Protein AF-A0A0L8HE16-F1 (afdb_monomer)

Sequence (474 aa):
MVSLLTPYKDLLGGKVLVDVSNRSRKPSGGQPSNAEVLAEQFPNAHIVKGLNTLAPDVLEGLSSDATSRTTVYLAGNDINAVNKVGRVIRHMGFSPICRGDLTTAHDIEALPHMFMKGWAVPACITCCVVLLWFSLLVFNEVRKQRASPRQVYHWQKIPLNLLNVLLALSAISLLALTYFPGCLAALVQLCYGTKYKRFPPWMDEWLKSRKVLGLTAILFAFWHVVISLILVSPSTMPFLYSTQASSSSSSSGSSSRGSDSSSYHSNINDNNVHSSSQYYPHYTYSNYYATVNINNSNNSDSSNNNKKNNTNNNNINHYKNDNSNNNTYYNENGNNRHHHQQKPQSLTLTSSVGLSVGILSFITLSVVGIVTLPSVGSRLNWREWRFFQSHLGYATLFLAAAHVTLLFVPYWQALGMNFYAEKSFLCCLTPFFVLFLKLLLILPPIHRRIDAIRGGWVRKKNPPKVTLEEMELL

Mean predicted aligned error: 15.67 Å

pLDDT: mean 74.2, std 26.76, range [20.48, 97.94]

InterPro domains:
  IPR036291 NAD(P)-binding domain superfamily [SSF51735] (3-116)
  IPR051267 STEAP family metalloreductases [PTHR14239] (3-237)

Nearest PDB structures (foldseek):
  7tai-assembly1_C  TM=8.947E-01  e=2.113E-20  Homo sapiens
  6hcy-assembly1_A  TM=8.559E-01  e=6.438E-21  Homo sapiens
  3dtt-assembly1_B  TM=7.832E-01  e=3.712E-05  Arthrobacter sp. FB24
  2raf-assembly2_C-2  TM=8.331E-01  e=1.838E-04  Lactiplantibacillus plantarum WCFS1
  2raf-assembly1_B  TM=8.315E-01  e=2.014E-04  Lactiplantibacillus plantarum WCFS1

Solvent-accessible surface area (backbone atoms only — not comparable to full-atom values): 28796 Å² total; per-residue (Å²): 108,68,83,75,47,58,88,44,52,77,79,41,46,78,34,71,45,73,42,47,71,68,69,99,59,81,82,59,94,90,64,79,32,73,53,48,56,49,35,72,76,38,72,57,30,41,48,26,31,33,62,51,78,62,57,69,63,66,74,72,58,81,41,76,85,54,38,66,74,40,72,37,59,28,18,19,76,44,66,67,51,44,51,53,53,35,51,55,38,42,75,74,38,28,40,60,41,79,75,47,42,45,80,47,33,44,60,60,49,40,51,80,72,53,75,66,76,69,45,62,64,36,49,51,54,49,50,52,47,46,50,52,48,49,52,54,51,53,51,51,52,53,52,50,46,72,76,45,81,85,66,86,75,67,70,86,57,45,64,64,53,51,48,33,52,49,27,42,53,36,16,52,45,32,44,29,61,35,53,34,53,61,49,50,51,54,52,50,33,61,75,65,28,31,69,85,65,82,71,60,68,73,56,49,55,49,61,68,17,26,66,55,27,38,53,52,16,50,54,29,40,53,53,23,51,56,47,44,64,76,46,71,41,68,91,72,41,49,91,41,44,39,78,60,79,79,81,77,79,75,79,80,82,78,88,76,90,80,90,87,85,84,89,86,85,87,82,90,81,86,88,79,95,74,79,87,73,78,81,72,78,81,80,77,88,57,88,89,55,91,74,82,84,76,88,76,82,86,78,90,82,88,84,81,88,86,82,85,80,88,83,89,81,90,79,90,81,90,79,86,86,86,88,80,88,86,80,88,80,87,81,88,82,78,92,73,80,74,70,81,70,73,64,66,66,44,69,32,71,53,34,50,52,14,51,52,35,37,52,53,17,51,53,50,44,49,53,42,53,55,50,68,37,69,84,48,42,73,73,46,53,75,66,57,48,45,40,41,69,43,56,50,42,54,48,24,51,49,28,47,47,46,16,53,46,44,57,41,47,69,57,35,62,74,48,51,89,60,33,74,79,36,67,79,50,53,52,41,48,57,40,51,51,42,51,49,51,47,53,58,51,59,37,67,77,49,31,54,50,54,49,40,22,73,74,65,42,64,66,68,92,64,74,80,81,78,50,73,72,65,62,76,76,110

Secondary structure (DSSP, 8-state):
-HHHHGGGTTTTTT-EEEE----SSPPPTTPPPHHHHHHHH-TTSEEEE-STTS-HHHHTTTTTTTGGG-EEEEEES-HHHHHHHHHHHHHTT-EEEE--SGGGHHHHHHGGG-SSTT-HHHHHHHHHHHHHHHHHHHHHHHHHHHH-TT----TTTHHHHHHHHHHHHHHHHHHHHHHHHHHHHHHHHHHHT-SSSPPPHHHHHHHHHHHHHHHHHHHHHHHHHHHHHHH-STTT-GGGEEE-------------------------------------------TT--------------------------------------------------------EEEPHHHHHHHHHHHHHHHHHHHHHHHTSHHHHTTS-HHHHHIIIIIIHHHHHHHHHHHHHHHHHHHHHHTGGGGGGSHHHHHHHHHHHHHHHHHHHHSHHHHHHHHHHHHT----SS-----HHHHTT-

Foldseek 3Di:
DLVVCLVCLVVQAAEEDEDLDADPDQDDPPDADPQVVVCVSNVRHWYKYKPNPDDPCLLVCVCVPCALVAEMEMATDDPVSRVVVQVVSVVSNHHYDYPYHSRCSSVVSCVVVDDPPLVPVLVVVLVVLLVVLLVLLVVVVVVVCVVDVPDDDPVVLCPLVVLLLSLLLSLLLLLLLLLQLVLVVLVVCVVQQAPPDDDDPSSVSSPSNSLVSLLSSLVSLVVSVVSVVVQPDCVRCVLFWDFDDPPPPPPPPDDDDDDDDDDDDDDDDDDDDDDPPPPDPPPPPPPVDDDDDDDDDDDDDDDDDDDDDDDDDDDDDDDDDDDDDDDDDDDDDDDDPPPPPRGDIDGDPLSVVLVVLSVVLSVLSVQLNVCSDPVNVVPDDPVRNCCSPPVSSLVSSVSSLSSLCSSCVVVLVVVPPCSCSDSSNVSSVSSVVSNVSVVVCPPVVNVVSSVCNVVGGGDDPDDPPCDVVNVVVD

Radius of gyration: 38.91 Å; Cα contacts (8 Å, |Δi|>4): 420; chains: 1; bounding box: 114×83×134 Å

Organism: Octopus bimaculoides (NCBI:txid37653)

Structure (mmCIF, N/CA/C/O backbone):
data_AF-A0A0L8HE16-F1
#
_entry.id   AF-A0A0L8HE16-F1
#
loop_
_atom_site.group_PDB
_atom_site.id
_atom_site.type_symbol
_atom_site.label_atom_id
_atom_site.label_alt_id
_atom_site.label_comp_id
_atom_site.label_asym_id
_atom_site.label_entity_id
_atom_site.label_seq_id
_atom_site.pdbx_PDB_ins_code
_atom_site.Cartn_x
_atom_site.Cartn_y
_atom_site.Cartn_z
_atom_site.occupancy
_atom_site.B_iso_or_equiv
_atom_site.auth_seq_id
_atom_site.auth_comp_id
_atom_site.auth_asym_id
_atom_site.auth_atom_id
_atom_site.pdbx_PDB_model_num
ATOM 1 N N . MET A 1 1 ? -1.991 4.954 41.559 1.00 64.25 1 MET A N 1
ATOM 2 C CA . MET A 1 1 ? -3.231 5.706 41.260 1.00 64.25 1 MET A CA 1
ATOM 3 C C . MET A 1 1 ? -4.376 5.202 42.124 1.00 64.25 1 MET A C 1
ATOM 5 O O . MET A 1 1 ? -4.804 5.942 42.989 1.00 64.25 1 MET A O 1
ATOM 9 N N . VAL A 1 2 ? -4.784 3.940 41.979 1.00 75.62 2 VAL A N 1
ATOM 10 C CA . VAL A 1 2 ? -5.792 3.272 42.824 1.00 75.62 2 VAL A CA 1
ATOM 11 C C . VAL A 1 2 ? -5.622 3.544 44.319 1.00 75.62 2 VAL A C 1
ATOM 13 O O . VAL A 1 2 ? -6.511 4.108 44.942 1.00 75.62 2 VAL A O 1
ATOM 16 N N . SER A 1 3 ? -4.449 3.218 44.871 1.00 78.94 3 SER A N 1
ATOM 17 C CA . SER A 1 3 ? -4.143 3.358 46.301 1.00 78.94 3 SER A CA 1
ATOM 18 C C . SER A 1 3 ? -4.283 4.784 46.834 1.00 78.94 3 SER A C 1
ATOM 20 O O . SER A 1 3 ? -4.552 4.971 48.013 1.00 78.94 3 SER A O 1
ATOM 22 N N . LEU A 1 4 ? -4.115 5.783 45.964 1.00 84.06 4 LEU A N 1
ATOM 23 C CA . LEU A 1 4 ? -4.235 7.197 46.305 1.00 84.06 4 LEU A CA 1
ATOM 24 C C . LEU A 1 4 ? -5.702 7.657 46.331 1.00 84.06 4 LEU A C 1
ATOM 26 O O . LEU A 1 4 ? -6.044 8.579 47.061 1.00 84.06 4 LEU A O 1
ATOM 30 N N . LEU A 1 5 ? -6.567 7.018 45.540 1.00 85.44 5 LEU A N 1
ATOM 31 C CA . LEU A 1 5 ? -7.984 7.367 45.422 1.00 85.44 5 LEU A CA 1
ATOM 32 C C . LEU A 1 5 ? -8.866 6.597 46.414 1.00 85.44 5 LEU A C 1
ATOM 34 O O . LEU A 1 5 ? -9.950 7.071 46.745 1.00 85.44 5 LEU A O 1
ATOM 38 N N . THR A 1 6 ? -8.413 5.439 46.910 1.00 86.19 6 THR A N 1
ATOM 39 C CA . THR A 1 6 ? -9.166 4.595 47.855 1.00 86.19 6 THR A CA 1
ATOM 40 C C . THR A 1 6 ? -9.708 5.353 49.077 1.00 86.19 6 THR A C 1
ATOM 42 O O . THR A 1 6 ? -10.877 5.141 49.397 1.00 86.19 6 THR A O 1
ATOM 45 N N . PRO A 1 7 ? -8.956 6.270 49.729 1.00 91.06 7 PRO A N 1
ATOM 46 C CA . PRO A 1 7 ? -9.468 7.028 50.877 1.00 91.06 7 PRO A CA 1
ATOM 47 C C . PRO A 1 7 ? -10.658 7.946 50.554 1.00 91.06 7 PRO A C 1
ATOM 49 O O . PRO A 1 7 ? -11.391 8.339 51.453 1.00 91.06 7 PRO A O 1
ATOM 52 N N . TYR A 1 8 ? -10.864 8.288 49.279 1.00 89.50 8 TYR A N 1
ATOM 53 C CA . TYR A 1 8 ? -11.907 9.210 48.819 1.00 89.50 8 TYR A CA 1
ATOM 54 C C . TYR A 1 8 ? -13.082 8.497 48.138 1.00 89.50 8 TYR A C 1
ATOM 56 O O . TYR A 1 8 ? -13.911 9.147 47.500 1.00 89.50 8 TYR A O 1
ATOM 64 N N . LYS A 1 9 ? -13.166 7.165 48.250 1.00 87.88 9 LYS A N 1
ATOM 65 C CA . LYS A 1 9 ? -14.153 6.339 47.540 1.00 87.88 9 LYS A CA 1
ATOM 66 C C . LYS A 1 9 ? -15.597 6.804 47.752 1.00 87.88 9 LYS A C 1
ATOM 68 O O . LYS A 1 9 ? -16.344 6.882 46.779 1.00 87.88 9 LYS A O 1
ATOM 73 N N . ASP A 1 10 ? -15.954 7.178 48.976 1.00 89.31 10 ASP A N 1
ATOM 74 C CA . ASP A 1 10 ? -17.310 7.631 49.304 1.00 89.31 10 ASP A CA 1
ATOM 75 C C . ASP A 1 10 ? -17.624 9.010 48.704 1.00 89.31 10 ASP A C 1
ATOM 77 O O . ASP A 1 10 ? -18.724 9.239 48.204 1.00 89.31 10 ASP A O 1
ATOM 81 N N . LEU A 1 11 ? -16.637 9.913 48.652 1.00 91.44 11 LEU A N 1
ATOM 82 C CA . LEU A 1 11 ? -16.789 11.248 48.051 1.00 91.44 11 LEU A CA 1
ATOM 83 C C . LEU A 1 11 ? -16.907 11.206 46.521 1.00 91.44 11 LEU A C 1
ATOM 85 O O . LEU A 1 11 ? -17.483 12.112 45.912 1.00 91.44 11 LEU A O 1
ATOM 89 N N . LEU A 1 12 ? -16.345 10.170 45.896 1.00 90.94 12 LEU A N 1
ATOM 90 C CA . LEU A 1 12 ? -16.376 9.966 44.447 1.00 90.94 12 LEU A CA 1
ATOM 91 C C . LEU A 1 12 ? -17.679 9.304 43.962 1.00 90.94 12 LEU A C 1
ATOM 93 O O . LEU A 1 12 ? -17.916 9.252 42.753 1.00 90.94 12 LEU A O 1
ATOM 97 N N . GLY A 1 13 ? -18.547 8.847 44.870 1.00 92.31 13 GLY A N 1
ATOM 98 C CA . GLY A 1 13 ? -19.859 8.294 44.532 1.00 92.31 13 GLY A CA 1
ATOM 99 C C . GLY A 1 13 ? -20.722 9.275 43.725 1.00 92.31 13 GLY A C 1
ATOM 100 O O . GLY A 1 13 ? -20.857 10.449 44.066 1.00 92.31 13 GLY A O 1
ATOM 101 N N . GLY A 1 14 ? -21.281 8.807 42.608 1.00 92.06 14 GLY A N 1
ATOM 102 C CA . GLY A 1 14 ? -22.101 9.584 41.673 1.00 92.06 14 GLY A CA 1
ATOM 103 C C . GLY A 1 14 ? -21.341 10.645 40.867 1.00 92.06 14 GLY A C 1
ATOM 104 O O . GLY A 1 14 ? -21.950 11.379 40.084 1.00 92.06 14 GLY A O 1
ATOM 105 N N . LYS A 1 15 ? -20.018 10.771 41.037 1.00 94.69 15 LYS A N 1
ATOM 106 C CA . LYS A 1 15 ? -19.190 11.718 40.277 1.00 94.69 15 LYS A CA 1
ATOM 107 C C . LYS A 1 15 ? -18.728 11.102 38.960 1.00 94.69 15 LYS A C 1
ATOM 109 O O . LYS A 1 15 ? -18.619 9.888 38.821 1.00 94.69 15 LYS A O 1
ATOM 114 N N . VAL A 1 16 ? -18.426 11.967 37.994 1.00 96.19 16 VAL A N 1
ATOM 115 C CA . VAL A 1 16 ? -17.736 11.578 36.759 1.00 96.19 16 VAL A CA 1
ATOM 116 C C . VAL A 1 16 ? -16.240 11.570 37.049 1.00 96.19 16 VAL A C 1
ATOM 118 O O . VAL A 1 16 ? -15.673 12.623 37.341 1.00 96.19 16 VAL A O 1
ATOM 121 N N . LEU A 1 17 ? -15.607 10.404 36.954 1.00 95.06 17 LEU A N 1
ATOM 122 C CA . LEU A 1 17 ? -14.165 10.251 37.121 1.00 95.06 17 LEU A CA 1
ATOM 123 C C . LEU A 1 17 ? -13.526 10.011 35.751 1.00 95.06 17 LEU A C 1
ATOM 125 O O . LEU A 1 17 ? -13.801 9.008 35.091 1.00 95.06 17 LEU A O 1
ATOM 129 N N . VAL A 1 18 ? -12.694 10.956 35.310 1.00 95.38 18 VAL A N 1
ATOM 130 C CA . VAL A 1 18 ? -12.050 10.899 33.992 1.00 95.38 18 VAL A CA 1
ATOM 131 C C . VAL A 1 18 ? -10.665 10.270 34.120 1.00 95.38 18 VAL A C 1
ATOM 133 O O . VAL A 1 18 ? -9.777 10.852 34.738 1.00 95.38 18 VAL A O 1
ATOM 136 N N . ASP A 1 19 ? -10.469 9.093 33.527 1.00 94.25 19 ASP A N 1
ATOM 137 C CA . ASP A 1 19 ? -9.163 8.440 33.457 1.00 94.25 19 ASP A CA 1
ATOM 138 C C . ASP A 1 19 ? -8.358 8.946 32.252 1.00 94.25 19 ASP A C 1
ATOM 140 O O . ASP A 1 19 ? -8.675 8.655 31.094 1.00 94.25 19 ASP A O 1
ATOM 144 N N . VAL A 1 20 ? -7.278 9.667 32.558 1.00 92.38 20 VAL A N 1
ATOM 145 C CA . VAL A 1 20 ? -6.327 10.242 31.593 1.00 92.38 20 VAL A CA 1
ATOM 146 C C . VAL A 1 20 ? -5.011 9.465 31.506 1.00 92.38 20 VAL A C 1
ATOM 148 O O . VAL A 1 20 ? -4.091 9.868 30.797 1.00 92.38 20 VAL A O 1
ATOM 151 N N . SER A 1 21 ? -4.883 8.358 32.241 1.00 90.25 21 SER A N 1
ATOM 152 C CA . SER A 1 21 ? -3.618 7.636 32.362 1.00 90.25 21 SER A CA 1
ATOM 153 C C . SER A 1 21 ? -3.226 6.898 31.078 1.00 90.25 21 SER A C 1
ATOM 155 O O . SER A 1 21 ? -4.071 6.384 30.345 1.00 90.25 21 SER A O 1
ATOM 157 N N . ASN A 1 22 ? -1.923 6.780 30.834 1.00 86.75 22 ASN A N 1
ATOM 158 C CA . ASN A 1 22 ? -1.360 5.822 29.884 1.00 86.75 22 ASN A CA 1
ATOM 159 C C . ASN A 1 22 ? -0.533 4.788 30.646 1.00 86.75 22 ASN A C 1
ATOM 161 O O . ASN A 1 22 ? -0.009 5.062 31.728 1.00 86.75 22 ASN A O 1
ATOM 165 N N . ARG A 1 23 ? -0.403 3.588 30.084 1.00 82.38 23 ARG A N 1
ATOM 166 C CA . ARG A 1 23 ? 0.508 2.576 30.626 1.00 82.38 23 ARG A CA 1
ATOM 167 C C . ARG A 1 23 ? 1.938 2.907 30.212 1.00 82.38 23 ARG A C 1
ATOM 169 O O . ARG A 1 23 ? 2.169 3.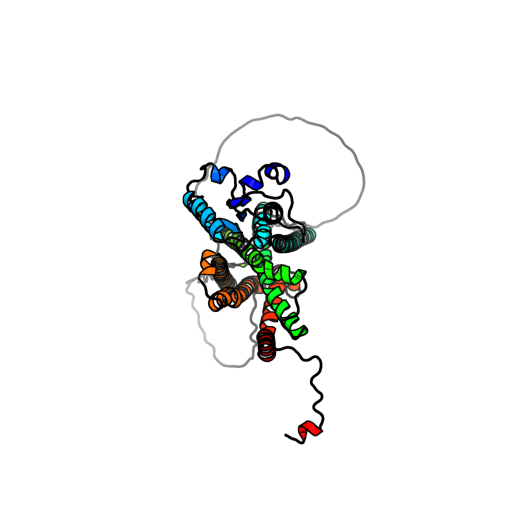543 29.196 1.00 82.38 23 ARG A O 1
ATOM 176 N N . SER A 1 24 ? 2.928 2.437 30.963 1.00 73.81 24 SER A N 1
ATOM 177 C CA . SER A 1 24 ? 4.330 2.543 30.523 1.00 73.81 24 SER A CA 1
ATOM 178 C C . SER A 1 24 ? 4.676 1.516 29.440 1.00 73.81 24 SER A C 1
ATOM 180 O O . SER A 1 24 ? 5.655 1.675 28.717 1.00 73.81 24 SER A O 1
ATOM 182 N N . ARG A 1 25 ? 3.880 0.446 29.317 1.00 71.25 25 ARG A N 1
ATOM 183 C CA . ARG A 1 25 ? 4.080 -0.635 28.349 1.00 71.25 25 ARG A CA 1
ATOM 184 C C . ARG A 1 25 ? 2.760 -0.996 27.681 1.00 71.25 25 ARG A C 1
ATOM 186 O O . ARG A 1 25 ? 1.701 -0.914 28.302 1.00 71.25 25 ARG A O 1
ATOM 193 N N . LYS A 1 26 ? 2.847 -1.443 26.426 1.00 66.38 26 LYS A N 1
ATOM 194 C CA . LYS A 1 26 ? 1.701 -1.956 25.672 1.00 66.38 26 LYS A CA 1
ATOM 195 C C . LYS A 1 26 ? 0.977 -3.044 26.486 1.00 66.38 26 LYS A C 1
ATOM 197 O O . LYS A 1 26 ? 1.665 -3.920 27.018 1.00 66.38 26 LYS A O 1
ATOM 202 N N . PRO A 1 27 ? -0.364 -3.022 26.556 1.00 63.50 27 PRO A N 1
ATOM 203 C CA . PRO A 1 27 ? -1.111 -4.057 27.254 1.00 63.50 27 PRO A CA 1
ATOM 204 C C . PRO A 1 27 ? -0.795 -5.448 26.688 1.00 63.50 27 PRO A C 1
ATOM 206 O O . PRO A 1 27 ? -0.796 -5.645 25.468 1.00 63.50 27 PRO A O 1
ATOM 209 N N . SER A 1 28 ? -0.528 -6.415 27.566 1.00 62.22 28 SER A N 1
ATOM 210 C CA . SER A 1 28 ? -0.508 -7.830 27.187 1.00 62.22 28 SER A CA 1
ATOM 211 C C . SER A 1 28 ? -1.944 -8.309 26.970 1.00 62.22 28 SER A C 1
ATOM 213 O O . SER A 1 28 ? -2.847 -7.906 27.705 1.00 62.22 28 SER A O 1
ATOM 215 N N . GLY A 1 29 ? -2.165 -9.158 25.961 1.00 62.16 29 GLY A N 1
ATOM 216 C CA . GLY A 1 29 ? -3.500 -9.676 25.651 1.00 62.16 29 GLY A CA 1
ATOM 217 C C . GLY A 1 29 ? -4.127 -10.354 26.872 1.00 62.16 29 GLY A C 1
ATOM 218 O O . GLY A 1 29 ? -3.524 -11.265 27.433 1.00 62.16 29 GLY A O 1
ATOM 219 N N . GLY A 1 30 ? -5.308 -9.883 27.282 1.00 72.00 30 GLY A N 1
ATOM 220 C CA . GLY A 1 30 ? -6.056 -10.398 28.436 1.00 72.00 30 GLY A CA 1
ATOM 221 C C . GLY A 1 30 ? -5.983 -9.550 29.711 1.00 72.00 30 GLY A C 1
ATOM 222 O O . GLY A 1 30 ? -6.682 -9.867 30.665 1.00 72.00 30 GLY A O 1
ATOM 223 N N . GLN A 1 31 ? -5.185 -8.477 29.754 1.00 82.25 31 GLN A N 1
ATOM 224 C CA . GLN A 1 31 ? -5.207 -7.548 30.892 1.00 82.25 31 GLN A CA 1
ATOM 225 C C . GLN A 1 31 ? -6.293 -6.470 30.722 1.00 82.25 31 GLN A C 1
ATOM 227 O O . GLN A 1 31 ? -6.348 -5.859 29.647 1.00 82.25 31 GLN A O 1
ATOM 232 N N . PRO A 1 32 ? -7.098 -6.182 31.767 1.00 86.69 32 PRO A N 1
ATOM 233 C CA . PRO A 1 32 ? -8.045 -5.069 31.746 1.00 86.69 32 PRO A CA 1
ATOM 234 C C . PRO A 1 32 ? -7.290 -3.742 31.621 1.00 86.69 32 PRO A C 1
ATOM 236 O O . PRO A 1 32 ? -6.153 -3.630 32.089 1.00 86.69 32 PRO A O 1
ATOM 239 N N . SER A 1 33 ? -7.908 -2.751 30.983 1.00 89.00 33 SER A N 1
ATOM 240 C CA . SER A 1 33 ? -7.434 -1.363 30.868 1.00 89.00 33 SER A CA 1
ATOM 241 C C . SER A 1 33 ? -7.384 -0.654 32.227 1.00 89.00 33 SER A C 1
ATOM 243 O O . SER A 1 33 ? -7.974 -1.116 33.204 1.00 89.00 33 SER A O 1
ATOM 245 N N . ASN A 1 34 ? -6.648 0.461 32.334 1.00 90.69 34 ASN A N 1
ATOM 246 C CA . ASN A 1 34 ? -6.596 1.215 33.596 1.00 90.69 34 ASN A CA 1
ATOM 247 C C . ASN A 1 34 ? -7.988 1.726 33.977 1.00 90.69 34 ASN A C 1
ATOM 249 O O . ASN A 1 34 ? -8.353 1.691 35.150 1.00 90.69 34 ASN A O 1
ATOM 253 N N . ALA A 1 35 ? -8.767 2.140 32.978 1.00 91.94 35 ALA A N 1
ATOM 254 C CA . ALA A 1 35 ? -10.136 2.587 33.168 1.00 91.94 35 ALA A CA 1
ATOM 255 C C . ALA A 1 35 ? -11.061 1.465 33.674 1.00 91.94 35 ALA A C 1
ATOM 257 O O . ALA A 1 35 ? -11.879 1.713 34.555 1.00 91.94 35 ALA A O 1
ATOM 258 N N . GLU A 1 36 ? -10.914 0.229 33.184 1.00 92.06 36 GLU A N 1
ATOM 259 C CA . GLU A 1 36 ? -11.681 -0.926 33.683 1.00 92.06 36 GLU A CA 1
ATOM 260 C C . GLU A 1 36 ? -11.307 -1.287 35.124 1.00 92.06 36 GLU A C 1
ATOM 262 O O . GLU A 1 36 ? -12.192 -1.473 35.955 1.00 92.06 36 GLU A O 1
ATOM 267 N N . VAL A 1 37 ? -10.010 -1.299 35.449 1.00 91.56 37 VAL A N 1
ATOM 268 C CA . VAL A 1 37 ? -9.540 -1.511 36.831 1.00 91.56 37 VAL A CA 1
ATOM 269 C C . VAL A 1 37 ? -10.078 -0.421 37.765 1.00 91.56 37 VAL A C 1
ATOM 271 O O . VAL A 1 37 ? -10.463 -0.698 38.901 1.00 91.56 37 VAL A O 1
ATOM 274 N N . LEU A 1 38 ? -10.142 0.823 37.284 1.00 92.25 38 LEU A N 1
ATOM 275 C CA . LEU A 1 38 ? -10.711 1.938 38.033 1.00 92.25 38 LEU A CA 1
ATOM 276 C C . LEU A 1 38 ? -12.225 1.770 38.239 1.00 92.25 38 LEU A C 1
ATOM 278 O O . LEU A 1 38 ? -12.724 2.037 39.329 1.00 92.25 38 LEU A O 1
ATOM 282 N N . ALA A 1 39 ? -12.953 1.285 37.232 1.00 92.62 39 ALA A N 1
ATOM 283 C CA . ALA A 1 39 ? -14.387 1.021 37.346 1.00 92.62 39 ALA A CA 1
ATOM 284 C C . ALA A 1 39 ? -14.706 -0.103 38.338 1.00 92.62 39 ALA A C 1
ATOM 286 O O . ALA A 1 39 ? -15.660 0.018 39.102 1.00 92.62 39 ALA A O 1
ATOM 287 N N . GLU A 1 40 ? -13.887 -1.156 38.383 1.00 92.00 40 GLU A N 1
ATOM 288 C CA . GLU A 1 40 ? -14.045 -2.251 39.347 1.00 92.00 40 GLU A CA 1
ATOM 289 C C . GLU A 1 40 ? -13.881 -1.767 40.798 1.00 92.00 40 GLU A C 1
ATOM 291 O O . GLU A 1 40 ? -14.602 -2.181 41.705 1.00 92.00 40 GLU A O 1
ATOM 296 N N . GLN A 1 41 ? -12.959 -0.835 41.032 1.00 90.88 41 GLN A N 1
ATOM 297 C CA . GLN A 1 41 ? -12.653 -0.348 42.377 1.00 90.88 41 GLN A CA 1
ATOM 298 C C . GLN A 1 41 ? -13.590 0.762 42.858 1.00 90.88 41 GLN A C 1
ATOM 300 O O . GLN A 1 41 ? -13.818 0.885 44.069 1.00 90.88 41 GLN A O 1
ATOM 305 N N . PHE A 1 42 ? -14.159 1.535 41.929 1.00 92.12 42 PHE A N 1
ATOM 306 C CA . PHE A 1 42 ? -15.083 2.640 42.188 1.00 92.12 42 PHE A CA 1
ATOM 307 C C . PHE A 1 42 ? -16.426 2.417 41.464 1.00 92.12 42 PHE A C 1
ATOM 309 O O . PHE A 1 42 ? -16.791 3.211 40.598 1.00 92.12 42 PHE A O 1
ATOM 316 N N . PRO A 1 43 ? -17.206 1.381 41.836 1.00 90.62 43 PRO A N 1
ATOM 317 C CA . PRO A 1 43 ? -18.433 1.004 41.120 1.00 90.62 43 PRO A CA 1
ATOM 318 C C . PRO A 1 43 ? -19.540 2.065 41.197 1.00 90.62 43 PRO A C 1
ATOM 320 O O . PRO A 1 43 ? -20.413 2.118 40.338 1.00 90.62 43 PRO A O 1
ATOM 323 N N . ASN A 1 44 ? -19.496 2.929 42.215 1.00 92.56 44 ASN A N 1
ATOM 324 C CA . ASN A 1 44 ? -20.461 4.011 42.405 1.00 92.56 44 ASN A CA 1
ATOM 325 C C . ASN A 1 44 ? -20.097 5.282 41.617 1.00 92.56 44 ASN A C 1
ATOM 327 O O . ASN A 1 44 ? -20.862 6.242 41.654 1.00 92.56 44 ASN A O 1
ATOM 331 N N . ALA A 1 45 ? -18.939 5.331 40.952 1.00 94.19 45 ALA A N 1
ATOM 332 C CA . ALA A 1 45 ? -18.503 6.466 40.144 1.00 94.19 45 ALA A CA 1
ATOM 333 C C . ALA A 1 45 ? -18.717 6.192 38.647 1.00 94.19 45 ALA A C 1
ATOM 335 O O . ALA A 1 45 ? -18.625 5.060 38.175 1.00 94.19 45 ALA A O 1
ATOM 336 N N . HIS A 1 46 ? -18.951 7.247 37.869 1.00 95.69 46 HIS A N 1
ATOM 337 C CA . HIS A 1 46 ? -19.093 7.155 36.419 1.00 95.69 46 HIS A CA 1
ATOM 338 C C . HIS A 1 46 ? -17.728 7.331 35.750 1.00 95.69 46 HIS A C 1
ATOM 340 O O . HIS A 1 46 ? -17.253 8.456 35.576 1.00 95.69 46 HIS A O 1
ATOM 346 N N . ILE A 1 47 ? -17.087 6.219 35.388 1.00 96.19 47 ILE A N 1
ATOM 347 C CA . ILE A 1 47 ? -15.757 6.239 34.770 1.00 96.19 47 ILE A CA 1
ATOM 348 C C . ILE A 1 47 ? -15.844 6.589 33.283 1.00 96.19 47 ILE A C 1
ATOM 350 O O . ILE A 1 47 ? -16.615 5.987 32.531 1.00 96.19 47 ILE A O 1
ATOM 354 N N . VAL A 1 48 ? -15.008 7.536 32.853 1.00 97.00 48 VAL A N 1
ATOM 355 C CA . VAL A 1 48 ? -14.836 7.913 31.445 1.00 97.00 48 VAL A CA 1
ATOM 356 C C . VAL A 1 48 ? -13.350 7.920 31.098 1.00 97.00 48 VAL A C 1
ATOM 358 O O . VAL A 1 48 ? -12.577 8.663 31.692 1.00 97.00 48 VAL A O 1
ATOM 361 N N . LYS A 1 49 ? -12.934 7.136 30.104 1.00 96.00 49 LYS A N 1
ATOM 362 C CA . LYS A 1 49 ? -11.595 7.225 29.510 1.00 96.00 49 LYS A CA 1
ATOM 363 C C . LYS A 1 49 ? -11.544 8.399 28.538 1.00 96.00 49 LYS A C 1
ATOM 365 O O . LYS A 1 49 ? -12.432 8.520 27.695 1.00 96.00 49 LYS A O 1
ATOM 370 N N . GLY A 1 50 ? -10.498 9.219 28.602 1.00 93.31 50 GLY A N 1
ATOM 371 C CA . GLY A 1 50 ? -10.278 10.285 27.626 1.00 93.31 50 GLY A CA 1
ATOM 372 C C . GLY A 1 50 ? -9.007 11.086 27.873 1.00 93.31 50 GLY A C 1
ATOM 373 O O . GLY A 1 50 ? -8.320 10.867 28.861 1.00 93.31 50 GLY A O 1
ATOM 374 N N . LEU A 1 51 ? -8.700 12.030 26.976 1.00 90.94 51 LEU A N 1
ATOM 375 C CA . LEU A 1 51 ? -7.573 12.987 27.058 1.00 90.94 51 LEU A CA 1
ATOM 376 C C . LEU A 1 51 ? -6.157 12.383 27.049 1.00 90.94 51 LEU A C 1
ATOM 378 O O . LEU A 1 51 ? -5.199 13.101 26.791 1.00 90.94 51 LEU A O 1
ATOM 382 N N . ASN A 1 52 ? -6.010 11.074 27.231 1.00 90.12 52 ASN A N 1
ATOM 383 C CA . ASN A 1 52 ? -4.730 10.367 27.269 1.00 90.12 52 ASN A CA 1
ATOM 384 C C . ASN A 1 52 ? -3.946 10.412 25.938 1.00 90.12 52 ASN A C 1
ATOM 386 O O . ASN A 1 52 ? -2.765 10.075 25.905 1.00 90.12 52 ASN A O 1
ATOM 390 N N . THR A 1 53 ? -4.589 10.801 24.834 1.00 85.81 53 THR A N 1
ATOM 391 C CA . THR A 1 53 ? -3.947 10.984 23.522 1.00 85.81 53 THR A CA 1
ATOM 392 C C . THR A 1 53 ? -3.420 12.398 23.283 1.00 85.81 53 THR A C 1
ATOM 394 O O . THR A 1 53 ? -2.777 12.623 22.260 1.00 85.81 53 THR A O 1
ATOM 397 N N . LEU A 1 54 ? -3.720 13.357 24.164 1.00 86.25 54 LEU A N 1
ATOM 398 C CA . LEU A 1 54 ? -3.230 14.728 24.042 1.00 86.25 54 LEU A CA 1
ATOM 399 C C . LEU A 1 54 ? -1.831 14.841 24.650 1.00 86.25 54 LEU A C 1
ATOM 401 O O . LEU A 1 54 ? -1.582 14.349 25.749 1.00 86.25 54 LEU A O 1
ATOM 405 N N . ALA A 1 55 ? -0.924 15.501 23.933 1.00 81.25 55 ALA A N 1
ATOM 406 C CA . ALA A 1 55 ? 0.378 15.869 24.474 1.00 81.25 55 ALA A CA 1
ATOM 407 C C . ALA A 1 55 ? 0.244 17.106 25.389 1.00 81.25 55 ALA A C 1
ATOM 409 O O . ALA A 1 55 ? -0.592 17.966 25.092 1.00 81.25 55 ALA A O 1
ATOM 410 N N . PRO A 1 56 ? 1.060 17.233 26.454 1.00 80.06 56 PRO A N 1
ATOM 411 C CA . PRO A 1 56 ? 1.041 18.396 27.348 1.00 80.06 56 PRO A CA 1
ATOM 412 C C . PRO A 1 56 ? 1.155 19.741 26.613 1.00 80.06 56 PRO A C 1
ATOM 414 O O . PRO A 1 56 ? 0.322 20.616 26.823 1.00 80.06 56 PRO A O 1
ATOM 417 N N . ASP A 1 57 ? 2.065 19.854 25.644 1.00 77.06 57 ASP A N 1
ATOM 418 C CA . ASP A 1 57 ? 2.307 21.084 24.870 1.00 77.06 57 ASP A CA 1
ATOM 419 C C . ASP A 1 57 ? 1.071 21.569 24.082 1.00 77.06 57 ASP A C 1
ATOM 421 O O . ASP A 1 57 ? 0.911 22.757 23.799 1.00 77.06 57 ASP A O 1
ATOM 425 N N . VAL A 1 58 ? 0.165 20.647 23.724 1.00 79.69 58 VAL A N 1
ATOM 426 C CA . VAL A 1 58 ? -1.102 20.971 23.044 1.00 79.69 58 VAL A CA 1
ATOM 427 C C . VAL A 1 58 ? -2.107 21.581 24.026 1.00 79.69 58 VAL A C 1
ATOM 429 O O . VAL A 1 58 ? -2.908 22.429 23.638 1.00 79.69 58 VAL A O 1
ATOM 432 N N . LEU A 1 59 ? -2.061 21.176 25.297 1.00 76.44 59 LEU A N 1
ATOM 433 C CA . LEU A 1 59 ? -2.896 21.733 26.364 1.00 76.44 59 LEU A CA 1
ATOM 434 C C . LEU A 1 59 ? -2.371 23.086 26.867 1.00 76.44 59 LEU A C 1
ATOM 436 O O . LEU A 1 59 ? -3.170 23.916 27.289 1.00 76.44 59 LEU A O 1
ATOM 440 N N . GLU A 1 60 ? -1.064 23.335 26.774 1.00 78.88 60 GLU A N 1
ATOM 441 C CA . GLU A 1 60 ? -0.426 24.595 27.194 1.00 78.88 60 GLU A CA 1
ATOM 442 C C . GLU A 1 60 ? -0.668 25.774 26.229 1.00 78.88 60 GLU A C 1
ATOM 444 O O . GLU A 1 60 ? -0.240 26.895 26.490 1.00 78.88 60 GLU A O 1
ATOM 449 N N . GLY A 1 61 ? -1.396 25.562 25.126 1.00 66.19 61 GLY A N 1
ATOM 450 C CA . GLY A 1 61 ? -1.805 26.640 24.217 1.00 66.19 61 GLY A CA 1
ATOM 451 C C . GLY A 1 61 ? -0.732 27.081 23.217 1.00 66.19 61 GLY A C 1
ATOM 452 O O . GLY A 1 61 ? -0.935 28.055 22.498 1.00 66.19 61 GLY A O 1
ATOM 453 N N . LEU A 1 62 ? 0.374 26.338 23.090 1.00 56.38 62 LEU A N 1
ATOM 454 C CA . LEU A 1 62 ? 1.451 26.622 22.128 1.00 56.38 62 LEU A CA 1
ATOM 455 C C . LEU A 1 62 ? 1.045 26.380 20.654 1.00 56.38 62 LEU A C 1
ATOM 457 O O . LEU A 1 62 ? 1.839 26.615 19.746 1.00 56.38 62 LEU A O 1
ATOM 461 N N . SER A 1 63 ? -0.180 25.906 20.387 1.00 59.75 63 SER A N 1
ATOM 462 C CA . SER A 1 63 ? -0.642 25.506 19.047 1.00 59.75 63 SER A CA 1
ATOM 463 C C . SER A 1 63 ? -2.124 25.825 18.768 1.00 59.75 63 SER A C 1
ATOM 465 O O . SER A 1 63 ? -2.915 24.944 18.436 1.00 59.75 63 SER A O 1
ATOM 467 N N . SER A 1 64 ? -2.510 27.103 18.844 1.00 58.53 64 SER A N 1
ATOM 468 C CA . SER A 1 64 ? -3.899 27.581 18.668 1.00 58.53 64 SER A CA 1
ATOM 469 C C . SER A 1 64 ? -4.612 27.104 17.384 1.00 58.53 64 SER A C 1
ATOM 471 O O . SER A 1 64 ? -5.822 26.885 17.401 1.00 58.53 64 SER A O 1
ATOM 473 N N . ASP A 1 65 ? -3.882 26.867 16.287 1.00 58.81 65 ASP A N 1
ATOM 474 C CA . ASP A 1 65 ? -4.442 26.379 15.009 1.00 58.81 65 ASP A CA 1
ATOM 475 C C . ASP A 1 65 ? -4.651 24.850 14.943 1.00 58.81 65 ASP A C 1
ATOM 477 O O . ASP A 1 65 ? -5.387 24.346 14.081 1.00 58.81 65 ASP A O 1
ATOM 481 N N . ALA A 1 66 ? -4.010 24.086 15.835 1.00 57.09 66 ALA A N 1
ATOM 482 C CA . ALA A 1 66 ? -4.074 22.622 15.871 1.00 57.09 66 ALA A CA 1
ATOM 483 C C . ALA A 1 66 ? -5.180 22.093 16.803 1.00 57.09 66 ALA A C 1
ATOM 485 O O . ALA A 1 66 ? -5.668 20.973 16.615 1.00 57.09 66 ALA A O 1
ATOM 486 N N . THR A 1 67 ? -5.619 22.901 17.771 1.00 59.69 67 THR A N 1
ATOM 487 C CA . THR A 1 67 ? -6.602 22.534 18.803 1.00 59.69 67 THR A CA 1
ATOM 488 C C . THR A 1 67 ? -7.945 22.105 18.199 1.00 59.69 67 THR A C 1
ATOM 490 O O . THR A 1 67 ? -8.427 21.012 18.494 1.00 59.69 67 THR A O 1
ATOM 493 N N . SER A 1 68 ? -8.476 22.871 17.234 1.00 56.69 68 SER A N 1
ATOM 494 C CA . SER A 1 68 ? -9.768 22.599 16.565 1.00 56.69 68 SER A CA 1
ATOM 495 C C . SER A 1 68 ? -9.805 21.321 15.724 1.00 56.69 68 SER A C 1
ATOM 497 O O . SER A 1 68 ? -10.872 20.748 15.496 1.00 56.69 68 SER A O 1
ATOM 499 N N . ARG A 1 69 ? -8.642 20.845 15.268 1.00 65.19 69 ARG A N 1
ATOM 500 C CA . ARG A 1 69 ? -8.518 19.636 14.438 1.00 65.19 69 ARG A CA 1
ATOM 501 C C . ARG A 1 69 ? -8.149 18.396 15.244 1.00 65.19 69 ARG A C 1
ATOM 503 O O . ARG A 1 69 ? -8.227 17.283 14.720 1.00 65.19 69 ARG A O 1
ATOM 510 N N . THR A 1 70 ? -7.756 18.565 16.503 1.00 79.69 70 THR A N 1
ATOM 511 C CA . THR A 1 70 ? -7.306 17.450 17.330 1.00 79.69 70 THR A CA 1
ATOM 512 C C . THR A 1 70 ? -8.510 16.710 17.904 1.00 79.69 70 THR A C 1
ATOM 514 O O . THR A 1 70 ? -9.380 17.267 18.574 1.00 79.69 70 THR A O 1
ATOM 517 N N . THR A 1 71 ? -8.576 15.421 17.582 1.00 88.56 71 THR A N 1
ATOM 518 C CA . THR A 1 71 ? -9.645 14.529 18.024 1.00 88.56 71 THR A CA 1
ATOM 519 C C . THR A 1 71 ? -9.282 13.898 19.360 1.00 88.56 71 THR A C 1
ATOM 521 O O . THR A 1 71 ? -8.200 13.330 19.498 1.00 88.56 71 THR A O 1
ATOM 524 N N . VAL A 1 72 ? -10.210 13.930 20.315 1.00 91.94 72 VAL A N 1
ATOM 525 C CA . VAL A 1 72 ? -10.083 13.237 21.602 1.00 91.94 72 VAL A CA 1
ATOM 526 C C . VAL A 1 72 ? -11.039 12.056 21.620 1.00 91.94 72 VAL A C 1
ATOM 528 O O . VAL A 1 72 ? -12.248 12.225 21.464 1.00 91.94 72 VAL A O 1
ATOM 531 N N . TYR A 1 73 ? -10.509 10.853 21.817 1.00 94.31 73 TYR A N 1
ATOM 532 C CA . TYR A 1 73 ? -11.338 9.658 21.933 1.00 94.31 73 TYR A CA 1
ATOM 533 C C . TYR A 1 73 ? -11.855 9.491 23.357 1.00 94.31 73 TYR A C 1
ATOM 535 O O . TYR A 1 73 ? -11.102 9.655 24.314 1.00 94.31 73 TYR A O 1
ATOM 543 N N . LEU A 1 74 ? -13.140 9.162 23.472 1.00 95.62 74 LEU A N 1
ATOM 544 C CA . LEU A 1 74 ? -13.830 8.922 24.732 1.00 95.62 74 LEU A CA 1
ATOM 545 C C . LEU A 1 74 ? -14.404 7.510 24.777 1.00 95.62 74 LEU A C 1
ATOM 547 O O . LEU A 1 74 ? -14.904 7.026 23.763 1.00 95.62 74 LEU A O 1
ATOM 551 N N . ALA A 1 75 ? -14.386 6.890 25.950 1.00 95.81 75 ALA A N 1
ATOM 552 C CA . ALA A 1 75 ? -15.053 5.615 26.208 1.00 95.81 75 ALA A CA 1
ATOM 553 C C . ALA A 1 75 ? -15.640 5.597 27.622 1.00 95.81 75 ALA A C 1
ATOM 555 O O . ALA A 1 75 ? -15.017 6.102 28.555 1.00 95.81 75 ALA A O 1
ATOM 556 N N . GLY A 1 76 ? -16.830 5.028 27.793 1.00 95.50 76 GLY A N 1
ATOM 557 C CA . GLY A 1 76 ? -17.473 4.931 29.103 1.00 95.50 76 GLY A CA 1
ATOM 558 C C . GLY A 1 76 ? -18.845 4.271 29.040 1.00 95.50 76 GLY A C 1
ATOM 559 O O . GLY A 1 76 ? -19.510 4.316 28.009 1.00 95.50 76 GLY A O 1
ATOM 560 N N . ASN A 1 77 ? -19.267 3.663 30.150 1.00 94.75 77 ASN A N 1
ATOM 561 C CA . ASN A 1 77 ? -20.539 2.930 30.225 1.00 94.75 77 ASN A CA 1
ATOM 562 C C . ASN A 1 77 ? -21.749 3.852 30.457 1.00 94.75 77 ASN A C 1
ATOM 564 O O . ASN A 1 77 ? -22.860 3.517 30.057 1.00 94.75 77 ASN A O 1
ATOM 568 N N . ASP A 1 78 ? -21.546 5.018 31.081 1.00 95.50 78 ASP A N 1
ATOM 569 C CA . ASP A 1 78 ? -22.590 6.032 31.251 1.00 95.50 78 ASP A CA 1
ATOM 570 C C . ASP A 1 78 ? -22.495 7.102 30.156 1.00 95.50 78 ASP A C 1
ATOM 572 O O . ASP A 1 78 ? -21.596 7.949 30.144 1.00 95.50 78 ASP A O 1
ATOM 576 N N . ILE A 1 79 ? -23.475 7.100 29.253 1.00 94.12 79 ILE A N 1
ATOM 577 C CA . ILE A 1 79 ? -23.550 8.053 28.147 1.00 94.12 79 ILE A CA 1
ATOM 578 C C . ILE A 1 79 ? -23.713 9.504 28.622 1.00 94.12 79 ILE A C 1
ATOM 580 O O . ILE A 1 79 ? -23.214 10.424 27.971 1.00 94.12 79 ILE A O 1
ATOM 584 N N . ASN A 1 80 ? -24.362 9.739 29.767 1.00 95.88 80 ASN A N 1
ATOM 585 C CA . ASN A 1 80 ? -24.537 11.084 30.313 1.00 95.88 80 ASN A CA 1
ATOM 586 C C . ASN A 1 80 ? -23.203 11.641 30.810 1.00 95.88 80 ASN A C 1
ATOM 588 O O . ASN A 1 80 ? -22.872 12.797 30.529 1.00 95.88 80 ASN A O 1
ATOM 592 N N . ALA A 1 81 ? -22.414 10.816 31.500 1.00 95.94 81 ALA A N 1
ATOM 593 C CA . ALA A 1 81 ? -21.051 11.142 31.900 1.00 95.94 81 ALA A CA 1
ATOM 594 C C . ALA A 1 81 ? -20.156 11.425 30.684 1.00 95.94 81 ALA A C 1
ATOM 596 O O . ALA A 1 81 ? -19.518 12.479 30.626 1.00 95.94 81 ALA A O 1
ATOM 597 N N . VAL A 1 82 ? -20.177 10.555 29.668 1.00 96.00 82 VAL A N 1
ATOM 598 C CA . VAL A 1 82 ? -19.409 10.742 28.423 1.00 96.00 82 VAL A CA 1
ATOM 599 C C . VAL A 1 82 ? -19.800 12.044 27.715 1.00 96.00 82 VAL A C 1
ATOM 601 O O . VAL A 1 82 ? -18.928 12.806 27.298 1.00 96.00 82 VAL A O 1
ATOM 604 N N . ASN A 1 83 ? -21.096 12.358 27.628 1.00 96.12 83 ASN A N 1
ATOM 605 C CA . ASN A 1 83 ? -21.578 13.596 27.015 1.00 96.12 83 ASN A CA 1
ATOM 606 C C . ASN A 1 83 ? -21.157 14.847 27.800 1.00 96.12 83 ASN A C 1
ATOM 608 O O . ASN A 1 83 ? -20.779 15.849 27.187 1.00 96.12 83 ASN A O 1
ATOM 612 N N . LYS A 1 84 ? -21.179 14.801 29.140 1.00 96.31 84 LYS A N 1
ATOM 613 C CA . LYS A 1 84 ? -20.674 15.892 29.994 1.00 96.31 84 LYS A CA 1
ATOM 614 C C . LYS A 1 84 ? -19.189 16.148 29.733 1.00 96.31 84 LYS A C 1
ATOM 616 O O . LYS A 1 84 ? -18.815 17.288 29.465 1.00 96.31 84 LYS A O 1
ATOM 621 N N . VAL A 1 85 ? -18.368 15.097 29.725 1.00 96.00 85 VAL A N 1
ATOM 622 C CA . VAL A 1 85 ? -16.928 15.190 29.418 1.00 96.00 85 VAL A CA 1
ATOM 623 C C . VAL A 1 85 ? -16.704 15.706 27.995 1.00 96.00 85 VAL A C 1
ATOM 625 O O . VAL A 1 85 ? -15.900 16.610 27.778 1.00 96.00 85 VAL A O 1
ATOM 628 N N . GLY A 1 86 ? -17.479 15.220 27.024 1.00 94.94 86 GLY A N 1
ATOM 629 C CA . GLY A 1 86 ? -17.435 15.699 25.644 1.00 94.94 86 GLY A CA 1
ATOM 630 C C . GLY A 1 86 ? -17.735 17.196 25.514 1.00 94.94 86 GLY A C 1
ATOM 631 O O . GLY A 1 86 ? -17.080 17.883 24.735 1.00 94.94 86 GLY A O 1
ATOM 632 N N . ARG A 1 87 ? -18.674 17.747 26.295 1.00 95.38 87 ARG A N 1
ATOM 633 C CA . ARG A 1 87 ? -18.932 19.200 26.306 1.00 95.38 87 ARG A CA 1
ATOM 634 C C . ARG A 1 87 ? -17.728 19.994 26.807 1.00 95.38 87 ARG A C 1
ATOM 636 O O . ARG A 1 87 ? -17.391 20.995 26.186 1.00 95.38 87 ARG A O 1
ATOM 643 N N . VAL A 1 88 ? -17.065 19.533 27.869 1.00 93.31 88 VAL A N 1
ATOM 644 C CA . VAL A 1 88 ? -15.833 20.166 28.376 1.00 93.31 88 VAL A CA 1
ATOM 645 C C . VAL A 1 88 ? -14.752 20.164 27.294 1.00 93.31 88 VAL A C 1
ATOM 647 O O . VAL A 1 88 ? -14.160 21.199 27.015 1.00 93.31 88 VAL A O 1
ATOM 650 N N . ILE A 1 89 ? -14.565 19.036 26.607 1.00 91.94 89 ILE A N 1
ATOM 651 C CA . ILE A 1 89 ? -13.588 18.897 25.516 1.00 91.94 89 ILE A CA 1
ATOM 652 C C . ILE A 1 89 ? -13.886 19.837 24.345 1.00 91.94 89 ILE A C 1
ATOM 654 O O . ILE A 1 89 ? -12.964 20.459 23.822 1.00 91.94 89 ILE A O 1
ATOM 658 N N . ARG A 1 90 ? -15.162 20.008 23.975 1.00 90.62 90 ARG A N 1
ATOM 659 C CA . ARG A 1 90 ? -15.559 20.990 22.952 1.00 90.62 90 ARG A CA 1
ATOM 660 C C . ARG A 1 90 ? -15.282 22.425 23.383 1.00 90.62 90 ARG A C 1
ATOM 662 O O . ARG A 1 90 ? -14.820 23.206 22.562 1.00 90.62 90 ARG A O 1
ATOM 669 N N . HIS A 1 91 ? -15.535 22.773 24.646 1.00 89.31 91 HIS A N 1
ATOM 670 C CA . HIS A 1 91 ? -15.224 24.111 25.162 1.00 89.31 91 HIS A CA 1
ATOM 671 C C . HIS A 1 91 ? -13.718 24.390 25.206 1.00 89.31 91 HIS A C 1
ATOM 673 O O . HIS A 1 91 ? -13.314 25.528 25.012 1.00 89.31 91 HIS A O 1
ATOM 679 N N . MET A 1 92 ? -12.890 23.357 25.389 1.00 85.69 92 MET A N 1
ATOM 680 C CA . MET A 1 92 ? -11.432 23.455 25.241 1.00 85.69 92 MET A CA 1
ATOM 681 C C . MET A 1 92 ? -10.979 23.594 23.774 1.00 85.69 92 MET A C 1
ATOM 683 O O . MET A 1 92 ? -9.789 23.719 23.511 1.00 85.69 92 MET A O 1
ATOM 687 N N . GLY A 1 93 ? -11.905 23.562 22.810 1.00 85.75 93 GLY A N 1
ATOM 688 C CA . GLY A 1 93 ? -11.611 23.693 21.386 1.00 85.75 93 GLY A CA 1
ATOM 689 C C . GLY A 1 93 ? -11.270 22.381 20.682 1.00 85.75 93 GLY A C 1
ATOM 690 O O . GLY A 1 93 ? -10.900 22.428 19.520 1.00 85.75 93 GLY A O 1
ATOM 691 N N . PHE A 1 94 ? -11.406 21.222 21.330 1.00 88.62 94 PHE A N 1
ATOM 692 C CA . PHE A 1 94 ? -11.117 19.912 20.735 1.00 88.62 94 PHE A CA 1
ATOM 693 C C . PHE A 1 94 ? -12.380 19.212 20.209 1.00 88.62 94 PHE A C 1
ATOM 695 O O . PHE A 1 94 ? -13.504 19.509 20.621 1.00 88.62 94 PHE A O 1
ATOM 702 N N . SER A 1 95 ? -12.207 18.208 19.342 1.00 90.25 95 SER A N 1
ATOM 703 C CA . SER A 1 95 ? -13.319 17.398 18.819 1.00 90.25 95 SER A CA 1
ATOM 704 C C . SER A 1 95 ? -13.438 16.053 19.556 1.00 90.25 95 SER A C 1
ATOM 706 O O . SER A 1 95 ? -12.618 15.160 19.324 1.00 90.25 95 SER A O 1
ATOM 708 N N . PRO A 1 96 ? -14.422 15.856 20.458 1.00 92.81 96 PRO A N 1
ATOM 709 C CA . PRO A 1 96 ? -14.614 14.576 21.134 1.00 92.81 96 PRO A CA 1
ATOM 710 C C . PRO A 1 96 ? -15.306 13.555 20.224 1.00 92.81 96 PRO A C 1
ATOM 712 O O . PRO A 1 96 ? -16.339 13.846 19.615 1.00 92.81 96 PRO A O 1
ATOM 715 N N . ILE A 1 97 ? -14.799 12.323 20.211 1.00 92.81 97 ILE A N 1
ATOM 716 C CA . ILE A 1 97 ? -15.420 11.177 19.540 1.00 92.81 97 ILE A CA 1
ATOM 717 C C . ILE A 1 97 ? -15.596 10.042 20.547 1.00 92.81 97 ILE A C 1
ATOM 719 O O . ILE A 1 97 ? -14.616 9.498 21.054 1.00 92.81 97 ILE A O 1
ATOM 723 N N . CYS A 1 98 ? -16.845 9.651 20.800 1.00 92.56 98 CYS A N 1
ATOM 724 C CA . CYS A 1 98 ? -17.153 8.467 21.597 1.00 92.56 98 CYS A CA 1
ATOM 725 C C . CYS A 1 98 ? -16.863 7.195 20.782 1.00 92.56 98 CYS A C 1
ATOM 727 O O . CYS A 1 98 ? -17.379 7.034 19.675 1.00 92.56 98 CYS A O 1
ATOM 729 N N . ARG A 1 99 ? -16.014 6.312 21.315 1.00 90.94 99 ARG A N 1
ATOM 730 C CA . ARG A 1 99 ? -15.617 5.030 20.714 1.00 90.94 99 ARG A CA 1
ATOM 731 C C . ARG A 1 99 ? -16.464 3.850 21.182 1.00 90.94 99 ARG A C 1
ATOM 733 O O . ARG A 1 99 ? -16.357 2.790 20.575 1.00 90.94 99 ARG A O 1
ATOM 740 N N . GLY A 1 100 ? -17.318 4.046 22.183 1.00 92.00 100 GLY A N 1
ATOM 741 C CA . GLY A 1 100 ? -18.202 3.021 22.721 1.00 92.00 100 GLY A CA 1
ATOM 742 C C . GLY A 1 100 ? -18.152 2.965 24.243 1.00 92.00 100 GLY A C 1
ATOM 743 O O . GLY A 1 100 ? -17.888 3.968 24.912 1.00 92.00 100 GLY A O 1
ATOM 744 N N . ASP A 1 101 ? -18.419 1.773 24.765 1.00 93.38 101 ASP A N 1
ATOM 745 C CA . ASP A 1 101 ? -18.366 1.464 26.189 1.00 93.38 101 ASP A CA 1
ATOM 746 C C . ASP A 1 101 ? -16.921 1.412 26.720 1.00 93.38 101 ASP A C 1
ATOM 748 O O . ASP A 1 101 ? -15.946 1.610 25.983 1.00 93.38 101 ASP A O 1
ATOM 752 N N . LEU A 1 102 ? -16.773 1.140 28.016 1.00 92.81 102 LEU A N 1
ATOM 753 C CA . LEU A 1 102 ? -15.474 1.124 28.683 1.00 92.81 102 LEU A CA 1
ATOM 754 C C . LEU A 1 102 ? -14.528 0.027 28.163 1.00 92.81 102 LEU A C 1
ATOM 756 O O . LEU A 1 102 ? -13.318 0.184 28.298 1.00 92.81 102 LEU A O 1
ATOM 760 N N . THR A 1 103 ? -15.026 -1.025 27.504 1.00 90.56 103 THR A N 1
ATOM 761 C CA . THR A 1 103 ? -14.168 -2.088 26.942 1.00 90.56 103 THR A CA 1
ATOM 762 C C . THR A 1 103 ? -13.252 -1.548 25.839 1.00 90.56 103 THR A C 1
ATOM 764 O O . THR A 1 103 ? -12.122 -2.001 25.651 1.00 90.56 103 THR A O 1
ATOM 767 N N . THR A 1 104 ? -13.693 -0.489 25.153 1.00 91.19 104 THR A N 1
ATOM 768 C CA . THR A 1 104 ? -12.905 0.197 24.120 1.00 91.19 104 THR A CA 1
ATOM 769 C C . THR A 1 104 ? -11.784 1.072 24.691 1.00 91.19 104 THR A C 1
ATOM 771 O O . THR A 1 104 ? -10.903 1.510 23.945 1.00 91.19 104 THR A O 1
ATOM 774 N N . ALA A 1 105 ? -11.747 1.293 26.013 1.00 91.00 105 ALA A N 1
ATOM 775 C CA . ALA A 1 105 ? -10.685 2.051 26.671 1.00 91.00 105 ALA A CA 1
ATOM 776 C C . ALA A 1 105 ? -9.305 1.407 26.471 1.00 91.00 105 ALA A C 1
ATOM 778 O O . ALA A 1 105 ? -8.308 2.121 26.363 1.00 91.00 105 ALA A O 1
ATOM 779 N N . HIS A 1 106 ? -9.248 0.079 26.339 1.00 88.50 106 HIS A N 1
ATOM 780 C CA . HIS A 1 106 ? -8.017 -0.649 26.038 1.00 88.50 106 HIS A CA 1
ATOM 781 C C . HIS A 1 106 ? -7.380 -0.202 24.713 1.00 88.50 106 HIS A C 1
ATOM 783 O O . HIS A 1 106 ? -6.170 0.029 24.636 1.00 88.50 106 HIS A O 1
ATOM 789 N N . ASP A 1 107 ? -8.195 -0.026 23.671 1.00 87.62 107 ASP A N 1
ATOM 790 C CA . ASP A 1 107 ? -7.723 0.442 22.368 1.00 87.62 107 ASP A CA 1
ATOM 791 C C . ASP A 1 107 ? -7.260 1.899 22.438 1.00 87.62 107 ASP A C 1
ATOM 793 O O . ASP A 1 107 ? -6.243 2.245 21.836 1.00 87.62 107 ASP A O 1
ATOM 797 N N . ILE A 1 108 ? -7.967 2.738 23.206 1.00 89.69 108 ILE A N 1
ATOM 798 C CA . ILE A 1 108 ? -7.620 4.149 23.426 1.00 89.69 108 ILE A CA 1
ATOM 799 C C . ILE A 1 108 ? -6.286 4.283 24.182 1.00 89.69 108 ILE A C 1
ATOM 801 O O . ILE A 1 108 ? -5.462 5.121 23.817 1.00 89.69 108 ILE A O 1
ATOM 805 N N . GLU A 1 109 ? -6.034 3.446 25.193 1.00 89.81 109 GLU A N 1
ATOM 806 C CA . GLU A 1 109 ? -4.753 3.375 25.920 1.00 89.81 109 GLU A CA 1
ATOM 807 C C . GLU A 1 109 ? -3.596 2.917 25.037 1.00 89.81 109 GLU A C 1
ATOM 809 O O . GLU A 1 109 ? -2.452 3.320 25.240 1.00 89.81 109 GLU A O 1
ATOM 814 N N . ALA A 1 110 ? -3.874 2.072 24.046 1.00 85.94 110 ALA A N 1
ATOM 815 C CA . ALA A 1 110 ? -2.848 1.598 23.134 1.00 85.94 110 ALA A CA 1
ATOM 816 C C . ALA A 1 110 ? -2.414 2.673 22.125 1.00 85.94 110 ALA A C 1
ATOM 818 O O . ALA A 1 110 ? -1.288 2.585 21.631 1.00 85.94 110 ALA A O 1
ATOM 819 N N . LEU A 1 111 ? -3.264 3.668 21.817 1.00 85.25 111 LEU A N 1
ATOM 820 C CA . LEU A 1 111 ? -3.025 4.656 20.754 1.00 85.25 111 LEU A CA 1
ATOM 821 C C . LEU A 1 111 ? -1.671 5.376 20.872 1.00 85.25 111 LEU A C 1
ATOM 823 O O . LEU A 1 111 ? -0.946 5.359 19.874 1.00 85.25 111 LEU A O 1
ATOM 827 N N . PRO A 1 112 ? -1.268 5.942 22.031 1.00 84.44 112 PRO A N 1
ATOM 828 C CA . PRO A 1 112 ? 0.012 6.650 22.145 1.00 84.44 112 PRO A CA 1
ATOM 829 C C . PRO A 1 112 ? 1.226 5.737 21.932 1.00 84.44 112 PRO A C 1
ATOM 831 O O . PRO A 1 112 ? 2.285 6.193 21.513 1.00 84.44 112 PRO A O 1
ATOM 834 N N . HIS A 1 113 ? 1.075 4.430 22.166 1.00 81.12 113 HIS A N 1
ATOM 835 C CA . HIS A 1 113 ? 2.127 3.438 21.936 1.00 81.12 113 HIS A CA 1
ATOM 836 C C . HIS A 1 113 ? 2.176 2.917 20.494 1.00 81.12 113 HIS A C 1
ATOM 838 O O . HIS A 1 113 ? 3.082 2.158 20.142 1.00 81.12 113 HIS A O 1
ATOM 844 N N . MET A 1 114 ? 1.204 3.263 19.644 1.00 77.12 114 MET A N 1
ATOM 845 C CA . MET A 1 114 ? 1.165 2.802 18.258 1.00 77.12 114 MET A CA 1
ATOM 846 C C . MET A 1 114 ? 2.063 3.660 17.362 1.00 77.12 114 MET A C 1
ATOM 848 O O . MET A 1 114 ? 1.581 4.466 16.569 1.00 77.12 114 MET A O 1
ATOM 852 N N . PHE A 1 115 ? 3.373 3.437 17.408 1.00 78.81 115 PHE A N 1
ATOM 853 C CA . PHE A 1 115 ? 4.265 4.014 16.405 1.00 78.81 115 PHE A CA 1
ATOM 854 C C . PHE A 1 115 ? 4.162 3.234 15.086 1.00 78.81 115 PHE A C 1
ATOM 856 O O . PHE A 1 115 ? 4.476 2.046 15.032 1.00 78.81 115 PHE A O 1
ATOM 863 N N . MET A 1 116 ? 3.675 3.890 14.026 1.00 78.31 116 MET A N 1
ATOM 864 C CA . MET A 1 116 ? 3.564 3.339 12.665 1.00 78.31 116 MET A CA 1
ATOM 865 C C . MET A 1 116 ? 2.985 1.905 12.594 1.00 78.31 116 MET A C 1
ATOM 867 O O . MET A 1 116 ? 3.488 1.032 11.878 1.00 78.31 116 MET A O 1
ATOM 871 N N . LYS A 1 117 ? 1.897 1.627 13.328 1.00 79.31 117 LYS A N 1
ATOM 872 C CA . LYS A 1 117 ? 1.240 0.306 13.301 1.00 79.31 117 LYS A CA 1
ATOM 873 C C . LYS A 1 117 ? 0.846 -0.073 11.867 1.00 79.31 117 LYS A C 1
ATOM 875 O O . LYS A 1 117 ? 0.172 0.686 11.178 1.00 79.31 117 LYS A O 1
ATOM 880 N N . GLY A 1 118 ? 1.256 -1.264 11.430 1.00 81.25 118 GLY A N 1
ATOM 881 C CA . GLY A 1 118 ? 1.000 -1.772 10.076 1.00 81.25 118 GLY A CA 1
ATOM 882 C C . GLY A 1 118 ? 2.053 -1.399 9.024 1.00 81.25 118 GLY A C 1
ATOM 883 O O . GLY A 1 118 ? 1.954 -1.881 7.899 1.00 81.25 118 GLY A O 1
ATOM 884 N N . TRP A 1 119 ? 3.077 -0.609 9.376 1.00 86.81 119 TRP A N 1
ATOM 885 C CA . TRP A 1 119 ? 4.166 -0.238 8.460 1.00 86.81 119 TRP A CA 1
ATOM 886 C C . TRP A 1 119 ? 5.357 -1.203 8.479 1.00 86.81 119 TRP A C 1
ATOM 888 O O . TRP A 1 119 ? 6.143 -1.207 7.539 1.00 86.81 119 TRP A O 1
ATOM 898 N N . ALA A 1 120 ? 5.481 -2.057 9.499 1.00 88.44 120 ALA A N 1
ATOM 899 C CA . ALA A 1 120 ? 6.618 -2.970 9.637 1.00 88.44 120 ALA A CA 1
ATOM 900 C C . ALA A 1 120 ? 6.754 -3.944 8.450 1.00 88.44 120 ALA A C 1
ATOM 902 O O . ALA A 1 120 ? 7.804 -4.011 7.817 1.00 88.44 120 ALA A O 1
ATOM 903 N N . VAL A 1 121 ? 5.673 -4.651 8.103 1.00 91.19 121 VAL A N 1
ATOM 904 C CA . VAL A 1 121 ? 5.634 -5.579 6.959 1.00 91.19 121 VAL A CA 1
ATOM 905 C C . VAL A 1 121 ? 5.955 -4.884 5.626 1.00 91.19 121 VAL A C 1
ATOM 907 O O . VAL A 1 121 ? 6.868 -5.337 4.937 1.00 91.19 121 VAL A O 1
ATOM 910 N N . PRO A 1 122 ? 5.285 -3.779 5.238 1.00 92.88 122 PRO A N 1
ATOM 911 C CA . PRO A 1 122 ? 5.584 -3.117 3.973 1.00 92.88 122 PRO A CA 1
ATOM 912 C C . PRO A 1 122 ? 6.983 -2.489 3.949 1.00 92.88 122 PRO A C 1
ATOM 914 O O . PRO A 1 122 ? 7.621 -2.508 2.898 1.00 92.88 122 PRO A O 1
ATOM 917 N N . ALA A 1 123 ? 7.496 -1.992 5.079 1.00 92.94 123 ALA A N 1
ATOM 918 C CA . ALA A 1 123 ? 8.873 -1.508 5.178 1.00 92.94 123 ALA A CA 1
ATOM 919 C C . ALA A 1 123 ? 9.889 -2.644 4.989 1.00 92.94 123 ALA A C 1
ATOM 921 O O . ALA A 1 123 ? 10.854 -2.476 4.250 1.00 92.94 123 ALA A O 1
ATOM 922 N N . CYS A 1 124 ? 9.644 -3.815 5.585 1.00 95.06 124 CYS A N 1
ATOM 923 C CA . CYS A 1 124 ? 10.470 -5.005 5.389 1.00 95.06 124 CYS A CA 1
ATOM 924 C C . CYS A 1 124 ? 10.475 -5.445 3.917 1.00 95.06 124 CYS A C 1
ATOM 926 O O . CYS A 1 124 ? 11.545 -5.556 3.327 1.00 95.06 124 CYS A O 1
ATOM 928 N N . ILE A 1 125 ? 9.298 -5.584 3.291 1.00 95.69 125 ILE A N 1
ATOM 929 C CA . ILE A 1 125 ? 9.177 -5.920 1.860 1.00 95.69 125 ILE A CA 1
ATOM 930 C C . ILE A 1 125 ? 9.919 -4.893 0.995 1.00 95.69 125 ILE A C 1
ATOM 932 O O . ILE A 1 125 ? 10.677 -5.271 0.105 1.00 95.69 125 ILE A O 1
ATOM 936 N N . THR A 1 126 ? 9.739 -3.598 1.272 1.00 96.62 126 THR A N 1
ATOM 937 C CA . THR A 1 126 ? 10.424 -2.513 0.554 1.00 96.62 126 THR A CA 1
ATOM 938 C C . THR A 1 126 ? 11.936 -2.621 0.689 1.00 96.62 126 THR A C 1
ATOM 940 O O . THR A 1 126 ? 12.638 -2.578 -0.317 1.00 96.62 126 THR A O 1
ATOM 943 N N . CYS A 1 127 ? 12.436 -2.813 1.909 1.00 97.12 127 CYS A N 1
ATOM 944 C CA . CYS A 1 127 ? 13.857 -2.982 2.181 1.00 97.12 127 CYS A CA 1
ATOM 945 C C . CYS A 1 127 ? 14.424 -4.187 1.418 1.00 97.12 127 CYS A C 1
ATOM 947 O O . CYS A 1 127 ? 15.420 -4.049 0.714 1.00 97.12 127 CYS A O 1
ATOM 949 N N . CYS A 1 128 ? 13.746 -5.338 1.460 1.00 97.19 128 CYS A N 1
ATOM 950 C CA . CYS A 1 128 ? 14.155 -6.530 0.718 1.00 97.19 128 CYS A CA 1
ATOM 951 C C . CYS A 1 128 ? 14.203 -6.291 -0.798 1.00 97.19 128 CYS A C 1
ATOM 953 O O . CYS A 1 128 ? 15.174 -6.685 -1.437 1.00 97.19 128 CYS A O 1
ATOM 955 N N . VAL A 1 129 ? 13.194 -5.631 -1.377 1.00 97.00 129 VAL A N 1
ATOM 956 C CA . VAL A 1 129 ? 13.154 -5.319 -2.818 1.00 97.00 129 VAL A CA 1
ATOM 957 C C . VAL A 1 129 ? 14.286 -4.369 -3.212 1.00 97.00 129 VAL A C 1
ATOM 959 O O . VAL A 1 129 ? 14.976 -4.622 -4.199 1.00 97.00 129 VAL A O 1
ATOM 962 N N . VAL A 1 130 ? 14.498 -3.297 -2.444 1.00 96.88 130 VAL A N 1
ATOM 963 C CA . VAL A 1 130 ? 15.554 -2.313 -2.720 1.00 96.88 130 VAL A CA 1
ATOM 964 C C . VAL A 1 130 ? 16.932 -2.951 -2.589 1.00 96.88 130 VAL A C 1
ATOM 966 O O . VAL A 1 130 ? 17.756 -2.780 -3.482 1.00 96.88 130 VAL A O 1
ATOM 969 N N . LEU A 1 131 ? 17.179 -3.719 -1.523 1.00 96.75 131 LEU A N 1
ATOM 970 C CA . LEU A 1 131 ? 18.450 -4.415 -1.321 1.00 96.75 131 LEU A CA 1
ATOM 971 C C . LEU A 1 131 ? 18.710 -5.439 -2.426 1.00 96.75 131 LEU A C 1
ATOM 973 O O . LEU A 1 131 ? 19.810 -5.466 -2.967 1.00 96.75 131 LEU A O 1
ATOM 977 N N . LEU A 1 132 ? 17.700 -6.224 -2.815 1.00 95.62 132 LEU A N 1
ATOM 978 C CA . LEU A 1 132 ? 17.818 -7.187 -3.910 1.00 95.62 132 LEU A CA 1
ATOM 979 C C . LEU A 1 132 ? 18.240 -6.498 -5.213 1.00 95.62 132 LEU A C 1
ATOM 981 O O . LEU A 1 132 ? 19.214 -6.911 -5.844 1.00 95.62 132 LEU A O 1
ATOM 985 N N . TRP A 1 133 ? 17.543 -5.430 -5.610 1.00 95.50 133 TRP A N 1
ATOM 986 C CA . TRP A 1 133 ? 17.886 -4.700 -6.829 1.00 95.50 133 TRP A CA 1
ATOM 987 C C . TRP A 1 133 ? 19.233 -4.000 -6.726 1.00 95.50 133 TRP A C 1
ATOM 989 O O . TRP A 1 133 ? 20.013 -4.059 -7.671 1.00 95.50 133 TRP A O 1
ATOM 999 N N . PHE A 1 134 ? 19.543 -3.390 -5.585 1.00 93.38 134 PHE A N 1
ATOM 1000 C CA . PHE A 1 134 ? 20.836 -2.762 -5.353 1.00 93.38 134 PHE A CA 1
ATOM 1001 C C . PHE A 1 134 ? 21.980 -3.773 -5.503 1.00 93.38 134 PHE A C 1
ATOM 1003 O O . PHE A 1 134 ? 22.915 -3.527 -6.264 1.00 93.38 134 PHE A O 1
ATOM 1010 N N . SER A 1 135 ? 21.869 -4.947 -4.876 1.00 92.00 135 SER A N 1
ATOM 1011 C CA . SER A 1 135 ? 22.850 -6.027 -5.004 1.00 92.00 135 SER A CA 1
ATOM 1012 C C . SER A 1 135 ? 22.989 -6.520 -6.446 1.00 92.00 135 SER A C 1
ATOM 1014 O O . SER A 1 135 ? 24.113 -6.676 -6.921 1.00 92.00 135 SER A O 1
ATOM 1016 N N . LEU A 1 136 ? 21.884 -6.714 -7.176 1.00 91.38 136 LEU A N 1
ATOM 1017 C CA . LEU A 1 136 ? 21.921 -7.120 -8.589 1.00 91.38 136 LEU A CA 1
ATOM 1018 C C . LEU A 1 136 ? 22.556 -6.055 -9.493 1.00 91.38 136 LEU A C 1
ATOM 1020 O O . LEU A 1 136 ? 23.256 -6.391 -10.449 1.00 91.38 136 LEU A O 1
ATOM 1024 N N . LEU A 1 137 ? 22.327 -4.771 -9.212 1.00 89.44 137 LEU A N 1
ATOM 1025 C CA . LEU A 1 137 ? 22.940 -3.675 -9.958 1.00 89.44 137 LEU A CA 1
ATOM 1026 C C . LEU A 1 137 ? 24.446 -3.613 -9.699 1.00 89.44 137 LEU A C 1
ATOM 1028 O O . LEU A 1 137 ? 25.217 -3.613 -10.656 1.00 89.44 137 LEU A O 1
ATOM 1032 N N . VAL A 1 138 ? 24.869 -3.643 -8.432 1.00 86.88 138 VAL A N 1
ATOM 1033 C CA . VAL A 1 138 ? 26.292 -3.652 -8.058 1.00 86.88 138 VAL A CA 1
ATOM 1034 C C . VAL A 1 138 ? 27.000 -4.868 -8.653 1.00 86.88 138 VAL A C 1
ATOM 1036 O O . VAL A 1 138 ? 28.053 -4.720 -9.270 1.00 86.88 138 VAL A O 1
ATOM 1039 N N . PHE A 1 139 ? 26.407 -6.059 -8.547 1.00 86.69 139 PHE A N 1
ATOM 1040 C CA . PHE A 1 139 ? 26.963 -7.278 -9.135 1.00 86.69 139 PHE A CA 1
ATOM 1041 C C . PHE A 1 139 ? 27.163 -7.148 -10.651 1.00 86.69 139 PHE A C 1
ATOM 1043 O O . PHE A 1 139 ? 28.219 -7.509 -11.173 1.00 86.69 139 PHE A O 1
ATOM 1050 N N . ASN A 1 140 ? 26.178 -6.593 -11.362 1.00 83.31 140 ASN A N 1
ATOM 1051 C CA . ASN A 1 140 ? 26.275 -6.380 -12.803 1.00 83.31 140 ASN A CA 1
ATOM 1052 C C . ASN A 1 140 ? 27.372 -5.380 -13.182 1.00 83.31 140 ASN A C 1
ATOM 1054 O O . ASN A 1 140 ? 28.081 -5.615 -14.161 1.00 83.31 140 ASN A O 1
ATOM 1058 N N . GLU A 1 141 ? 27.538 -4.298 -12.423 1.00 80.00 141 GLU A N 1
ATOM 1059 C CA . GLU A 1 141 ? 28.605 -3.322 -12.671 1.00 80.00 141 GLU A CA 1
ATOM 1060 C C . GLU A 1 141 ? 29.995 -3.912 -12.379 1.00 80.00 141 GLU A C 1
ATOM 1062 O O . GLU A 1 141 ? 30.896 -3.794 -13.209 1.00 80.00 141 GLU A O 1
ATOM 1067 N N . VAL A 1 142 ? 30.156 -4.673 -11.290 1.00 83.06 142 VAL A N 1
ATOM 1068 C CA . VAL A 1 142 ? 31.410 -5.393 -10.985 1.00 83.06 142 VAL A CA 1
ATOM 1069 C C . VAL A 1 142 ? 31.744 -6.420 -12.071 1.00 83.06 142 VAL A C 1
ATOM 1071 O O . VAL A 1 142 ? 32.890 -6.515 -12.517 1.00 83.06 142 VAL A O 1
ATOM 1074 N N . ARG A 1 143 ? 30.748 -7.181 -12.546 1.00 83.06 143 ARG A N 1
ATOM 1075 C CA . ARG A 1 143 ? 30.927 -8.163 -13.626 1.00 83.06 143 ARG A CA 1
ATOM 1076 C C . ARG A 1 143 ? 31.405 -7.495 -14.916 1.00 83.06 143 ARG A C 1
ATOM 1078 O O . ARG A 1 143 ? 32.322 -8.008 -15.556 1.00 83.06 143 ARG A O 1
ATOM 1085 N N . LYS A 1 144 ? 30.805 -6.361 -15.294 1.00 75.25 144 LYS A N 1
ATOM 1086 C CA . LYS A 1 144 ? 31.217 -5.584 -16.475 1.00 75.25 144 LYS A CA 1
ATOM 1087 C C . LYS A 1 144 ? 32.636 -5.049 -16.330 1.00 75.25 144 LYS A C 1
ATOM 1089 O O . LYS A 1 144 ? 33.431 -5.195 -17.254 1.00 75.25 144 LYS A O 1
ATOM 1094 N N . GLN A 1 145 ? 32.979 -4.503 -15.164 1.00 76.25 145 GLN A N 1
ATOM 1095 C CA . GLN A 1 145 ? 34.325 -4.003 -14.890 1.00 76.25 145 GLN A CA 1
ATOM 1096 C C . GLN A 1 145 ? 35.380 -5.110 -15.009 1.00 76.25 145 GLN A C 1
ATOM 1098 O O . GLN A 1 145 ? 36.432 -4.899 -15.610 1.00 76.25 145 GLN A O 1
ATOM 1103 N N . ARG A 1 146 ? 35.082 -6.314 -14.505 1.00 80.12 146 ARG A N 1
ATOM 1104 C CA . ARG A 1 146 ? 35.982 -7.470 -14.617 1.00 80.12 146 ARG A CA 1
ATOM 1105 C C . ARG A 1 146 ? 36.145 -7.959 -16.059 1.00 80.12 146 ARG A C 1
ATOM 1107 O O . ARG A 1 146 ? 37.226 -8.411 -16.421 1.00 80.12 146 ARG A O 1
ATOM 1114 N N . ALA A 1 147 ? 35.091 -7.873 -16.870 1.00 78.44 147 ALA A N 1
ATOM 1115 C CA . ALA A 1 147 ? 35.108 -8.304 -18.268 1.00 78.44 147 ALA A CA 1
ATOM 1116 C C . ALA A 1 147 ? 35.808 -7.307 -19.211 1.00 78.44 147 ALA A C 1
ATOM 1118 O O . ALA A 1 147 ? 36.256 -7.695 -20.287 1.00 78.44 147 ALA A O 1
ATOM 1119 N N . SER A 1 148 ? 35.904 -6.024 -18.853 1.00 74.38 148 SER A N 1
ATOM 1120 C CA . SER A 1 148 ? 36.537 -4.995 -19.693 1.00 74.38 148 SER A CA 1
ATOM 1121 C C . SER A 1 148 ? 37.352 -3.994 -18.859 1.00 74.38 148 SER A C 1
ATOM 1123 O O . SER A 1 148 ? 36.907 -2.870 -18.628 1.00 74.38 148 SER A O 1
ATOM 1125 N N . PRO A 1 149 ? 38.585 -4.360 -18.447 1.00 65.12 149 PRO A N 1
ATOM 1126 C CA . PRO A 1 149 ? 39.421 -3.551 -17.547 1.00 65.12 149 PRO A CA 1
ATOM 1127 C C . PRO A 1 149 ? 39.887 -2.199 -18.115 1.00 65.12 149 PRO A C 1
ATOM 1129 O O . PRO A 1 149 ? 40.374 -1.359 -17.366 1.00 65.12 149 PRO A O 1
ATOM 1132 N N . ARG A 1 150 ? 39.782 -1.985 -19.435 1.00 60.94 150 ARG A N 1
ATOM 1133 C CA . ARG A 1 150 ? 40.285 -0.784 -20.134 1.00 60.94 150 ARG A CA 1
ATOM 1134 C C . ARG A 1 150 ? 39.263 0.356 -20.252 1.00 60.94 150 ARG A C 1
ATOM 1136 O O . ARG A 1 150 ? 39.593 1.402 -20.803 1.00 60.94 150 ARG A O 1
ATOM 1143 N N . GLN A 1 151 ? 38.034 0.176 -19.768 1.00 62.44 151 GLN A N 1
ATOM 1144 C CA . GLN A 1 151 ? 36.987 1.191 -19.885 1.00 62.44 151 GLN A CA 1
ATOM 1145 C C . GLN A 1 151 ? 37.106 2.236 -18.764 1.00 62.44 151 GLN A C 1
ATOM 1147 O O . GLN A 1 151 ? 36.988 1.913 -17.582 1.00 62.44 151 GLN A O 1
ATOM 1152 N N . VAL A 1 152 ? 37.330 3.503 -19.130 1.00 60.59 152 VAL A N 1
ATOM 1153 C CA . VAL A 1 152 ? 37.336 4.629 -18.183 1.00 60.59 152 VAL A CA 1
ATOM 1154 C C . VAL A 1 152 ? 35.894 4.932 -17.774 1.00 60.59 152 VAL A C 1
ATOM 1156 O O . VAL A 1 152 ? 35.086 5.382 -18.585 1.00 60.59 152 VAL A O 1
ATOM 1159 N N . TYR A 1 153 ? 35.553 4.672 -16.512 1.00 60.66 153 TYR A N 1
ATOM 1160 C CA . TYR A 1 153 ? 34.226 4.962 -15.974 1.00 60.66 153 TYR A CA 1
ATOM 1161 C C . TYR A 1 153 ? 34.106 6.440 -15.585 1.00 60.66 153 TYR A C 1
ATOM 1163 O O . TYR A 1 153 ? 34.911 6.972 -14.820 1.00 60.66 153 TYR A O 1
ATOM 1171 N N . HIS A 1 154 ? 33.051 7.105 -16.054 1.00 63.50 154 HIS A N 1
ATOM 1172 C CA . HIS A 1 154 ? 32.699 8.453 -15.605 1.00 63.50 154 HIS A CA 1
ATOM 1173 C C . HIS A 1 154 ? 31.990 8.392 -14.244 1.00 63.50 154 HIS A C 1
ATOM 1175 O O . HIS A 1 154 ? 30.763 8.485 -14.167 1.00 63.50 154 HIS A O 1
ATOM 1181 N N . TRP A 1 155 ? 32.767 8.246 -13.166 1.00 68.31 155 TRP A N 1
ATOM 1182 C CA . TRP A 1 155 ? 32.298 8.088 -11.779 1.00 68.31 155 TRP A CA 1
ATOM 1183 C C . TRP A 1 155 ? 31.253 9.115 -11.326 1.00 68.31 155 TRP A C 1
ATOM 1185 O O . TRP A 1 155 ? 30.381 8.797 -10.528 1.00 68.31 155 TRP A O 1
ATOM 1195 N N . GLN A 1 156 ? 31.281 10.322 -11.886 1.00 68.88 156 GLN A N 1
ATOM 1196 C CA . GLN A 1 156 ? 30.351 11.408 -11.564 1.00 68.88 156 GLN A CA 1
ATOM 1197 C C . GLN A 1 156 ? 28.907 11.140 -12.025 1.00 68.88 156 GLN A C 1
ATOM 1199 O O . GLN A 1 156 ? 27.964 11.621 -11.406 1.00 68.88 156 GLN A O 1
ATOM 1204 N N . LYS A 1 157 ? 28.711 10.360 -13.098 1.00 62.66 157 LYS A N 1
ATOM 1205 C CA . LYS A 1 157 ? 27.377 10.062 -13.659 1.00 62.66 157 LYS A CA 1
ATOM 1206 C C . LYS A 1 157 ? 26.733 8.816 -13.041 1.00 62.66 157 LYS A C 1
ATOM 1208 O O . LYS A 1 157 ? 25.532 8.600 -13.203 1.00 62.66 157 LYS A O 1
ATOM 1213 N N . ILE A 1 158 ? 27.520 7.997 -12.339 1.00 70.19 158 ILE A N 1
ATOM 1214 C CA . ILE A 1 158 ? 27.084 6.706 -11.797 1.00 70.19 158 ILE A CA 1
ATOM 1215 C C . ILE A 1 158 ? 26.026 6.870 -10.698 1.00 70.19 158 ILE A C 1
ATOM 1217 O O . ILE A 1 158 ? 24.998 6.210 -10.821 1.00 70.19 158 ILE A O 1
ATOM 1221 N N . PRO A 1 159 ? 26.183 7.741 -9.677 1.00 81.75 159 PRO A N 1
ATOM 1222 C CA . PRO A 1 159 ? 25.246 7.775 -8.555 1.00 81.75 159 PRO A CA 1
ATOM 1223 C C . PRO A 1 159 ? 23.816 8.105 -8.982 1.00 81.75 159 PRO A C 1
ATOM 1225 O O . PRO A 1 159 ? 22.884 7.401 -8.606 1.00 81.75 159 PRO A O 1
ATOM 1228 N N . LEU A 1 160 ? 23.641 9.131 -9.821 1.00 85.00 160 LEU A N 1
ATOM 1229 C CA . LEU A 1 160 ? 22.313 9.585 -10.232 1.00 85.00 160 LEU A CA 1
ATOM 1230 C C . LEU A 1 160 ? 21.644 8.610 -11.214 1.00 85.00 160 LEU A C 1
ATOM 1232 O O . LEU A 1 160 ? 20.454 8.332 -11.085 1.00 85.00 160 LEU A O 1
ATOM 1236 N N . ASN A 1 161 ? 22.403 8.038 -12.156 1.00 84.56 161 ASN A N 1
ATOM 1237 C CA . ASN A 1 161 ? 21.872 7.040 -13.087 1.00 84.56 161 ASN A CA 1
ATOM 1238 C C . ASN A 1 161 ? 21.535 5.717 -12.377 1.00 84.56 161 ASN A C 1
ATOM 1240 O O . ASN A 1 161 ? 20.472 5.139 -12.600 1.00 84.56 161 ASN A O 1
ATOM 1244 N N . LEU A 1 162 ? 22.413 5.261 -11.478 1.00 87.00 162 LEU A N 1
ATOM 1245 C CA . LEU A 1 162 ? 22.191 4.064 -10.670 1.00 87.00 162 LEU A CA 1
ATOM 1246 C C . LEU A 1 162 ? 20.962 4.228 -9.778 1.00 87.00 162 LEU A C 1
ATOM 1248 O O . LEU A 1 162 ? 20.128 3.326 -9.725 1.00 87.00 162 LEU A O 1
ATOM 1252 N N . LEU A 1 163 ? 20.825 5.387 -9.128 1.00 91.94 163 LEU A N 1
ATOM 1253 C CA . LEU A 1 163 ? 19.660 5.711 -8.312 1.00 91.94 163 LEU A CA 1
ATOM 1254 C C . LEU A 1 163 ? 18.378 5.730 -9.152 1.00 91.94 163 LEU A C 1
ATOM 1256 O O . LEU A 1 163 ? 17.381 5.150 -8.731 1.00 91.94 163 LEU A O 1
ATOM 1260 N N . ASN A 1 164 ? 18.404 6.324 -10.351 1.00 93.31 164 ASN A N 1
ATOM 1261 C CA . ASN A 1 164 ? 17.240 6.354 -11.238 1.00 93.31 164 ASN A CA 1
ATOM 1262 C C . ASN A 1 164 ? 16.757 4.942 -11.599 1.00 93.31 164 ASN A C 1
ATOM 1264 O O . ASN A 1 164 ? 15.569 4.636 -11.496 1.00 93.31 164 ASN A O 1
ATOM 1268 N N . VAL A 1 165 ? 17.692 4.066 -11.981 1.00 92.31 165 VAL A N 1
ATOM 1269 C CA . VAL A 1 165 ? 17.392 2.666 -12.304 1.00 92.31 165 VAL A CA 1
ATOM 1270 C C . VAL A 1 165 ? 16.895 1.927 -11.062 1.00 92.31 165 VAL A C 1
ATOM 1272 O O . VAL A 1 165 ? 15.873 1.252 -11.130 1.00 92.31 165 VAL A O 1
ATOM 1275 N N . LEU A 1 166 ? 17.559 2.075 -9.913 1.00 95.19 166 LEU A N 1
ATOM 1276 C CA . LEU A 1 166 ? 17.154 1.425 -8.665 1.00 95.19 166 LEU A CA 1
ATOM 1277 C C . LEU A 1 166 ? 15.722 1.799 -8.261 1.00 95.19 166 LEU A C 1
ATOM 1279 O O . LEU A 1 166 ? 14.933 0.916 -7.915 1.00 95.19 166 LEU A O 1
ATOM 1283 N N . LEU A 1 167 ? 15.377 3.087 -8.334 1.00 96.38 167 LEU A N 1
ATOM 1284 C CA . LEU A 1 167 ? 14.040 3.585 -8.020 1.00 96.38 167 LEU A CA 1
ATOM 1285 C C . LEU A 1 167 ? 12.995 3.048 -8.999 1.00 96.38 167 LEU A C 1
ATOM 1287 O O . LEU A 1 167 ? 11.950 2.578 -8.553 1.00 96.38 167 LEU A O 1
ATOM 1291 N N . ALA A 1 168 ? 13.287 3.035 -10.303 1.00 96.25 168 ALA A N 1
ATOM 1292 C CA . ALA A 1 168 ? 12.383 2.496 -11.319 1.00 96.25 168 ALA A CA 1
ATOM 1293 C C . ALA A 1 168 ? 12.083 1.002 -11.101 1.00 96.25 168 ALA A C 1
ATOM 1295 O O . ALA A 1 168 ? 10.919 0.594 -11.046 1.00 96.25 168 ALA A O 1
ATOM 1296 N N . LEU A 1 169 ? 13.131 0.185 -10.924 1.00 96.25 169 LEU A N 1
ATOM 1297 C CA . LEU A 1 169 ? 13.005 -1.264 -10.720 1.00 96.25 169 LEU A CA 1
ATOM 1298 C C . LEU A 1 169 ? 12.279 -1.584 -9.406 1.00 96.25 169 LEU A C 1
ATOM 1300 O O . LEU A 1 169 ? 11.441 -2.490 -9.352 1.00 96.25 169 LEU A O 1
ATOM 1304 N N . SER A 1 170 ? 12.550 -0.808 -8.356 1.00 97.31 170 SER A N 1
ATOM 1305 C CA . SER A 1 170 ? 11.872 -0.955 -7.069 1.00 97.31 170 SER A CA 1
ATOM 1306 C C . SER A 1 170 ? 10.401 -0.534 -7.154 1.00 97.31 170 SER A C 1
ATOM 1308 O O . SER A 1 170 ? 9.542 -1.250 -6.645 1.00 97.31 170 SER A O 1
ATOM 1310 N N . ALA A 1 171 ? 10.078 0.565 -7.846 1.00 97.94 171 ALA A N 1
ATOM 1311 C CA . ALA A 1 171 ? 8.708 1.059 -7.998 1.00 97.94 171 ALA A CA 1
ATOM 1312 C C . ALA A 1 171 ? 7.792 0.036 -8.686 1.00 97.94 171 ALA A C 1
ATOM 1314 O O . ALA A 1 171 ? 6.738 -0.306 -8.146 1.00 97.94 171 ALA A O 1
ATOM 1315 N N . ILE A 1 172 ? 8.202 -0.507 -9.840 1.00 97.38 172 ILE A N 1
ATOM 1316 C CA . ILE A 1 172 ? 7.395 -1.499 -10.571 1.00 97.38 172 ILE A CA 1
ATOM 1317 C C . ILE A 1 172 ? 7.252 -2.813 -9.788 1.00 97.38 172 ILE A C 1
ATOM 1319 O O . ILE A 1 172 ? 6.173 -3.408 -9.769 1.00 97.38 172 ILE A O 1
ATOM 1323 N N . SER A 1 173 ? 8.302 -3.230 -9.070 1.00 97.50 173 SER A N 1
ATOM 1324 C CA . SER A 1 173 ? 8.274 -4.426 -8.219 1.00 97.50 173 SER A CA 1
ATOM 1325 C C . SER A 1 173 ? 7.298 -4.261 -7.049 1.00 97.50 173 SER A C 1
ATOM 1327 O O . SER A 1 173 ? 6.473 -5.140 -6.802 1.00 97.50 173 SER A O 1
ATOM 1329 N N . LEU A 1 174 ? 7.336 -3.120 -6.354 1.00 97.69 174 LEU A N 1
ATOM 1330 C CA . LEU A 1 174 ? 6.426 -2.819 -5.242 1.00 97.69 174 LEU A CA 1
ATOM 1331 C C . LEU A 1 174 ? 4.977 -2.668 -5.709 1.00 97.69 174 LEU A C 1
ATOM 1333 O O . LEU A 1 174 ? 4.057 -3.156 -5.044 1.00 97.69 174 LEU A O 1
ATOM 1337 N N . LEU A 1 175 ? 4.765 -2.059 -6.877 1.00 97.31 175 LEU A N 1
ATOM 1338 C CA . LEU A 1 175 ? 3.442 -1.975 -7.485 1.00 97.31 175 LEU A CA 1
ATOM 1339 C C . LEU A 1 175 ? 2.901 -3.377 -7.803 1.00 97.31 175 LEU A C 1
ATOM 1341 O O . LEU A 1 175 ? 1.766 -3.688 -7.446 1.00 97.31 175 LEU A O 1
ATOM 1345 N N . ALA A 1 176 ? 3.714 -4.267 -8.381 1.00 97.69 176 ALA A N 1
ATOM 1346 C CA . ALA A 1 176 ? 3.319 -5.653 -8.634 1.00 97.69 176 ALA A CA 1
ATOM 1347 C C . ALA A 1 176 ? 2.986 -6.409 -7.330 1.00 97.69 176 ALA A C 1
ATOM 1349 O O . ALA A 1 176 ? 1.934 -7.048 -7.231 1.00 97.69 176 ALA A O 1
ATOM 1350 N N . LEU A 1 177 ? 3.824 -6.274 -6.294 1.00 97.00 177 LEU A N 1
ATOM 1351 C CA . LEU A 1 177 ? 3.616 -6.885 -4.972 1.00 97.00 177 LEU A CA 1
ATOM 1352 C C . LEU A 1 177 ? 2.402 -6.322 -4.219 1.00 97.00 177 LEU A C 1
ATOM 1354 O O . LEU A 1 177 ? 1.902 -6.968 -3.300 1.00 97.00 177 LEU A O 1
ATOM 1358 N N . THR A 1 178 ? 1.885 -5.160 -4.618 1.00 96.44 178 THR A N 1
ATOM 1359 C CA . THR A 1 178 ? 0.629 -4.609 -4.089 1.00 96.44 178 THR A CA 1
ATOM 1360 C C . THR A 1 178 ? -0.588 -5.392 -4.600 1.00 96.44 178 THR A C 1
ATOM 1362 O O . THR A 1 178 ? -1.537 -5.638 -3.848 1.00 96.44 178 THR A O 1
ATOM 1365 N N . TYR A 1 179 ? -0.566 -5.842 -5.859 1.00 96.38 179 TYR A N 1
ATOM 1366 C CA . TYR A 1 179 ? -1.677 -6.576 -6.484 1.00 96.38 179 TYR A CA 1
ATOM 1367 C C . TYR A 1 179 ? -1.552 -8.099 -6.382 1.00 96.38 179 TYR A C 1
ATOM 1369 O O . TYR A 1 179 ? -2.562 -8.812 -6.415 1.00 96.38 179 TYR A O 1
ATOM 1377 N N . PHE A 1 180 ? -0.332 -8.608 -6.225 1.00 96.56 180 PHE A N 1
ATOM 1378 C CA . PHE A 1 180 ? -0.054 -10.036 -6.130 1.00 96.56 180 PHE A CA 1
ATOM 1379 C C . PHE A 1 180 ? -0.824 -10.775 -5.014 1.00 96.56 180 PHE A C 1
ATOM 1381 O O . PHE A 1 180 ? -1.496 -11.762 -5.337 1.00 96.56 180 PHE A O 1
ATOM 1388 N N . PRO A 1 181 ? -0.862 -10.312 -3.744 1.00 95.31 181 PRO A N 1
ATOM 1389 C CA . PRO A 1 181 ? -1.584 -11.024 -2.686 1.00 95.31 181 PRO A CA 1
ATOM 1390 C C . PRO A 1 181 ? -3.092 -11.093 -2.943 1.00 95.31 181 PRO A C 1
ATOM 1392 O O . PRO A 1 181 ? -3.752 -12.021 -2.488 1.00 95.31 181 PRO A O 1
ATOM 1395 N N . GLY A 1 182 ? -3.658 -10.155 -3.714 1.00 94.00 182 GLY A N 1
ATOM 1396 C CA . GLY A 1 182 ? -5.061 -10.213 -4.129 1.00 94.00 182 GLY A CA 1
ATOM 1397 C C . GLY A 1 182 ? -5.350 -11.366 -5.095 1.00 94.00 182 GLY A C 1
ATOM 1398 O O . GLY A 1 182 ? -6.393 -12.014 -4.983 1.00 94.00 182 GLY A O 1
ATOM 1399 N N . CYS A 1 183 ? -4.418 -11.650 -6.010 1.00 94.94 183 CYS A N 1
ATOM 1400 C CA . CYS A 1 183 ? -4.503 -12.805 -6.906 1.00 94.94 183 CYS A CA 1
ATOM 1401 C C . CYS A 1 183 ? -4.320 -14.104 -6.115 1.00 94.94 183 CYS A C 1
ATOM 1403 O O . CYS A 1 183 ? -5.118 -15.031 -6.248 1.00 94.94 183 CYS A O 1
ATOM 1405 N N . LEU A 1 184 ? -3.324 -14.135 -5.226 1.00 94.62 184 LEU A N 1
ATOM 1406 C CA . LEU A 1 184 ? -3.051 -15.287 -4.373 1.00 94.62 184 LEU A CA 1
ATOM 1407 C C . LEU A 1 184 ? -4.232 -15.616 -3.451 1.00 94.62 184 LEU A C 1
ATOM 1409 O O . LEU A 1 184 ? -4.628 -16.771 -3.352 1.00 94.62 184 LEU A O 1
ATOM 1413 N N . ALA A 1 185 ? -4.866 -14.610 -2.846 1.00 93.81 185 ALA A N 1
ATOM 1414 C CA . ALA A 1 185 ? -6.055 -14.797 -2.020 1.00 93.81 185 ALA A CA 1
ATOM 1415 C C . ALA A 1 185 ? -7.223 -15.410 -2.809 1.00 93.81 185 ALA A C 1
ATOM 1417 O O . ALA A 1 185 ? -7.939 -16.256 -2.278 1.00 93.81 185 ALA A O 1
ATOM 1418 N N . ALA A 1 186 ? -7.407 -15.025 -4.077 1.00 92.75 186 ALA A N 1
ATOM 1419 C CA . ALA A 1 186 ? -8.426 -15.621 -4.940 1.00 92.75 186 ALA A CA 1
ATOM 1420 C C . ALA A 1 186 ? -8.113 -17.091 -5.270 1.00 92.75 186 ALA A C 1
ATOM 1422 O O . ALA A 1 186 ? -9.011 -17.930 -5.213 1.00 92.75 186 ALA A O 1
ATOM 1423 N N . LEU A 1 187 ? -6.844 -17.420 -5.540 1.00 93.12 187 LEU A N 1
ATOM 1424 C CA . LEU A 1 187 ? -6.398 -18.805 -5.734 1.00 93.12 187 LEU A CA 1
ATOM 1425 C C . LEU A 1 187 ? -6.600 -19.643 -4.467 1.00 93.12 187 LEU A C 1
ATOM 1427 O O . LEU A 1 187 ? -7.159 -20.732 -4.528 1.00 93.12 187 LEU A O 1
ATOM 1431 N N . VAL A 1 188 ? -6.231 -19.114 -3.300 1.00 91.94 188 VAL A N 1
ATOM 1432 C CA . VAL A 1 188 ? -6.440 -19.787 -2.010 1.00 91.94 188 VAL A CA 1
ATOM 1433 C C . VAL A 1 188 ? -7.933 -20.001 -1.734 1.00 91.94 188 VAL A C 1
ATOM 1435 O O . VAL A 1 188 ? -8.319 -21.081 -1.293 1.00 91.94 188 VAL A O 1
ATOM 1438 N N . GLN A 1 189 ? -8.790 -19.021 -2.042 1.00 92.25 189 GLN A N 1
ATOM 1439 C CA . GLN A 1 189 ? -10.248 -19.167 -1.941 1.00 92.25 189 GLN A CA 1
ATOM 1440 C C . GLN A 1 189 ? -10.780 -20.280 -2.852 1.00 92.25 189 GLN A C 1
ATOM 1442 O O . GLN A 1 189 ? -11.628 -21.058 -2.419 1.00 92.25 189 GLN A O 1
ATOM 1447 N N . LEU A 1 190 ? -10.259 -20.400 -4.077 1.00 90.56 190 LEU A N 1
ATOM 1448 C CA . LEU A 1 190 ? -10.592 -21.497 -4.990 1.00 90.56 190 LEU A CA 1
ATOM 1449 C C . LEU A 1 190 ? -10.134 -22.857 -4.450 1.00 90.56 190 LEU A C 1
ATOM 1451 O O . LEU A 1 190 ? -10.909 -23.812 -4.486 1.00 90.56 190 LEU A O 1
ATOM 1455 N N . CYS A 1 191 ? -8.917 -22.938 -3.904 1.00 89.56 191 CYS A N 1
ATOM 1456 C CA . CYS A 1 191 ? -8.387 -24.158 -3.293 1.00 89.56 191 CYS A CA 1
ATOM 1457 C C . CYS A 1 191 ? -9.209 -24.592 -2.072 1.00 89.56 191 CYS A C 1
ATOM 1459 O O . CYS A 1 191 ? -9.482 -25.777 -1.896 1.00 89.56 191 CYS A O 1
ATOM 1461 N N . TYR A 1 192 ? -9.633 -23.642 -1.234 1.00 89.75 192 TYR A N 1
ATOM 1462 C CA . TYR A 1 192 ? -10.479 -23.923 -0.073 1.00 89.75 192 TYR A CA 1
ATOM 1463 C C . TYR A 1 192 ? -11.933 -24.213 -0.446 1.00 89.75 192 TYR A C 1
ATOM 1465 O O . TYR A 1 192 ? -12.613 -24.929 0.285 1.00 89.75 192 TYR A O 1
ATOM 1473 N N . GLY A 1 193 ? -12.424 -23.653 -1.553 1.00 87.94 193 GLY A N 1
ATOM 1474 C CA . GLY A 1 193 ? -13.828 -23.741 -1.943 1.00 87.94 193 GLY A CA 1
ATOM 1475 C C . GLY A 1 193 ? -14.776 -23.041 -0.964 1.00 87.94 193 GLY A C 1
ATOM 1476 O O . GLY A 1 193 ? -15.944 -23.404 -0.897 1.00 87.94 193 GLY A O 1
ATOM 1477 N N . THR A 1 194 ? -14.283 -22.091 -0.165 1.00 88.75 194 THR A N 1
ATOM 1478 C CA . THR A 1 194 ? -15.076 -21.322 0.805 1.00 88.75 194 THR A CA 1
ATOM 1479 C C . THR A 1 194 ? -14.383 -20.007 1.163 1.00 88.75 194 THR A C 1
ATOM 1481 O O . THR A 1 194 ? -13.153 -19.927 1.164 1.00 88.75 194 THR A O 1
ATOM 1484 N N . LYS A 1 195 ? -15.169 -18.978 1.508 1.00 89.50 195 LYS A N 1
ATOM 1485 C CA . LYS A 1 195 ? -14.667 -17.696 2.035 1.00 89.50 195 LYS A CA 1
ATOM 1486 C C . LYS A 1 195 ? -14.522 -17.664 3.561 1.00 89.50 195 LYS A C 1
ATOM 1488 O O . LYS A 1 195 ? -13.911 -16.740 4.083 1.00 89.50 195 LYS A O 1
ATOM 1493 N N . TYR A 1 196 ? -15.094 -18.639 4.272 1.00 88.75 196 TYR A N 1
ATOM 1494 C CA . TYR A 1 196 ? -15.191 -18.622 5.740 1.00 88.75 196 TYR A CA 1
ATOM 1495 C C . TYR A 1 196 ? -13.925 -19.123 6.447 1.00 88.75 196 TYR A C 1
ATOM 1497 O O . TYR A 1 196 ? -13.774 -18.952 7.655 1.00 88.7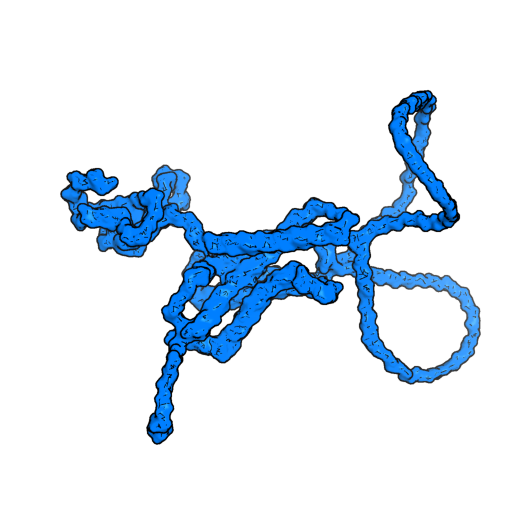5 196 TYR A O 1
ATOM 1505 N N . LYS A 1 197 ? -12.986 -19.719 5.705 1.00 88.81 197 LYS A N 1
ATOM 1506 C CA . LYS A 1 197 ? -11.690 -20.119 6.251 1.00 88.81 197 LYS A CA 1
ATOM 1507 C C . LYS A 1 197 ? -10.763 -18.905 6.313 1.00 88.81 197 LYS A C 1
ATOM 1509 O O . LYS A 1 197 ? -10.520 -18.258 5.296 1.00 88.81 197 LYS A O 1
ATOM 1514 N N . ARG A 1 198 ? -10.229 -18.616 7.504 1.00 90.50 198 ARG A N 1
ATOM 1515 C CA . ARG A 1 198 ? -9.259 -17.531 7.704 1.00 90.50 198 ARG A CA 1
ATOM 1516 C C . ARG A 1 198 ? -7.993 -17.774 6.880 1.00 90.50 198 ARG A C 1
ATOM 1518 O O . ARG A 1 198 ? -7.546 -18.911 6.716 1.00 90.50 198 ARG A O 1
ATOM 1525 N N . PHE A 1 199 ? -7.418 -16.689 6.374 1.00 92.75 199 PHE A N 1
ATOM 1526 C CA . PHE A 1 199 ? -6.125 -16.730 5.708 1.00 92.75 199 PHE A CA 1
ATOM 1527 C C . PHE A 1 199 ? -4.991 -16.964 6.716 1.00 92.75 199 PHE A C 1
ATOM 1529 O O . PHE A 1 199 ? -5.134 -16.591 7.883 1.00 92.75 199 PHE A O 1
ATOM 1536 N N . PRO A 1 200 ? -3.866 -17.566 6.288 1.00 92.75 200 PRO A N 1
ATOM 1537 C CA . PRO A 1 200 ? -2.662 -17.624 7.107 1.00 92.75 200 PRO A CA 1
ATOM 1538 C C . PRO A 1 200 ? -2.232 -16.217 7.567 1.00 92.75 200 PRO A C 1
ATOM 1540 O O . PRO A 1 200 ? -2.360 -15.278 6.774 1.00 92.75 200 PRO A O 1
ATOM 1543 N N . PRO A 1 201 ? -1.687 -16.058 8.789 1.00 91.19 201 PRO A N 1
ATOM 1544 C CA . PRO A 1 201 ? -1.357 -14.743 9.349 1.00 91.19 201 PRO A CA 1
ATOM 1545 C C . PRO A 1 201 ? -0.454 -13.890 8.449 1.00 91.19 201 PRO A C 1
ATOM 1547 O O . PRO A 1 201 ? -0.757 -12.727 8.204 1.00 91.19 201 PRO A O 1
ATOM 1550 N N . TRP A 1 202 ? 0.587 -14.491 7.864 1.00 91.25 202 TRP A N 1
ATOM 1551 C CA . TRP A 1 202 ? 1.512 -13.797 6.959 1.00 91.25 202 TRP A CA 1
ATOM 1552 C C . TRP A 1 202 ? 0.807 -13.193 5.732 1.00 91.25 202 TRP A C 1
ATOM 1554 O O . TRP A 1 202 ? 1.160 -12.109 5.271 1.00 91.25 202 TRP A O 1
ATOM 1564 N N . MET A 1 203 ? -0.219 -13.871 5.207 1.00 92.19 203 MET A N 1
ATOM 1565 C CA . MET A 1 203 ? -0.954 -13.407 4.030 1.00 92.19 203 MET A CA 1
ATOM 1566 C C . MET A 1 203 ? -1.973 -12.331 4.401 1.00 92.19 203 MET A C 1
ATOM 1568 O O . MET A 1 203 ? -2.173 -11.387 3.640 1.00 92.19 203 MET A O 1
ATOM 1572 N N . ASP A 1 204 ? -2.609 -12.453 5.567 1.00 92.62 204 ASP A N 1
ATOM 1573 C CA . ASP A 1 204 ? -3.524 -11.436 6.092 1.00 92.62 204 ASP A CA 1
ATOM 1574 C C . ASP A 1 204 ? -2.794 -10.111 6.372 1.00 92.62 204 ASP A C 1
ATOM 1576 O O . ASP A 1 204 ? -3.246 -9.040 5.958 1.00 92.62 204 ASP A O 1
ATOM 1580 N N . GLU A 1 205 ? -1.611 -10.173 6.987 1.00 91.62 205 GLU A N 1
ATOM 1581 C CA . GLU A 1 205 ? -0.759 -8.999 7.195 1.00 91.62 205 GLU A CA 1
ATOM 1582 C C . GLU A 1 205 ? -0.301 -8.366 5.875 1.00 91.62 205 GLU A C 1
ATOM 1584 O O . GLU A 1 205 ? -0.326 -7.138 5.723 1.00 91.62 205 GLU A O 1
ATOM 1589 N N . TRP A 1 206 ? 0.045 -9.183 4.879 1.00 94.25 206 TRP A N 1
ATOM 1590 C CA . TRP A 1 206 ? 0.393 -8.685 3.551 1.00 94.25 206 TRP A CA 1
ATOM 1591 C C . TRP A 1 206 ? -0.799 -8.020 2.837 1.00 94.25 206 TRP A C 1
ATOM 1593 O O . TRP A 1 206 ? -0.683 -6.933 2.267 1.00 94.25 206 TRP A O 1
ATOM 1603 N N . LEU A 1 207 ? -1.995 -8.608 2.925 1.00 93.88 207 LEU A N 1
ATOM 1604 C CA . LEU A 1 207 ? -3.217 -8.029 2.357 1.00 93.88 207 LEU A CA 1
ATOM 1605 C C . LEU A 1 207 ? -3.572 -6.672 2.982 1.00 93.88 207 LEU A C 1
ATOM 1607 O O . LEU A 1 207 ? -4.063 -5.790 2.266 1.00 93.88 207 LEU A O 1
ATOM 1611 N N . LYS A 1 208 ? -3.315 -6.501 4.284 1.00 92.94 208 LYS A N 1
ATOM 1612 C CA . LYS A 1 208 ? -3.520 -5.246 5.028 1.00 92.94 208 LYS A CA 1
ATOM 1613 C C . LYS A 1 208 ? -2.483 -4.176 4.685 1.00 92.94 208 LYS A C 1
ATOM 1615 O O . LYS A 1 208 ? -2.796 -2.988 4.725 1.00 92.94 208 LYS A O 1
ATOM 1620 N N . SER A 1 209 ? -1.277 -4.577 4.296 1.00 93.12 209 SER A N 1
ATOM 1621 C CA . SER A 1 209 ? -0.170 -3.662 3.989 1.00 93.12 209 SER A CA 1
ATOM 1622 C C . SER A 1 209 ? -0.146 -3.144 2.546 1.00 93.12 209 SER A C 1
ATOM 1624 O O . SER A 1 209 ? 0.615 -2.224 2.245 1.00 93.12 209 SER A O 1
ATOM 1626 N N . ARG A 1 210 ? -1.039 -3.631 1.671 1.00 94.38 210 ARG A N 1
ATOM 1627 C CA . ARG A 1 210 ? -1.176 -3.182 0.268 1.00 94.38 210 ARG A CA 1
ATOM 1628 C C . ARG A 1 210 ? -1.237 -1.664 0.095 1.00 94.38 210 ARG A C 1
ATOM 1630 O O . ARG A 1 210 ? -0.604 -1.136 -0.810 1.00 94.38 210 ARG A O 1
ATOM 1637 N N . LYS A 1 211 ? -1.968 -0.957 0.966 1.00 92.44 211 LYS A N 1
ATOM 1638 C CA . LYS A 1 211 ? -2.070 0.512 0.900 1.00 92.44 211 LYS A CA 1
ATOM 1639 C C . LYS A 1 211 ? -0.693 1.172 1.019 1.00 92.44 211 LYS A C 1
ATOM 1641 O O . LYS A 1 211 ? -0.378 2.075 0.255 1.00 92.44 211 LYS A O 1
ATOM 1646 N N . VAL A 1 212 ? 0.110 0.712 1.976 1.00 93.69 212 VAL A N 1
ATOM 1647 C CA . VAL A 1 212 ? 1.438 1.270 2.246 1.00 93.69 212 VAL A CA 1
ATOM 1648 C C . VAL A 1 212 ? 2.405 0.909 1.120 1.00 93.69 212 VAL A C 1
ATOM 1650 O O . VAL A 1 212 ? 3.077 1.798 0.618 1.00 93.69 212 VAL A O 1
ATOM 1653 N N . LEU A 1 213 ? 2.407 -0.348 0.653 1.00 95.12 213 LEU A N 1
ATOM 1654 C CA . LEU A 1 213 ? 3.226 -0.770 -0.495 1.00 95.12 213 LEU A CA 1
ATOM 1655 C C . LEU A 1 213 ? 2.933 0.054 -1.753 1.00 95.12 213 LEU A C 1
ATOM 1657 O O . LEU A 1 213 ? 3.860 0.516 -2.416 1.00 95.12 213 LEU A O 1
ATOM 1661 N N . GLY A 1 214 ? 1.649 0.276 -2.047 1.00 95.12 214 GLY A N 1
ATOM 1662 C CA . GLY A 1 214 ? 1.223 1.115 -3.161 1.00 95.12 214 GLY A CA 1
ATOM 1663 C C . GLY A 1 214 ? 1.742 2.544 -3.018 1.00 95.12 214 GLY A C 1
ATOM 1664 O O . GLY A 1 214 ? 2.364 3.053 -3.940 1.00 95.12 214 GLY A O 1
ATOM 1665 N N . LEU A 1 215 ? 1.572 3.169 -1.848 1.00 94.38 215 LEU A N 1
ATOM 1666 C CA . LEU A 1 215 ? 2.082 4.521 -1.578 1.00 94.38 215 LEU A CA 1
ATOM 1667 C C . LEU A 1 215 ? 3.608 4.622 -1.722 1.00 94.38 215 LEU A C 1
ATOM 1669 O O . LEU A 1 215 ? 4.105 5.584 -2.306 1.00 94.38 215 LEU A O 1
ATOM 1673 N N . THR A 1 216 ? 4.355 3.623 -1.250 1.00 95.19 216 THR A N 1
ATOM 1674 C CA . THR A 1 216 ? 5.812 3.568 -1.426 1.00 95.19 216 THR A CA 1
ATOM 1675 C C . THR A 1 216 ? 6.200 3.429 -2.900 1.00 95.19 216 THR A C 1
ATOM 1677 O O . THR A 1 216 ? 7.129 4.099 -3.350 1.00 95.19 216 THR A O 1
ATOM 1680 N N . ALA A 1 217 ? 5.467 2.629 -3.682 1.00 97.06 217 ALA A N 1
ATOM 1681 C CA . ALA A 1 217 ? 5.687 2.515 -5.123 1.00 97.06 217 ALA A CA 1
ATOM 1682 C C . ALA A 1 217 ? 5.475 3.859 -5.846 1.00 97.06 217 ALA A C 1
ATOM 1684 O O . ALA A 1 217 ? 6.276 4.216 -6.708 1.00 97.06 217 ALA A O 1
ATOM 1685 N N . ILE A 1 218 ? 4.448 4.629 -5.460 1.00 96.81 218 ILE A N 1
ATOM 1686 C CA . ILE A 1 218 ? 4.201 5.984 -5.988 1.00 96.81 218 ILE A CA 1
ATOM 1687 C C . ILE A 1 218 ? 5.368 6.914 -5.666 1.00 96.81 218 ILE A C 1
ATOM 1689 O O . ILE A 1 218 ? 5.833 7.631 -6.547 1.00 96.81 218 ILE A O 1
ATOM 1693 N N . LEU A 1 219 ? 5.868 6.888 -4.428 1.00 96.69 219 LEU A N 1
ATOM 1694 C CA . LEU A 1 219 ? 6.998 7.719 -4.011 1.00 96.69 219 LEU A CA 1
ATOM 1695 C C . LEU A 1 219 ? 8.261 7.425 -4.836 1.00 96.69 219 LEU A C 1
ATOM 1697 O O . LEU A 1 219 ? 8.941 8.350 -5.278 1.00 96.69 219 LEU A O 1
ATOM 1701 N N . PHE A 1 220 ? 8.569 6.148 -5.073 1.00 97.88 220 PHE A N 1
ATOM 1702 C CA . PHE A 1 220 ? 9.713 5.764 -5.903 1.00 97.88 220 PHE A CA 1
ATOM 1703 C C . PHE A 1 220 ? 9.506 6.137 -7.373 1.00 97.88 220 PHE A C 1
ATOM 1705 O O . PHE A 1 220 ? 10.434 6.638 -8.005 1.00 97.88 220 PHE A O 1
ATOM 1712 N N . ALA A 1 221 ? 8.293 5.959 -7.904 1.00 97.69 221 ALA A N 1
ATOM 1713 C CA . ALA A 1 221 ? 7.952 6.378 -9.260 1.00 97.69 221 ALA A CA 1
ATOM 1714 C C . ALA A 1 221 ? 8.071 7.901 -9.437 1.00 97.69 221 ALA A C 1
ATOM 1716 O O . ALA A 1 221 ? 8.599 8.353 -10.447 1.00 97.69 221 ALA A O 1
ATOM 1717 N N . PHE A 1 222 ? 7.645 8.692 -8.447 1.00 97.50 222 PHE A N 1
ATOM 1718 C CA . PHE A 1 222 ? 7.782 10.149 -8.461 1.00 97.50 222 PHE A CA 1
ATOM 1719 C C . PHE A 1 222 ? 9.249 10.569 -8.590 1.00 97.50 222 PHE A C 1
ATOM 1721 O O . PHE A 1 222 ? 9.598 11.320 -9.500 1.00 97.50 222 PHE A O 1
ATOM 1728 N N . TRP A 1 223 ? 10.131 10.034 -7.741 1.00 96.94 223 TRP A N 1
ATOM 1729 C CA . TRP A 1 223 ? 11.558 10.353 -7.820 1.00 96.94 223 TRP A CA 1
ATOM 1730 C C . TRP A 1 223 ? 12.216 9.829 -9.098 1.00 96.94 223 TRP A C 1
ATOM 1732 O O . TRP A 1 223 ? 13.054 10.521 -9.671 1.00 96.94 223 TRP A O 1
ATOM 1742 N N . HIS A 1 224 ? 11.806 8.660 -9.592 1.00 95.88 224 HIS A N 1
ATOM 1743 C CA . HIS A 1 224 ? 12.231 8.164 -10.900 1.00 95.88 224 HIS A CA 1
ATOM 1744 C C . HIS A 1 224 ? 11.860 9.137 -12.032 1.00 95.88 224 HIS A C 1
ATOM 1746 O O . HIS A 1 224 ? 12.699 9.425 -12.884 1.00 95.88 224 HIS A O 1
ATOM 1752 N N . VAL A 1 225 ? 10.642 9.688 -12.033 1.00 96.25 225 VAL A N 1
ATOM 1753 C CA . VAL A 1 225 ? 10.213 10.682 -13.030 1.00 96.25 225 VAL A CA 1
ATOM 1754 C C . VAL A 1 225 ? 11.048 11.955 -12.919 1.00 96.25 225 VAL A C 1
ATOM 1756 O O . VAL A 1 225 ? 11.586 12.406 -13.926 1.00 96.25 225 VAL A O 1
ATOM 1759 N N . VAL A 1 226 ? 11.219 12.501 -11.710 1.00 95.31 226 VAL A N 1
ATOM 1760 C CA . VAL A 1 226 ? 12.019 13.719 -11.480 1.00 95.31 226 VAL A CA 1
ATOM 1761 C C . VAL A 1 226 ? 13.452 13.538 -11.983 1.00 95.31 226 VAL A C 1
ATOM 1763 O O . VAL A 1 226 ? 13.946 14.359 -12.753 1.00 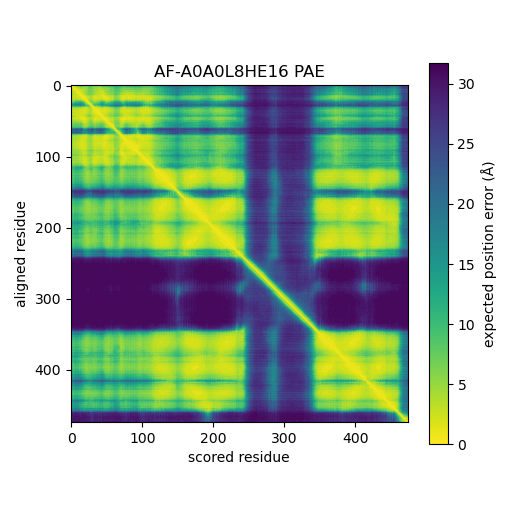95.31 226 VAL A O 1
ATOM 1766 N N . ILE A 1 227 ? 14.110 12.440 -11.605 1.00 92.38 227 ILE A N 1
ATOM 1767 C CA . ILE A 1 227 ? 15.488 12.168 -12.027 1.00 92.38 227 ILE A CA 1
ATOM 1768 C C . ILE A 1 227 ? 15.554 11.903 -13.536 1.00 92.38 227 ILE A C 1
ATOM 1770 O O . ILE A 1 227 ? 16.471 12.379 -14.199 1.00 92.38 227 ILE A O 1
ATOM 1774 N N . SER A 1 228 ? 14.580 11.192 -14.107 1.00 91.62 228 SER A N 1
ATOM 1775 C CA . SER A 1 228 ? 14.538 10.940 -15.551 1.00 91.62 228 SER A CA 1
ATOM 1776 C C . SER A 1 228 ? 14.383 12.231 -16.348 1.00 91.62 228 SER A C 1
ATOM 1778 O O . SER A 1 228 ? 15.083 12.394 -17.337 1.00 91.62 228 SER A O 1
ATOM 1780 N N . LEU A 1 229 ? 13.561 13.184 -15.901 1.00 90.81 229 LEU A N 1
ATOM 1781 C CA . LEU A 1 229 ? 13.434 14.493 -16.551 1.00 90.81 229 LE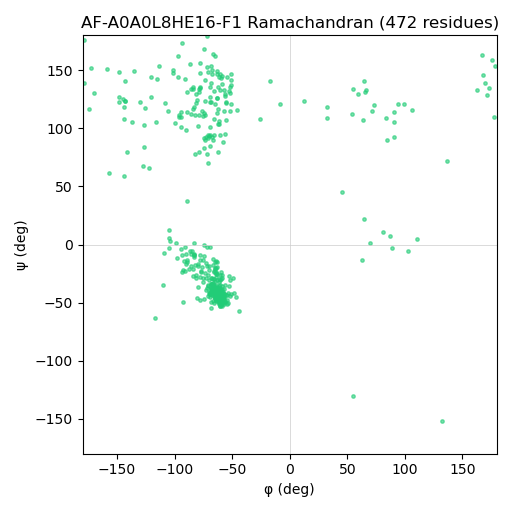U A CA 1
ATOM 1782 C C . LEU A 1 229 ? 14.745 15.292 -16.519 1.00 90.81 229 LEU A C 1
ATOM 1784 O O . LEU A 1 229 ? 15.077 15.948 -17.500 1.00 90.81 229 LEU A O 1
ATOM 1788 N N . ILE A 1 230 ? 15.519 15.188 -15.433 1.00 89.44 230 ILE A N 1
ATOM 1789 C CA . ILE A 1 230 ? 16.857 15.796 -15.332 1.00 89.44 230 ILE A CA 1
ATOM 1790 C C . ILE A 1 230 ? 17.853 15.104 -16.281 1.00 89.44 230 ILE A C 1
ATOM 1792 O O . ILE A 1 230 ? 18.755 15.743 -16.819 1.00 89.44 230 ILE A O 1
ATOM 1796 N N . LEU A 1 231 ? 17.700 13.793 -16.487 1.00 85.12 231 LEU A N 1
ATOM 1797 C CA . LEU A 1 231 ? 18.608 12.963 -17.279 1.00 85.12 231 LEU A CA 1
ATOM 1798 C C . LEU A 1 231 ? 18.193 12.777 -18.745 1.00 85.12 231 LEU A C 1
ATOM 1800 O O . LEU A 1 231 ? 18.942 12.130 -19.473 1.00 85.12 231 LEU A O 1
ATOM 1804 N N . VAL A 1 232 ? 17.047 13.279 -19.212 1.00 82.56 232 VAL A N 1
ATOM 1805 C CA . VAL A 1 232 ? 16.628 13.153 -20.620 1.00 82.56 232 VAL A CA 1
ATOM 1806 C C . VAL A 1 232 ? 17.482 14.092 -21.476 1.00 82.56 232 VAL A C 1
ATOM 1808 O O . VAL A 1 232 ? 17.195 15.267 -21.674 1.00 82.56 232 VAL A O 1
ATOM 1811 N N . SER A 1 233 ? 18.600 13.557 -21.956 1.00 76.31 233 SER A N 1
ATOM 1812 C CA . SER A 1 233 ? 19.509 14.195 -22.902 1.00 76.31 233 SER A CA 1
ATOM 1813 C C . SER A 1 233 ? 20.151 13.113 -23.774 1.00 76.31 233 SER A C 1
ATOM 1815 O O . SER A 1 233 ? 20.408 12.004 -23.287 1.00 76.31 233 SER A O 1
ATOM 1817 N N . PRO A 1 234 ? 20.487 13.410 -25.041 1.00 70.81 234 PRO A N 1
ATOM 1818 C CA . PRO A 1 234 ? 21.200 12.455 -25.886 1.00 70.81 234 PRO A CA 1
ATOM 1819 C C . PRO A 1 234 ? 22.562 12.023 -25.330 1.00 70.81 234 PRO A C 1
ATOM 1821 O O . PRO A 1 234 ? 23.044 10.934 -25.630 1.00 70.81 234 PRO A O 1
ATOM 1824 N N . SER A 1 235 ? 23.171 12.850 -24.475 1.00 67.81 235 SER A N 1
ATOM 1825 C CA . SER A 1 235 ? 24.469 12.570 -23.847 1.00 67.81 235 SER A CA 1
ATOM 1826 C C . SER A 1 235 ? 24.409 11.560 -22.691 1.00 67.81 235 SER A C 1
ATOM 1828 O O . SER A 1 235 ? 25.423 10.959 -22.330 1.00 67.81 235 SER A O 1
ATOM 1830 N N . THR A 1 236 ? 23.241 11.395 -22.077 1.00 71.25 236 THR A N 1
ATOM 1831 C CA . THR A 1 236 ? 23.007 10.576 -20.876 1.00 71.25 236 THR A CA 1
ATOM 1832 C C . THR A 1 236 ? 22.190 9.332 -21.195 1.00 71.25 236 THR A C 1
ATOM 1834 O O . THR A 1 236 ? 22.442 8.276 -20.617 1.00 71.25 236 THR A O 1
ATOM 1837 N N . MET A 1 237 ? 21.251 9.430 -22.138 1.00 74.50 237 MET A N 1
ATOM 1838 C CA . MET A 1 237 ? 20.411 8.324 -22.598 1.00 74.50 237 MET A CA 1
ATOM 1839 C C . MET A 1 237 ? 20.465 8.191 -24.127 1.00 74.50 237 MET A C 1
ATOM 1841 O O . MET A 1 237 ? 19.459 8.410 -24.803 1.00 74.50 237 MET A O 1
ATOM 1845 N N . PRO A 1 238 ? 21.618 7.798 -24.702 1.00 72.62 238 PRO A N 1
ATOM 1846 C CA . PRO A 1 238 ? 21.780 7.705 -26.154 1.00 72.62 238 PRO A CA 1
ATOM 1847 C C . PRO A 1 238 ? 20.843 6.669 -26.790 1.00 72.62 238 PRO A C 1
ATOM 1849 O O . PRO A 1 238 ? 20.464 6.814 -27.945 1.00 72.62 238 PRO A O 1
ATOM 1852 N N . PHE A 1 239 ? 20.409 5.660 -26.026 1.00 74.12 239 PHE A N 1
ATOM 1853 C CA . PHE A 1 239 ? 19.481 4.625 -26.492 1.00 74.12 239 PHE A CA 1
ATOM 1854 C C . PHE A 1 239 ? 18.091 5.162 -26.884 1.00 74.12 239 PHE A C 1
ATOM 1856 O O . PHE A 1 239 ? 17.335 4.445 -27.533 1.00 74.12 239 PHE A O 1
ATOM 1863 N N . LEU A 1 240 ? 17.742 6.396 -26.497 1.00 76.38 240 LEU A N 1
ATOM 1864 C CA . LEU A 1 240 ? 16.458 7.018 -26.834 1.00 76.38 240 LEU A CA 1
ATOM 1865 C C . LEU A 1 240 ? 16.450 7.715 -28.204 1.00 76.38 240 LEU A C 1
ATOM 1867 O O . LEU A 1 240 ? 15.376 7.982 -28.750 1.00 76.38 240 LEU A O 1
ATOM 1871 N N . TYR A 1 241 ? 17.624 8.027 -28.760 1.00 81.38 241 TYR A N 1
ATOM 1872 C CA . TYR A 1 241 ? 17.764 8.919 -29.909 1.00 81.38 241 TYR A CA 1
ATOM 1873 C C . TYR A 1 241 ? 18.312 8.187 -31.138 1.00 81.38 241 TYR A C 1
ATOM 1875 O O . TYR A 1 241 ? 19.196 7.338 -31.046 1.00 81.38 241 TYR A O 1
ATOM 1883 N N . SER A 1 242 ? 17.806 8.560 -32.311 1.00 73.25 242 SER A N 1
ATOM 1884 C CA . SER A 1 242 ? 18.365 8.199 -33.612 1.00 73.25 242 SER A CA 1
ATOM 1885 C C . SER A 1 242 ? 19.240 9.328 -34.148 1.00 73.25 242 SER A C 1
ATOM 1887 O O . SER A 1 242 ? 18.932 10.507 -33.974 1.00 73.25 242 SER A O 1
ATOM 1889 N N . THR A 1 243 ? 20.329 8.969 -34.826 1.00 66.81 243 THR A N 1
ATOM 1890 C CA . THR A 1 243 ? 21.126 9.932 -35.592 1.00 66.81 243 THR A CA 1
ATOM 1891 C C . THR A 1 243 ? 20.559 9.996 -37.006 1.00 66.81 243 THR A C 1
ATOM 1893 O O . THR A 1 243 ? 20.654 9.011 -37.737 1.00 66.81 243 THR A O 1
ATOM 1896 N N . GLN A 1 244 ? 19.991 11.134 -37.414 1.00 52.69 244 GLN A N 1
ATOM 1897 C CA . GLN A 1 244 ? 19.603 11.324 -38.812 1.00 52.69 244 GLN A CA 1
ATOM 1898 C C . GLN A 1 244 ? 20.859 11.417 -39.691 1.00 52.69 244 GLN A C 1
ATOM 1900 O O . GLN A 1 244 ? 21.736 12.258 -39.474 1.00 52.69 244 GLN A O 1
ATOM 1905 N N . ALA A 1 245 ? 20.966 10.539 -40.689 1.00 43.22 245 ALA A N 1
ATOM 1906 C CA . ALA A 1 245 ? 21.929 10.708 -41.766 1.00 43.22 245 ALA A CA 1
ATOM 1907 C C . ALA A 1 245 ? 21.396 11.794 -42.706 1.00 43.22 245 ALA A C 1
ATOM 1909 O O . ALA A 1 245 ? 20.394 11.594 -43.385 1.00 43.22 245 ALA A O 1
ATOM 1910 N N . SER A 1 246 ? 22.044 12.956 -42.735 1.00 37.44 246 SER A N 1
ATOM 1911 C CA . SER A 1 246 ? 21.805 13.956 -43.769 1.00 37.44 246 SER A CA 1
ATOM 1912 C C . SER A 1 246 ? 22.260 13.384 -45.112 1.00 37.44 246 SER A C 1
ATOM 1914 O O . SER A 1 246 ? 23.458 13.238 -45.351 1.00 37.44 246 SER A O 1
ATOM 1916 N N . SER A 1 247 ? 21.310 13.046 -45.982 1.00 36.41 247 SER A N 1
ATOM 1917 C CA . SER A 1 247 ? 21.564 12.795 -47.397 1.00 36.41 247 SER A CA 1
ATOM 1918 C C . SER A 1 247 ? 21.930 14.123 -48.060 1.00 36.41 247 SER A C 1
ATOM 1920 O O . SER A 1 247 ? 21.076 14.826 -48.595 1.00 36.41 247 SER A O 1
ATOM 1922 N N . SER A 1 248 ? 23.203 14.503 -47.995 1.00 33.47 248 SER A N 1
ATOM 1923 C CA . SER A 1 248 ? 23.744 15.533 -48.874 1.00 33.47 248 SER A CA 1
ATOM 1924 C C . SER A 1 248 ? 23.903 14.925 -50.267 1.00 33.47 248 SER A C 1
ATOM 1926 O O . SER A 1 248 ? 24.981 14.467 -50.638 1.00 33.47 248 SER A O 1
ATOM 1928 N N . SER A 1 249 ? 22.819 14.895 -51.041 1.00 34.66 249 SER A N 1
ATOM 1929 C CA . SER A 1 249 ? 22.902 14.803 -52.496 1.00 34.66 249 SER A CA 1
ATOM 1930 C C . SER A 1 249 ? 23.405 16.151 -53.013 1.00 34.66 249 SER A C 1
ATOM 1932 O O . SER A 1 249 ? 22.630 16.994 -53.459 1.00 34.66 249 SER A O 1
ATOM 1934 N N . SER A 1 250 ? 24.709 16.399 -52.891 1.00 31.94 250 SER A N 1
ATOM 1935 C CA . SER A 1 250 ? 25.361 17.475 -53.627 1.00 31.94 250 SER A CA 1
ATOM 1936 C C . SER A 1 250 ? 25.483 17.025 -55.079 1.00 31.94 250 SER A C 1
ATOM 1938 O O . SER A 1 250 ? 26.435 16.348 -55.460 1.00 31.94 250 SER A O 1
ATOM 1940 N N . SER A 1 251 ? 24.474 17.369 -55.873 1.00 32.81 251 SER A N 1
ATOM 1941 C CA . SER A 1 251 ? 24.523 17.360 -57.328 1.00 32.81 251 SER A CA 1
ATOM 1942 C C . SER A 1 251 ? 25.618 18.326 -57.786 1.00 32.81 251 SER A C 1
ATOM 1944 O O . SER A 1 251 ? 25.396 19.533 -57.891 1.00 32.81 251 SER A O 1
ATOM 1946 N N . SER A 1 252 ? 26.820 17.807 -58.024 1.00 31.39 252 SER A N 1
ATOM 1947 C CA . SER A 1 252 ? 27.881 18.526 -58.721 1.00 31.39 252 SER A CA 1
ATOM 1948 C C . SER A 1 252 ? 27.493 18.648 -60.194 1.00 31.39 252 SER A C 1
ATOM 1950 O O . SER A 1 252 ? 27.756 17.758 -60.999 1.00 31.39 252 SER A O 1
ATOM 1952 N N . GLY A 1 253 ? 26.816 19.744 -60.532 1.00 30.88 253 GLY A N 1
ATOM 1953 C CA . GLY A 1 253 ? 26.627 20.175 -61.910 1.00 30.88 253 GLY A CA 1
ATOM 1954 C C . GLY A 1 253 ? 27.955 20.667 -62.477 1.00 30.88 253 GLY A C 1
ATOM 1955 O O . GLY A 1 253 ? 28.304 21.830 -62.306 1.00 30.88 253 GLY A O 1
ATOM 1956 N N . SER A 1 254 ? 28.702 19.785 -63.137 1.00 29.33 254 SER A N 1
ATOM 1957 C CA . SER A 1 254 ? 29.829 20.165 -63.988 1.00 29.33 254 SER A CA 1
ATOM 1958 C C . SER A 1 254 ? 29.342 20.289 -65.428 1.00 29.33 254 SER A C 1
ATOM 1960 O O . SER A 1 254 ? 29.146 19.299 -66.131 1.00 29.33 254 SER A O 1
ATOM 1962 N N . SER A 1 255 ? 29.126 21.526 -65.856 1.00 27.64 255 SER A N 1
ATOM 1963 C CA . SER A 1 255 ? 28.932 21.905 -67.248 1.00 27.64 255 SER A CA 1
ATOM 1964 C C . SER A 1 255 ? 30.277 21.962 -67.972 1.00 27.64 255 SER A C 1
ATOM 1966 O O . SER A 1 255 ? 31.059 22.883 -67.743 1.00 27.64 255 SER A O 1
ATOM 1968 N N . SER A 1 256 ? 30.516 21.039 -68.902 1.00 28.23 256 SER A N 1
ATOM 1969 C CA . SER A 1 256 ? 31.474 21.246 -69.991 1.00 28.23 256 SER A CA 1
ATOM 1970 C C . SER A 1 256 ? 31.031 20.506 -71.251 1.00 28.23 256 SER A C 1
ATOM 1972 O O . SER A 1 256 ? 30.814 19.298 -71.244 1.00 28.23 256 SER A O 1
ATOM 1974 N N . ARG A 1 257 ? 30.874 21.296 -72.318 1.00 25.73 257 ARG A N 1
ATOM 1975 C CA . ARG A 1 257 ? 30.586 20.912 -73.703 1.00 25.73 257 ARG A CA 1
ATOM 1976 C C . ARG A 1 257 ? 31.663 19.978 -74.266 1.00 25.73 257 ARG A C 1
ATOM 1978 O O . ARG A 1 257 ? 32.843 20.215 -74.029 1.00 25.73 257 ARG A O 1
ATOM 1985 N N . GLY A 1 258 ? 31.251 19.031 -75.105 1.00 26.17 258 GLY A N 1
ATOM 1986 C CA . GLY A 1 258 ? 32.136 18.236 -75.956 1.00 26.17 258 GLY A CA 1
ATOM 1987 C C . GLY A 1 258 ? 31.355 17.188 -76.744 1.00 26.17 258 GLY A C 1
ATOM 1988 O O . GLY A 1 258 ? 30.812 16.258 -76.165 1.00 26.17 258 GLY A O 1
ATOM 1989 N N . SER A 1 259 ? 31.263 17.424 -78.045 1.00 24.78 259 SER A N 1
ATOM 1990 C CA . SER A 1 259 ? 30.671 16.646 -79.135 1.00 24.78 259 SER A CA 1
ATOM 1991 C C . SER A 1 259 ? 31.134 15.182 -79.186 1.00 24.78 259 SER A C 1
ATOM 1993 O O . SER A 1 259 ? 32.313 14.928 -78.970 1.00 24.78 259 SER A O 1
ATOM 1995 N N . ASP A 1 260 ? 30.238 14.240 -79.507 1.00 24.91 260 ASP A N 1
ATOM 1996 C CA . ASP A 1 260 ? 30.295 13.407 -80.728 1.00 24.91 260 ASP A CA 1
ATOM 1997 C C . ASP A 1 260 ? 29.337 12.198 -80.684 1.00 24.91 260 ASP A C 1
ATOM 1999 O O . ASP A 1 260 ? 28.744 11.839 -79.671 1.00 24.91 260 ASP A O 1
ATOM 2003 N N . SER A 1 261 ? 29.112 11.670 -81.880 1.00 23.56 261 SER A N 1
ATOM 2004 C CA . SER A 1 261 ? 27.949 10.976 -82.435 1.00 23.56 261 SER A CA 1
ATOM 2005 C C . SER A 1 261 ? 27.921 9.433 -82.355 1.00 23.56 261 SER A C 1
ATOM 2007 O O . SER A 1 261 ? 28.936 8.789 -82.116 1.00 23.56 261 SER A O 1
ATOM 2009 N N . SER A 1 262 ? 26.758 8.875 -82.755 1.00 24.86 262 SER A N 1
ATOM 2010 C CA . SER A 1 262 ? 26.392 7.469 -83.096 1.00 24.86 262 SER A CA 1
ATOM 2011 C C . SER A 1 262 ? 25.866 6.606 -81.926 1.00 24.86 262 SER A C 1
ATOM 2013 O O . SER A 1 262 ? 26.559 6.375 -80.950 1.00 24.86 262 SER A O 1
ATOM 2015 N N . SER A 1 263 ? 24.557 6.317 -81.824 1.00 22.05 263 SER A N 1
ATOM 2016 C CA . SER A 1 263 ? 23.710 5.365 -82.590 1.00 22.05 263 SER A CA 1
ATOM 2017 C C . SER A 1 263 ? 24.115 3.895 -82.426 1.00 22.05 263 SER A C 1
ATOM 2019 O O . SER A 1 263 ? 25.101 3.518 -83.030 1.00 22.05 263 SER A O 1
ATOM 2021 N N . TYR A 1 264 ? 23.334 3.087 -81.681 1.00 23.42 264 TYR A N 1
ATOM 2022 C CA . TYR A 1 264 ? 22.902 1.710 -82.033 1.00 23.42 264 TYR A CA 1
ATOM 2023 C C . TYR A 1 264 ? 21.898 1.114 -81.004 1.00 23.42 264 TYR A C 1
ATOM 2025 O O . TYR A 1 264 ? 22.195 0.947 -79.828 1.00 23.42 264 TYR A O 1
ATOM 2033 N N . HIS A 1 265 ? 20.686 0.846 -81.505 1.00 22.89 265 HIS A N 1
ATOM 2034 C CA . HIS A 1 265 ? 19.758 -0.289 -81.316 1.00 22.89 265 HIS A CA 1
ATOM 2035 C C . HIS A 1 265 ? 19.607 -1.114 -79.999 1.00 22.89 265 HIS A C 1
ATOM 2037 O O . HIS A 1 265 ? 20.450 -1.921 -79.635 1.00 22.89 265 HIS A O 1
ATOM 2043 N N . SER A 1 266 ? 18.372 -1.035 -79.465 1.00 22.48 266 SER A N 1
ATOM 2044 C CA . SER A 1 266 ? 17.360 -2.091 -79.175 1.00 22.48 266 SER A CA 1
ATOM 2045 C C . SER A 1 266 ? 17.503 -3.226 -78.139 1.00 22.48 266 SER A C 1
ATOM 2047 O O . SER A 1 266 ? 18.363 -4.090 -78.238 1.00 22.48 266 SER A O 1
ATOM 2049 N N . ASN A 1 267 ? 16.385 -3.331 -77.397 1.00 21.83 267 ASN A N 1
ATOM 2050 C CA . ASN A 1 267 ? 15.547 -4.503 -77.072 1.00 21.83 267 ASN A CA 1
ATOM 2051 C C . ASN A 1 267 ? 15.811 -5.374 -75.825 1.00 21.83 267 ASN A C 1
ATOM 2053 O O . ASN A 1 267 ? 16.748 -6.156 -75.768 1.00 21.83 267 ASN A O 1
ATOM 2057 N N . ILE A 1 268 ? 14.815 -5.294 -74.923 1.00 23.34 268 ILE A N 1
ATOM 2058 C CA . ILE A 1 268 ? 13.985 -6.382 -74.362 1.00 23.34 268 ILE A CA 1
ATOM 2059 C C . ILE A 1 268 ? 14.728 -7.566 -73.714 1.00 23.34 268 ILE A C 1
ATOM 2061 O O . ILE A 1 268 ? 15.247 -8.433 -74.408 1.00 23.34 268 ILE A O 1
ATOM 2065 N N . ASN A 1 269 ? 14.600 -7.701 -72.387 1.00 23.81 269 ASN A N 1
ATOM 2066 C CA . ASN A 1 269 ? 13.877 -8.840 -71.805 1.00 23.81 269 ASN A CA 1
ATOM 2067 C C . ASN A 1 269 ? 13.628 -8.680 -70.300 1.00 23.81 269 ASN A C 1
ATOM 2069 O O . ASN A 1 269 ? 14.537 -8.414 -69.514 1.00 23.81 269 ASN A O 1
ATOM 2073 N N . ASP A 1 270 ? 12.364 -8.896 -69.951 1.00 22.56 270 ASP A N 1
ATOM 2074 C CA . ASP A 1 270 ? 11.855 -9.162 -68.616 1.00 22.56 270 ASP A CA 1
ATOM 2075 C C . ASP A 1 270 ? 12.338 -10.517 -68.077 1.00 22.56 270 ASP A C 1
ATOM 2077 O O . ASP A 1 270 ? 12.702 -11.426 -68.826 1.00 22.56 270 ASP A O 1
ATOM 2081 N N . ASN A 1 271 ? 12.182 -10.646 -66.757 1.00 23.55 271 ASN A N 1
ATOM 2082 C CA . ASN A 1 271 ? 12.277 -11.840 -65.916 1.00 23.55 271 ASN A CA 1
ATOM 2083 C C . ASN A 1 271 ? 13.658 -12.143 -65.330 1.00 23.55 271 ASN A C 1
ATOM 2085 O O . ASN A 1 271 ? 14.421 -12.957 -65.844 1.00 23.55 271 ASN A O 1
ATOM 2089 N N . ASN A 1 272 ? 13.885 -11.637 -64.113 1.00 23.44 272 ASN A N 1
ATOM 2090 C CA . ASN A 1 272 ? 14.364 -12.539 -63.073 1.00 23.44 272 ASN A CA 1
ATOM 2091 C C . ASN A 1 272 ? 13.890 -12.148 -61.669 1.00 23.44 272 ASN A C 1
ATOM 2093 O O . ASN A 1 272 ? 14.052 -11.026 -61.196 1.00 23.44 272 ASN A O 1
ATOM 2097 N N . VAL A 1 273 ? 13.296 -13.146 -61.024 1.00 28.38 273 VAL A N 1
ATOM 2098 C CA . VAL A 1 273 ? 12.901 -13.224 -59.621 1.00 28.38 273 VAL A CA 1
ATOM 2099 C C . VAL A 1 273 ? 14.083 -12.848 -58.727 1.00 28.38 273 VAL A C 1
ATOM 2101 O O . VAL A 1 273 ? 15.105 -13.532 -58.758 1.00 28.38 273 VAL A O 1
ATOM 2104 N N . HIS A 1 274 ? 13.945 -11.817 -57.890 1.00 22.56 274 HIS A N 1
ATOM 2105 C CA . HIS A 1 274 ? 14.866 -11.566 -56.779 1.00 22.56 274 HIS A CA 1
ATOM 2106 C C . HIS A 1 274 ? 14.113 -11.176 -55.506 1.00 22.56 274 HIS A C 1
ATOM 2108 O O . HIS A 1 274 ? 13.574 -10.083 -55.359 1.00 22.56 274 HIS A O 1
ATOM 2114 N N . SER A 1 275 ? 14.084 -12.157 -54.607 1.00 22.44 275 SER A N 1
ATOM 2115 C CA . SER A 1 275 ? 14.016 -12.081 -53.154 1.00 22.44 275 SER A CA 1
ATOM 2116 C C . SER A 1 275 ? 14.177 -10.676 -52.572 1.00 22.44 275 SER A C 1
ATOM 2118 O O . SER A 1 275 ? 15.233 -10.056 -52.696 1.00 22.44 275 SER A O 1
ATOM 2120 N N . SER A 1 276 ? 13.155 -10.227 -51.844 1.00 21.69 276 SER A N 1
ATOM 2121 C CA . SER A 1 276 ? 13.200 -9.062 -50.961 1.00 21.69 276 SER A CA 1
ATOM 2122 C C . SER A 1 276 ? 14.212 -9.283 -49.831 1.00 21.69 276 SER A C 1
ATOM 2124 O O . SER A 1 276 ? 13.855 -9.631 -48.708 1.00 21.69 276 SER A O 1
ATOM 2126 N N . SER A 1 277 ? 15.495 -9.094 -50.129 1.00 21.59 277 SER A N 1
ATOM 2127 C CA . SER A 1 277 ? 16.540 -8.903 -49.130 1.00 21.59 277 SER A CA 1
ATOM 2128 C C . SER A 1 277 ? 16.329 -7.521 -48.517 1.00 21.59 277 SER A C 1
ATOM 2130 O O . SER A 1 277 ? 16.740 -6.501 -49.071 1.00 21.59 277 SER A O 1
ATOM 2132 N N . GLN A 1 278 ? 15.610 -7.473 -47.393 1.00 22.84 278 GLN A N 1
ATOM 2133 C CA . GLN A 1 278 ? 15.630 -6.311 -46.514 1.00 22.84 278 GLN A CA 1
ATOM 2134 C C . GLN A 1 278 ? 17.062 -6.149 -46.005 1.00 22.84 278 GLN A C 1
ATOM 2136 O O . GLN A 1 278 ? 17.536 -6.894 -45.149 1.00 22.84 278 GLN A O 1
ATOM 2141 N N . TYR A 1 279 ? 17.756 -5.178 -46.588 1.00 20.48 279 TYR A N 1
ATOM 2142 C CA . TYR A 1 279 ? 19.089 -4.760 -46.199 1.00 20.48 279 TYR A CA 1
ATOM 2143 C C . TYR A 1 279 ? 19.015 -4.135 -44.798 1.00 20.48 279 TYR A C 1
ATOM 2145 O O . TYR A 1 279 ? 18.756 -2.942 -44.638 1.00 20.48 279 TYR A O 1
ATOM 2153 N N . TYR A 1 280 ? 19.179 -4.956 -43.763 1.00 22.72 280 TYR A N 1
ATOM 2154 C CA . TYR A 1 280 ? 19.394 -4.472 -42.405 1.00 22.72 280 TYR A CA 1
ATOM 2155 C C . TYR A 1 280 ? 20.781 -3.822 -42.351 1.00 22.72 280 TYR A C 1
ATOM 2157 O O . TYR A 1 280 ? 21.770 -4.494 -42.656 1.00 22.72 280 TYR A O 1
ATOM 2165 N N . PRO A 1 281 ? 20.910 -2.539 -41.970 1.00 24.23 281 PRO A N 1
ATOM 2166 C CA . PRO A 1 281 ? 22.227 -1.976 -41.748 1.00 24.23 281 PRO A CA 1
ATOM 2167 C C . PRO A 1 281 ? 22.855 -2.709 -40.559 1.00 24.23 281 PRO A C 1
ATOM 2169 O O . PRO A 1 281 ? 22.308 -2.731 -39.457 1.00 24.23 281 PRO A O 1
ATOM 2172 N N . HIS A 1 282 ? 24.007 -3.330 -40.803 1.00 20.86 282 HIS A N 1
ATOM 2173 C CA . HIS A 1 282 ? 24.876 -3.872 -39.769 1.00 20.86 282 HIS A CA 1
ATOM 2174 C C . HIS A 1 282 ? 25.209 -2.748 -38.777 1.00 20.86 282 HIS A C 1
ATOM 2176 O O . HIS A 1 282 ? 25.976 -1.835 -39.086 1.00 20.86 282 HIS A O 1
ATOM 2182 N N . TYR A 1 283 ? 24.624 -2.796 -37.580 1.00 26.50 283 TYR A N 1
ATOM 2183 C CA . TYR A 1 283 ? 24.988 -1.899 -36.491 1.00 26.50 283 TYR A CA 1
ATOM 2184 C C . TYR A 1 283 ? 26.358 -2.317 -35.952 1.00 26.50 283 TYR A C 1
ATOM 2186 O O . TYR A 1 283 ? 26.470 -3.165 -35.067 1.00 26.50 283 TYR A O 1
ATOM 2194 N N . THR A 1 284 ? 27.425 -1.722 -36.480 1.00 22.94 284 THR A N 1
ATOM 2195 C CA . THR A 1 284 ? 28.721 -1.717 -35.804 1.00 22.94 284 THR A CA 1
ATOM 2196 C C . THR A 1 284 ? 28.609 -0.823 -34.573 1.00 22.94 284 THR A C 1
ATOM 2198 O O . THR A 1 284 ? 28.768 0.397 -34.615 1.00 22.94 284 THR A O 1
ATOM 2201 N N . TYR A 1 285 ? 28.313 -1.443 -33.432 1.00 33.06 285 TYR A N 1
ATOM 2202 C CA . TYR A 1 285 ? 28.377 -0.816 -32.115 1.00 33.06 285 TYR A CA 1
ATOM 2203 C C . TYR A 1 285 ? 29.843 -0.589 -31.708 1.00 33.06 285 TYR A C 1
ATOM 2205 O O . TYR A 1 285 ? 30.362 -1.242 -30.809 1.00 33.06 285 TYR A O 1
ATOM 2213 N N . SER A 1 286 ? 30.516 0.348 -32.381 1.00 23.16 286 SER A N 1
ATOM 2214 C CA . SER A 1 286 ? 31.850 0.834 -31.995 1.00 23.16 286 SER A CA 1
ATOM 2215 C C . SER A 1 286 ? 31.824 2.225 -31.346 1.00 23.16 286 SER A C 1
ATOM 2217 O O . SER A 1 286 ? 32.847 2.695 -30.861 1.00 23.16 286 SER A O 1
ATOM 2219 N N . ASN A 1 287 ? 30.664 2.880 -31.241 1.00 24.94 287 ASN A N 1
ATOM 2220 C CA . ASN A 1 287 ? 30.564 4.239 -30.688 1.00 24.94 287 ASN A CA 1
ATOM 2221 C C . ASN A 1 287 ? 30.345 4.290 -29.168 1.00 24.94 287 ASN A C 1
ATOM 2223 O O . ASN A 1 287 ? 29.645 5.163 -28.662 1.00 24.94 287 ASN A O 1
ATOM 2227 N N . TYR A 1 288 ? 30.992 3.378 -28.437 1.00 29.64 288 TYR A N 1
ATOM 2228 C CA . TYR A 1 288 ? 31.335 3.614 -27.030 1.00 29.64 288 TYR A CA 1
ATOM 2229 C C . TYR A 1 288 ? 32.789 4.064 -26.835 1.00 29.64 288 TYR A C 1
ATOM 2231 O O . TYR A 1 288 ? 33.184 4.325 -25.701 1.00 29.64 288 TYR A O 1
ATOM 2239 N N . TYR A 1 289 ? 33.572 4.217 -27.910 1.00 29.45 289 TYR A N 1
ATOM 2240 C CA . TYR A 1 289 ? 34.964 4.646 -27.814 1.00 29.45 289 TYR A CA 1
ATOM 2241 C C . TYR A 1 289 ? 35.351 5.540 -28.990 1.00 29.45 289 TYR A C 1
ATOM 2243 O O . TYR A 1 289 ? 35.349 5.114 -30.140 1.00 29.45 289 TYR A O 1
ATOM 2251 N N . ALA A 1 290 ? 35.730 6.781 -28.690 1.00 24.61 290 ALA A N 1
ATOM 2252 C CA . ALA A 1 290 ? 36.577 7.555 -29.580 1.00 24.61 290 ALA A CA 1
ATOM 2253 C C . ALA A 1 290 ? 37.971 6.910 -29.566 1.00 24.61 290 ALA A C 1
ATOM 2255 O O . ALA A 1 290 ? 38.729 7.076 -28.612 1.00 24.61 290 ALA A O 1
ATOM 2256 N N . THR A 1 291 ? 38.303 6.128 -30.589 1.00 24.05 291 THR A N 1
ATOM 2257 C CA . THR A 1 291 ? 39.682 5.703 -30.844 1.00 24.05 291 THR A CA 1
ATOM 2258 C C . THR A 1 291 ? 40.401 6.812 -31.599 1.00 24.05 291 THR A C 1
ATOM 2260 O O . THR A 1 291 ? 40.087 7.095 -32.754 1.00 24.05 291 THR A O 1
ATOM 2263 N N . VAL A 1 292 ? 41.366 7.445 -30.931 1.00 25.16 292 VAL A N 1
ATOM 2264 C CA . VAL A 1 292 ? 42.399 8.262 -31.574 1.00 25.16 292 VAL A CA 1
ATOM 2265 C C . VAL A 1 292 ? 43.207 7.337 -32.481 1.00 25.16 292 VAL A C 1
ATOM 2267 O O . VAL A 1 292 ? 43.819 6.379 -32.013 1.00 25.16 292 VAL A O 1
ATOM 2270 N N . ASN A 1 293 ? 43.165 7.602 -33.783 1.00 21.72 293 ASN A N 1
ATOM 2271 C CA . ASN A 1 293 ? 43.929 6.879 -34.787 1.00 21.72 293 ASN A CA 1
ATOM 2272 C C . ASN A 1 293 ? 45.367 7.424 -34.761 1.00 21.72 293 ASN A C 1
ATOM 2274 O O . ASN A 1 293 ? 45.613 8.528 -35.243 1.00 21.72 293 ASN A O 1
ATOM 2278 N N . ILE A 1 294 ? 46.304 6.696 -34.148 1.00 25.27 294 ILE A N 1
ATOM 2279 C CA . ILE A 1 294 ? 47.739 6.974 -34.291 1.00 25.27 294 ILE A CA 1
ATOM 2280 C C 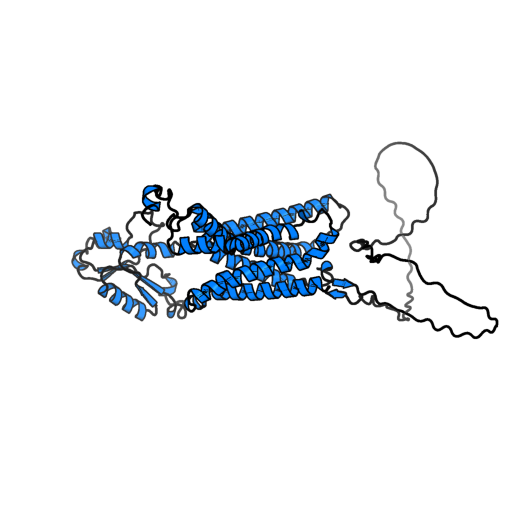. ILE A 1 294 ? 48.256 6.040 -35.381 1.00 25.27 294 ILE A C 1
ATOM 2282 O O . ILE A 1 294 ? 48.294 4.823 -35.203 1.00 25.27 294 ILE A O 1
ATOM 2286 N N . ASN A 1 295 ? 48.620 6.630 -36.520 1.00 23.44 295 ASN A N 1
ATOM 2287 C CA . ASN A 1 295 ? 49.330 5.965 -37.604 1.00 23.44 295 ASN A CA 1
ATOM 2288 C C . ASN A 1 295 ? 50.618 5.336 -37.062 1.00 23.44 295 ASN A C 1
ATOM 2290 O O . ASN A 1 295 ? 51.482 6.058 -36.574 1.00 23.44 295 ASN A O 1
ATOM 2294 N N . ASN A 1 296 ? 50.771 4.021 -37.211 1.00 23.56 296 ASN A N 1
ATOM 2295 C CA . ASN A 1 296 ? 52.074 3.374 -37.125 1.00 23.56 296 ASN A CA 1
ATOM 2296 C C . ASN A 1 296 ? 52.391 2.755 -38.484 1.00 23.56 296 ASN A C 1
ATOM 2298 O O . ASN A 1 296 ? 51.809 1.754 -38.894 1.00 23.56 296 ASN A O 1
ATOM 2302 N N . SER A 1 297 ? 53.304 3.415 -39.187 1.00 24.92 297 SER A N 1
ATOM 2303 C CA . SER A 1 297 ? 54.034 2.890 -40.329 1.00 24.92 297 SER A CA 1
ATOM 2304 C C . SER A 1 297 ? 54.898 1.710 -39.888 1.00 24.92 297 SER A C 1
ATOM 2306 O O . SER A 1 297 ? 55.698 1.829 -38.960 1.00 24.92 297 SER A O 1
ATOM 2308 N N . ASN A 1 298 ? 54.733 0.584 -40.577 1.00 22.72 298 ASN A N 1
ATOM 2309 C CA . ASN A 1 298 ? 55.588 -0.590 -40.468 1.00 22.72 298 ASN A CA 1
ATOM 2310 C C . ASN A 1 298 ? 57.034 -0.245 -40.849 1.00 22.72 298 ASN A C 1
ATOM 2312 O O . ASN A 1 298 ? 57.263 0.324 -41.913 1.00 22.72 298 ASN A O 1
ATOM 2316 N N . ASN A 1 299 ? 57.993 -0.678 -40.033 1.00 24.12 299 ASN A N 1
ATOM 2317 C CA . ASN A 1 299 ? 59.274 -1.155 -40.538 1.00 24.12 299 ASN A CA 1
ATOM 2318 C C . ASN A 1 299 ? 59.743 -2.332 -39.679 1.00 24.12 299 ASN A C 1
ATOM 2320 O O . ASN A 1 299 ? 59.823 -2.257 -38.453 1.00 24.12 299 ASN A O 1
ATOM 2324 N N . SER A 1 300 ? 59.973 -3.435 -40.372 1.00 23.42 300 SER A N 1
ATOM 2325 C CA . SER A 1 300 ? 60.598 -4.673 -39.940 1.00 23.42 300 SER A CA 1
ATOM 2326 C C . SER A 1 300 ? 62.086 -4.458 -39.649 1.00 23.42 300 SER A C 1
ATOM 2328 O O . SER A 1 300 ? 62.751 -3.742 -40.387 1.00 23.42 300 SER A O 1
ATOM 2330 N N . ASP A 1 301 ? 62.611 -5.059 -38.579 1.00 23.03 301 ASP A N 1
ATOM 2331 C CA . ASP A 1 301 ? 63.543 -6.195 -38.673 1.00 23.03 301 ASP A CA 1
ATOM 2332 C C . ASP A 1 301 ? 64.331 -6.460 -37.376 1.00 23.03 301 ASP A C 1
ATOM 2334 O O . ASP A 1 301 ? 64.944 -5.581 -36.784 1.00 23.03 301 ASP A O 1
ATOM 2338 N N . SER A 1 302 ? 64.329 -7.748 -37.025 1.00 22.62 302 SER A N 1
ATOM 2339 C CA . SER A 1 302 ? 65.435 -8.563 -36.507 1.00 22.62 302 SER A CA 1
ATOM 2340 C C . SER A 1 302 ? 66.189 -8.231 -35.203 1.00 22.62 302 SER A C 1
ATOM 2342 O O . SER A 1 302 ? 66.856 -7.218 -35.044 1.00 22.62 302 SER A O 1
ATOM 2344 N N . SER A 1 303 ? 66.264 -9.303 -34.398 1.00 24.61 303 SER A N 1
ATOM 2345 C CA . SER A 1 303 ? 67.451 -9.831 -33.697 1.00 24.61 303 SER A CA 1
ATOM 2346 C C . SER A 1 303 ? 67.611 -9.650 -32.177 1.00 24.61 303 SER A C 1
ATOM 2348 O O . SER A 1 303 ? 67.901 -8.585 -31.656 1.00 24.61 303 SER A O 1
ATOM 2350 N N . ASN A 1 304 ? 67.602 -10.831 -31.542 1.00 25.36 304 ASN A N 1
ATOM 2351 C CA . ASN A 1 304 ? 68.536 -11.358 -30.538 1.00 25.36 304 ASN A CA 1
ATOM 2352 C C . ASN A 1 304 ? 68.588 -10.811 -29.096 1.00 25.36 304 ASN A C 1
ATOM 2354 O O . ASN A 1 304 ? 69.121 -9.752 -28.810 1.00 25.36 304 ASN A O 1
ATOM 2358 N N . ASN A 1 305 ? 68.210 -11.725 -28.192 1.00 24.94 305 ASN A N 1
ATOM 2359 C CA . ASN A 1 305 ? 69.003 -12.289 -27.091 1.00 24.94 305 ASN A CA 1
ATOM 2360 C C . ASN A 1 305 ? 69.681 -11.391 -26.030 1.00 24.94 305 ASN A C 1
ATOM 2362 O O . ASN A 1 305 ? 70.554 -10.581 -26.306 1.00 24.94 305 ASN A O 1
ATOM 2366 N N . ASN A 1 306 ? 69.462 -11.861 -24.792 1.00 25.83 306 ASN A N 1
ATOM 2367 C CA . ASN A 1 306 ? 70.379 -11.957 -23.648 1.00 25.83 306 ASN A CA 1
ATOM 2368 C C . ASN A 1 306 ? 70.362 -10.900 -22.519 1.00 25.83 306 ASN A C 1
ATOM 2370 O O . ASN A 1 306 ? 70.772 -9.761 -22.668 1.00 25.83 306 ASN A O 1
ATOM 2374 N N . LYS A 1 307 ? 70.103 -11.462 -21.323 1.00 25.72 307 LYS A N 1
ATOM 2375 C CA . LYS A 1 307 ? 70.829 -11.317 -20.042 1.00 25.72 307 LYS A CA 1
ATOM 2376 C C . LYS A 1 307 ? 70.741 -10.018 -19.216 1.00 25.72 307 LYS A C 1
ATOM 2378 O O . LYS A 1 307 ? 71.342 -9.008 -19.530 1.00 25.72 307 LYS A O 1
ATOM 2383 N N . LYS A 1 308 ? 70.229 -10.256 -17.996 1.00 24.94 308 LYS A N 1
ATOM 2384 C CA . LYS A 1 308 ? 70.838 -10.014 -16.667 1.00 24.94 308 LYS A CA 1
ATOM 2385 C C . LYS A 1 308 ? 71.138 -8.579 -16.192 1.00 24.94 308 LYS A C 1
ATOM 2387 O O . LYS A 1 308 ? 71.965 -7.875 -16.743 1.00 24.94 308 LYS A O 1
ATOM 2392 N N . ASN A 1 309 ? 70.672 -8.386 -14.952 1.00 24.98 309 ASN A N 1
ATOM 2393 C CA . ASN A 1 309 ? 71.324 -7.738 -13.807 1.00 24.98 309 ASN A CA 1
ATOM 2394 C C . ASN A 1 309 ? 71.272 -6.205 -13.664 1.00 24.98 309 ASN A C 1
ATOM 2396 O O . ASN A 1 309 ? 72.016 -5.476 -14.295 1.00 24.98 309 ASN A O 1
ATOM 2400 N N . ASN A 1 310 ? 70.480 -5.802 -12.664 1.00 24.22 310 ASN A N 1
ATOM 2401 C CA . ASN A 1 310 ? 70.899 -5.178 -11.400 1.00 24.22 310 ASN A CA 1
ATOM 2402 C C . ASN A 1 310 ? 71.586 -3.790 -11.379 1.00 24.22 310 ASN A C 1
ATOM 2404 O O . ASN A 1 310 ? 72.590 -3.542 -12.037 1.00 24.22 310 ASN A O 1
ATOM 2408 N N . THR A 1 311 ? 71.159 -3.040 -10.351 1.00 25.14 311 THR A N 1
ATOM 2409 C CA . THR A 1 311 ? 71.856 -2.012 -9.540 1.00 25.14 311 THR A CA 1
ATOM 2410 C C . THR A 1 311 ? 71.758 -0.514 -9.889 1.00 25.14 311 THR A C 1
ATOM 2412 O O . THR A 1 311 ? 72.191 -0.048 -10.933 1.00 25.14 311 THR A O 1
ATOM 2415 N N . ASN A 1 312 ? 71.235 0.213 -8.888 1.00 24.41 312 ASN A N 1
ATOM 2416 C CA . ASN A 1 312 ? 71.457 1.604 -8.460 1.00 24.41 312 ASN A CA 1
ATOM 2417 C C . ASN A 1 312 ? 72.726 2.305 -8.987 1.00 24.41 312 ASN A C 1
ATOM 2419 O O . ASN A 1 312 ? 73.807 1.738 -8.866 1.00 24.41 312 ASN A O 1
ATOM 2423 N N . ASN A 1 313 ? 72.644 3.598 -9.344 1.00 24.55 313 ASN A N 1
ATOM 2424 C CA . ASN A 1 313 ? 73.001 4.721 -8.451 1.00 24.55 313 ASN A CA 1
ATOM 2425 C C . ASN A 1 313 ? 72.920 6.106 -9.132 1.00 24.55 313 ASN A C 1
ATOM 2427 O O . ASN A 1 313 ? 73.001 6.243 -10.347 1.00 24.55 313 ASN A O 1
ATOM 2431 N N . ASN A 1 314 ? 72.789 7.116 -8.271 1.00 24.88 314 ASN A N 1
ATOM 2432 C CA . ASN A 1 314 ? 72.785 8.568 -8.481 1.00 24.88 314 ASN A CA 1
ATOM 2433 C C . ASN A 1 314 ? 73.970 9.129 -9.299 1.00 24.88 314 ASN A C 1
ATOM 2435 O O . ASN A 1 314 ? 75.100 8.703 -9.080 1.00 24.88 314 ASN A O 1
ATOM 2439 N N . ASN A 1 315 ? 73.755 10.188 -10.096 1.00 25.31 315 ASN A N 1
ATOM 2440 C CA . ASN A 1 315 ? 74.180 11.566 -9.766 1.00 25.31 315 ASN A CA 1
ATOM 2441 C C . ASN A 1 315 ? 73.999 12.566 -10.929 1.00 25.31 315 ASN A C 1
ATOM 2443 O O . ASN A 1 315 ? 74.462 12.360 -12.044 1.00 25.31 315 ASN A O 1
ATOM 2447 N N . ILE A 1 316 ? 73.326 13.667 -10.584 1.00 25.53 316 ILE A N 1
ATOM 2448 C CA . ILE A 1 316 ? 73.637 15.088 -10.826 1.00 25.53 316 ILE A CA 1
ATOM 2449 C C . ILE A 1 316 ? 74.757 15.382 -11.842 1.00 25.53 316 ILE A C 1
ATOM 2451 O O . ILE A 1 316 ? 75.912 15.063 -11.588 1.00 25.53 316 ILE A O 1
ATOM 2455 N N . ASN A 1 317 ? 74.431 16.164 -12.880 1.00 27.11 317 ASN A N 1
ATOM 2456 C CA . ASN A 1 317 ? 75.332 17.201 -13.387 1.00 27.11 317 ASN A CA 1
ATOM 2457 C C . ASN A 1 317 ? 74.561 18.436 -13.877 1.00 27.11 317 ASN A C 1
ATOM 2459 O O . ASN A 1 317 ? 73.646 18.368 -14.694 1.00 27.11 317 ASN A O 1
ATOM 2463 N N . HIS A 1 318 ? 74.973 19.562 -13.302 1.00 23.44 318 HIS A N 1
ATOM 2464 C CA . HIS A 1 318 ? 74.635 20.942 -13.612 1.00 23.44 318 HIS A CA 1
ATOM 2465 C C . HIS A 1 318 ? 75.240 21.365 -14.960 1.00 23.44 318 HIS A C 1
ATOM 2467 O O . HIS A 1 318 ? 76.439 21.196 -15.140 1.00 23.44 318 HIS A O 1
ATOM 2473 N N . TYR A 1 319 ? 74.469 22.050 -15.810 1.00 25.67 319 TYR A N 1
ATOM 2474 C CA . TYR A 1 319 ? 74.969 23.153 -16.643 1.00 25.67 319 TYR A CA 1
ATOM 2475 C C . TYR A 1 319 ? 73.877 24.234 -16.775 1.00 25.67 319 TYR A C 1
ATOM 2477 O O . TYR A 1 319 ? 72.842 24.044 -17.407 1.00 25.67 319 TYR A O 1
ATOM 2485 N N . LYS A 1 320 ? 74.118 25.357 -16.087 1.00 23.75 320 LYS A N 1
ATOM 2486 C CA . LYS A 1 320 ? 73.706 26.736 -16.436 1.00 23.75 320 LYS A CA 1
ATOM 2487 C C . LYS A 1 320 ? 74.518 27.123 -17.696 1.00 23.75 320 LYS A C 1
ATOM 2489 O O . LYS A 1 320 ? 75.612 26.594 -17.844 1.00 23.75 320 LYS A O 1
ATOM 2494 N N . ASN A 1 321 ? 74.162 28.008 -18.621 1.00 22.95 321 ASN A N 1
ATOM 2495 C CA . ASN A 1 321 ? 73.298 29.184 -18.678 1.00 22.95 321 ASN A CA 1
ATOM 2496 C C . ASN A 1 321 ? 73.252 29.590 -20.177 1.00 22.95 321 ASN A C 1
ATOM 2498 O O . ASN A 1 321 ? 74.235 29.338 -20.866 1.00 22.95 321 ASN A O 1
ATOM 2502 N N . ASP A 1 322 ? 72.182 30.214 -20.676 1.00 23.45 322 ASP A N 1
ATOM 2503 C CA . ASP A 1 322 ? 72.248 31.571 -21.258 1.00 23.45 322 ASP A CA 1
ATOM 2504 C C . ASP A 1 322 ? 70.967 31.988 -22.002 1.00 23.45 322 ASP A C 1
ATOM 2506 O O . ASP A 1 322 ? 70.302 31.228 -22.704 1.00 23.45 322 ASP A O 1
ATOM 2510 N N . ASN A 1 323 ? 70.640 33.256 -21.756 1.00 23.12 323 ASN A N 1
ATOM 2511 C CA . ASN A 1 323 ? 69.511 34.059 -22.206 1.00 23.12 323 ASN A CA 1
ATOM 2512 C C . ASN A 1 323 ? 69.420 34.219 -23.736 1.00 23.12 323 ASN A C 1
ATOM 2514 O O . ASN A 1 323 ? 70.421 34.500 -24.384 1.00 23.12 323 ASN A O 1
ATOM 2518 N N . SER A 1 324 ? 68.202 34.297 -24.283 1.00 24.20 324 SER A N 1
ATOM 2519 C CA . SER A 1 324 ? 67.620 35.591 -24.699 1.00 24.20 324 SER A CA 1
ATOM 2520 C C . SER A 1 324 ? 66.202 35.440 -25.264 1.00 24.20 324 SER A C 1
ATOM 2522 O O . SER A 1 324 ? 65.880 34.509 -25.998 1.00 24.20 324 SER A O 1
ATOM 2524 N N . ASN A 1 325 ? 65.352 36.390 -24.876 1.00 23.69 325 ASN A N 1
ATOM 2525 C CA . ASN A 1 325 ? 64.017 36.634 -25.406 1.00 23.69 325 ASN A CA 1
ATOM 2526 C C . ASN A 1 325 ? 64.085 37.135 -26.860 1.00 23.69 325 ASN A C 1
ATOM 2528 O O . ASN A 1 325 ? 64.944 37.961 -27.160 1.00 23.69 325 ASN A O 1
ATOM 2532 N N . ASN A 1 326 ? 63.106 36.786 -27.705 1.00 21.84 326 ASN A N 1
ATOM 2533 C CA . ASN A 1 326 ? 62.063 37.733 -28.143 1.00 21.84 326 ASN A CA 1
ATOM 2534 C C . ASN A 1 326 ? 61.219 37.229 -29.331 1.00 21.84 326 ASN A C 1
ATOM 2536 O O . ASN A 1 326 ? 61.722 36.661 -30.293 1.00 21.84 326 ASN A O 1
ATOM 2540 N N . ASN A 1 327 ? 59.947 37.631 -29.265 1.00 23.44 327 ASN A N 1
ATOM 2541 C CA . ASN A 1 327 ? 59.008 37.921 -30.353 1.00 23.44 327 ASN A CA 1
ATOM 2542 C C . ASN A 1 327 ? 58.208 36.786 -31.014 1.00 23.44 327 ASN A C 1
ATOM 2544 O O . ASN A 1 327 ? 58.552 36.231 -32.050 1.00 23.44 327 ASN A O 1
ATOM 2548 N N . THR A 1 328 ? 57.032 36.560 -30.423 1.00 24.16 328 THR A N 1
ATOM 2549 C CA . THR A 1 328 ? 55.729 36.979 -30.976 1.00 24.16 328 THR A CA 1
ATOM 2550 C C . THR A 1 328 ? 55.593 37.003 -32.505 1.00 24.16 328 THR A C 1
ATOM 2552 O O . THR A 1 328 ? 56.040 37.940 -33.160 1.00 24.16 328 THR A O 1
ATOM 2555 N N . TYR A 1 329 ? 54.815 36.060 -33.042 1.00 24.00 329 TYR A N 1
ATOM 2556 C CA . TYR A 1 329 ? 54.001 36.283 -34.238 1.00 24.00 329 TYR A CA 1
ATOM 2557 C C . TYR A 1 329 ? 52.556 35.895 -33.919 1.00 24.00 329 TYR A C 1
ATOM 2559 O O . TYR A 1 329 ? 52.203 34.719 -33.849 1.00 24.00 329 TYR A O 1
ATOM 2567 N N . TYR A 1 330 ? 51.727 36.916 -33.697 1.00 23.27 330 TYR A N 1
ATOM 2568 C CA . TYR A 1 330 ? 50.286 36.804 -33.873 1.00 23.27 330 TYR A CA 1
ATOM 2569 C C . TYR A 1 330 ? 50.020 36.658 -35.369 1.00 23.27 330 TYR A C 1
ATOM 2571 O O . TYR A 1 330 ? 50.463 37.492 -36.157 1.00 23.27 330 TYR A O 1
ATOM 2579 N N . ASN A 1 331 ? 49.278 35.623 -35.751 1.00 25.16 331 ASN A N 1
ATOM 2580 C CA . ASN A 1 331 ? 48.579 35.608 -37.026 1.00 25.16 331 ASN A CA 1
ATOM 2581 C C . ASN A 1 331 ? 47.106 35.301 -36.740 1.00 25.16 331 ASN A C 1
ATOM 2583 O O . ASN A 1 331 ? 46.661 34.155 -36.745 1.00 25.16 331 ASN A O 1
ATOM 2587 N N . GLU A 1 332 ? 46.370 36.357 -36.395 1.00 29.95 332 GLU A N 1
ATOM 2588 C CA . GLU A 1 332 ? 44.928 36.407 -36.591 1.00 29.95 332 GLU A CA 1
ATOM 2589 C C . GLU A 1 332 ? 44.676 36.625 -38.084 1.00 29.95 332 GLU A C 1
ATOM 2591 O O . GLU A 1 332 ? 45.017 37.678 -38.616 1.00 29.95 332 GLU A O 1
ATOM 2596 N N . ASN A 1 333 ? 44.094 35.632 -38.758 1.00 27.27 333 ASN A N 1
ATOM 2597 C CA . ASN A 1 333 ? 42.921 35.810 -39.618 1.00 27.27 333 ASN A CA 1
ATOM 2598 C C . ASN A 1 333 ? 42.597 34.529 -40.388 1.00 27.27 333 ASN A C 1
ATOM 2600 O O . ASN A 1 333 ? 43.460 33.914 -41.007 1.00 27.27 333 ASN A O 1
ATOM 2604 N N . GLY A 1 334 ? 41.307 34.187 -40.406 1.00 27.56 334 GLY A N 1
ATOM 2605 C CA . GLY A 1 334 ? 40.751 33.247 -41.376 1.00 27.56 334 GLY A CA 1
ATOM 2606 C C . GLY A 1 334 ? 39.780 32.243 -40.778 1.00 27.56 334 GLY A C 1
ATOM 2607 O O . GLY A 1 334 ? 40.098 31.067 -40.658 1.00 27.56 334 GLY A O 1
ATOM 2608 N N . ASN A 1 335 ? 38.592 32.724 -40.410 1.00 36.03 335 ASN A N 1
ATOM 2609 C CA . ASN A 1 335 ? 37.378 31.948 -40.160 1.00 36.03 335 ASN A CA 1
ATOM 2610 C C . ASN A 1 335 ? 37.324 30.606 -40.909 1.00 36.03 335 ASN A C 1
ATOM 2612 O O . ASN A 1 335 ? 37.058 30.583 -42.103 1.00 36.03 335 ASN A O 1
ATOM 2616 N N . ASN A 1 336 ? 37.487 29.504 -40.178 1.00 31.67 336 ASN A N 1
ATOM 2617 C CA . ASN A 1 336 ? 36.835 28.223 -40.451 1.00 31.67 336 ASN A CA 1
ATOM 2618 C C . ASN A 1 336 ? 36.789 27.408 -39.154 1.00 31.67 336 ASN A C 1
ATOM 2620 O O . ASN A 1 336 ? 37.330 26.310 -39.030 1.00 31.67 336 ASN A O 1
ATOM 2624 N N . ARG A 1 337 ? 36.097 27.956 -38.146 1.00 30.84 337 ARG A N 1
ATOM 2625 C CA . ARG A 1 337 ? 35.503 27.107 -37.115 1.00 30.84 337 ARG A CA 1
ATOM 2626 C C . ARG A 1 337 ? 34.395 26.325 -37.806 1.00 30.84 337 ARG A C 1
ATOM 2628 O O . ARG A 1 337 ? 33.263 26.792 -37.889 1.00 30.84 337 ARG A O 1
ATOM 2635 N N . HIS A 1 338 ? 34.719 25.134 -38.301 1.00 32.91 338 HIS A N 1
ATOM 2636 C CA . HIS A 1 338 ? 33.715 24.095 -38.445 1.00 32.91 338 HIS A CA 1
ATOM 2637 C C . HIS A 1 338 ? 33.117 23.892 -37.054 1.00 32.91 338 HIS A C 1
ATOM 2639 O O . HIS A 1 338 ? 33.666 23.171 -36.221 1.00 32.91 338 HIS A O 1
ATOM 2645 N N . HIS A 1 339 ? 32.001 24.570 -36.780 1.00 31.34 339 HIS A N 1
ATOM 2646 C CA . HIS A 1 339 ? 31.053 24.090 -35.799 1.00 31.34 339 HIS A CA 1
ATOM 2647 C C . HIS A 1 339 ? 30.875 22.608 -36.118 1.00 31.34 339 HIS A C 1
ATOM 2649 O O . HIS A 1 339 ? 30.432 22.261 -37.213 1.00 31.34 339 HIS A O 1
ATOM 2655 N N . HIS A 1 340 ? 31.279 21.728 -35.201 1.00 35.62 340 HIS A N 1
ATOM 2656 C CA . HIS A 1 340 ? 30.751 20.375 -35.166 1.00 35.62 340 HIS A CA 1
ATOM 2657 C C . HIS A 1 340 ? 29.242 20.543 -35.009 1.00 35.62 340 HIS A C 1
ATOM 2659 O O . HIS A 1 340 ? 28.721 20.688 -33.905 1.00 35.62 340 HIS A O 1
ATOM 2665 N N . GLN A 1 341 ? 28.563 20.657 -36.144 1.00 35.94 341 GLN A N 1
ATOM 2666 C CA . GLN A 1 341 ? 27.128 20.742 -36.251 1.00 35.94 341 GLN A CA 1
ATOM 2667 C C . GLN A 1 341 ? 26.660 19.373 -35.772 1.00 35.94 341 GLN A C 1
ATOM 2669 O O . GLN A 1 341 ? 26.744 18.384 -36.502 1.00 35.94 341 GLN A O 1
ATOM 2674 N N . GLN A 1 342 ? 26.327 19.281 -34.480 1.00 44.09 342 GLN A N 1
ATOM 2675 C CA . GLN A 1 342 ? 25.758 18.075 -33.898 1.00 44.09 342 GLN A CA 1
ATOM 2676 C C . GLN A 1 342 ? 24.571 17.707 -34.784 1.00 44.09 342 GLN A C 1
ATOM 2678 O O . GLN A 1 342 ? 23.635 18.496 -34.922 1.00 44.09 342 GLN A O 1
ATOM 2683 N N . LYS A 1 343 ? 24.660 16.555 -35.462 1.00 47.97 343 LYS A N 1
ATOM 2684 C CA . LYS A 1 343 ? 23.572 16.062 -36.310 1.00 47.97 343 LYS A CA 1
ATOM 2685 C C . LYS A 1 343 ? 22.282 16.078 -35.484 1.00 47.97 343 LYS A C 1
ATOM 2687 O O . LYS A 1 343 ? 22.341 15.676 -34.320 1.00 47.97 343 LYS A O 1
ATOM 2692 N N . PRO A 1 344 ? 21.143 16.520 -36.045 1.00 48.53 344 PRO A N 1
ATOM 2693 C CA . PRO A 1 344 ? 19.887 16.528 -35.312 1.00 48.53 344 PRO A CA 1
ATOM 2694 C C . PRO A 1 344 ? 19.580 15.104 -34.837 1.00 48.53 344 PRO A C 1
ATOM 2696 O O . PRO A 1 344 ? 19.421 14.175 -35.632 1.00 48.53 344 PRO A O 1
ATOM 2699 N N . GLN A 1 345 ? 19.573 14.933 -33.518 1.00 68.25 345 GLN A N 1
ATOM 2700 C CA . GLN A 1 345 ? 19.237 13.680 -32.859 1.00 68.25 345 GLN A CA 1
ATOM 2701 C C . GLN A 1 345 ? 17.757 13.727 -32.494 1.00 68.25 345 GLN A C 1
ATOM 2703 O O . GLN A 1 345 ? 17.346 14.500 -31.630 1.00 68.25 345 GLN A O 1
ATOM 2708 N N . SER A 1 346 ? 16.947 12.922 -33.178 1.00 77.12 346 SER A N 1
ATOM 2709 C CA . SER A 1 346 ? 15.508 12.817 -32.930 1.00 77.12 346 SER A CA 1
ATOM 2710 C C . SER A 1 346 ? 15.197 11.563 -32.119 1.00 77.12 346 SER A C 1
ATOM 2712 O O . SER A 1 346 ? 15.876 10.543 -32.251 1.00 77.12 346 SER A O 1
ATOM 2714 N N . LEU A 1 347 ? 14.169 11.624 -31.271 1.00 80.25 347 LEU A N 1
ATOM 2715 C CA . LEU A 1 347 ? 13.685 10.448 -30.544 1.00 80.25 347 LEU A CA 1
ATOM 2716 C C . LEU A 1 347 ? 13.252 9.355 -31.530 1.00 80.25 347 LEU A C 1
ATOM 2718 O O . LEU A 1 347 ? 12.596 9.642 -32.534 1.00 80.25 347 LEU A O 1
ATOM 2722 N N . THR A 1 348 ? 13.603 8.101 -31.238 1.00 85.06 348 THR A N 1
ATOM 2723 C CA . THR A 1 348 ? 13.068 6.972 -32.012 1.00 85.06 348 THR A CA 1
ATOM 2724 C C . THR A 1 348 ? 11.568 6.830 -31.753 1.00 85.06 348 THR A C 1
ATOM 2726 O O . THR A 1 348 ? 11.099 7.113 -30.650 1.00 85.06 348 THR A O 1
ATOM 2729 N N . LEU A 1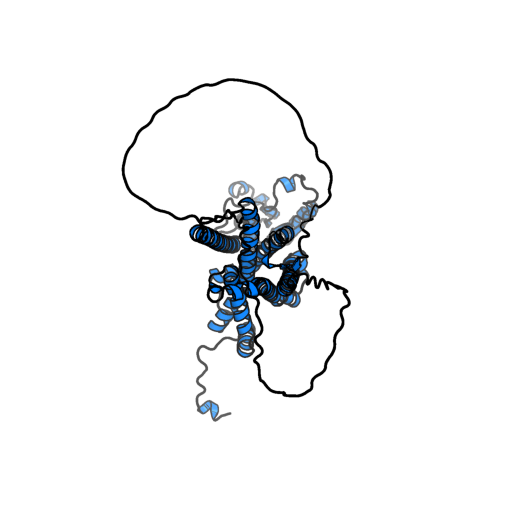 349 ? 10.805 6.334 -32.733 1.00 87.50 349 LEU A N 1
ATOM 2730 C CA . LEU A 1 349 ? 9.362 6.113 -32.567 1.00 87.50 349 LEU A CA 1
ATOM 2731 C C . LEU A 1 349 ? 9.055 5.220 -31.352 1.00 87.50 349 LEU A C 1
ATOM 27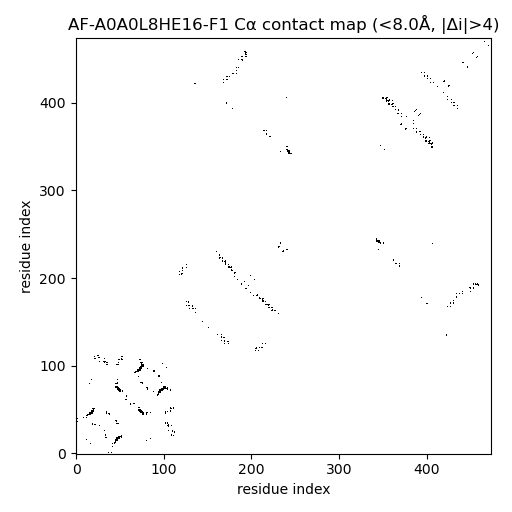33 O O . LEU A 1 349 ? 8.174 5.533 -30.554 1.00 87.50 349 LEU A O 1
ATOM 2737 N N . THR A 1 350 ? 9.819 4.139 -31.173 1.00 86.19 350 THR A N 1
ATOM 2738 C CA . THR A 1 350 ? 9.693 3.222 -30.031 1.00 86.19 350 THR A CA 1
ATOM 2739 C C . THR A 1 350 ? 9.948 3.923 -28.701 1.00 86.19 350 THR A C 1
ATOM 2741 O O . THR A 1 350 ? 9.199 3.720 -27.745 1.00 86.19 350 THR A O 1
ATOM 2744 N N . SER A 1 351 ? 10.958 4.794 -28.640 1.00 86.19 351 SER A N 1
ATOM 2745 C CA . SER A 1 351 ? 11.268 5.571 -27.441 1.00 86.19 351 SER A CA 1
ATOM 2746 C C . SER A 1 351 ? 10.200 6.617 -27.147 1.00 86.19 351 SER A C 1
ATOM 2748 O O . SER A 1 351 ? 9.795 6.745 -25.996 1.00 86.19 351 SER A O 1
ATOM 2750 N N . SER A 1 352 ? 9.687 7.313 -28.164 1.00 89.75 352 SER A N 1
ATOM 2751 C CA . SER A 1 352 ? 8.589 8.272 -28.008 1.00 89.75 352 SER A CA 1
ATOM 2752 C C . SER A 1 352 ? 7.337 7.602 -27.448 1.00 89.75 352 SER A C 1
ATOM 2754 O O . SER A 1 352 ? 6.802 8.061 -26.441 1.00 89.75 352 SER A O 1
ATOM 2756 N N . VAL A 1 353 ? 6.912 6.475 -28.030 1.00 93.25 353 VAL A N 1
ATOM 2757 C CA . VAL A 1 353 ? 5.747 5.720 -27.538 1.00 93.25 353 VAL A CA 1
ATOM 2758 C C . VAL A 1 353 ? 6.006 5.180 -26.128 1.00 93.25 353 VAL A C 1
ATOM 2760 O O . VAL A 1 353 ? 5.151 5.321 -25.256 1.00 93.25 353 VAL A O 1
ATOM 2763 N N . GLY A 1 354 ? 7.193 4.622 -25.867 1.00 92.31 354 GLY A N 1
ATOM 2764 C CA . GLY A 1 354 ? 7.576 4.136 -24.541 1.00 92.31 354 GLY A CA 1
ATOM 2765 C C . GLY A 1 354 ? 7.510 5.230 -23.471 1.00 92.31 354 GLY A C 1
ATOM 2766 O O . GLY A 1 354 ? 6.919 5.016 -22.412 1.00 92.31 354 GLY A O 1
ATOM 2767 N N . LEU A 1 355 ? 8.042 6.424 -23.750 1.00 93.31 355 LEU A N 1
ATOM 2768 C CA . LEU A 1 355 ? 7.975 7.575 -22.844 1.00 93.31 355 LEU A CA 1
ATOM 2769 C C . LEU A 1 355 ? 6.531 8.047 -22.622 1.00 93.31 355 LEU A C 1
ATOM 2771 O O . LEU A 1 355 ? 6.136 8.251 -21.475 1.00 93.31 355 LEU A O 1
ATOM 2775 N N . SER A 1 356 ? 5.717 8.152 -23.677 1.00 95.00 356 SER A N 1
ATOM 2776 C CA . SER A 1 356 ? 4.299 8.522 -23.559 1.00 95.00 356 SER A CA 1
ATOM 2777 C C . SER A 1 356 ? 3.506 7.533 -22.699 1.00 95.00 356 SER A C 1
ATOM 2779 O O . SER A 1 356 ? 2.727 7.949 -21.840 1.00 95.00 356 SER A O 1
ATOM 2781 N N . VAL A 1 357 ? 3.740 6.227 -22.867 1.00 96.88 357 VAL A N 1
ATOM 2782 C CA . VAL A 1 357 ? 3.134 5.182 -22.025 1.00 96.88 357 VAL A CA 1
ATOM 2783 C C . VAL A 1 357 ? 3.597 5.310 -20.569 1.00 96.88 357 VAL A C 1
ATOM 2785 O O . VAL A 1 357 ? 2.787 5.147 -19.658 1.00 96.88 357 VAL A O 1
ATOM 2788 N N . GLY A 1 358 ? 4.862 5.672 -20.333 1.00 96.06 358 GLY A N 1
ATOM 2789 C CA . GLY A 1 358 ? 5.389 5.957 -18.993 1.00 96.06 358 GLY A CA 1
ATOM 2790 C C . GLY A 1 358 ? 4.696 7.141 -18.315 1.00 96.06 358 GLY A C 1
ATOM 2791 O O . GLY A 1 358 ? 4.286 7.039 -17.158 1.00 96.06 358 GLY A O 1
ATOM 2792 N N . ILE A 1 359 ? 4.480 8.235 -19.051 1.00 96.44 359 ILE A N 1
ATOM 2793 C CA . ILE A 1 359 ? 3.741 9.411 -18.566 1.00 96.44 359 ILE A CA 1
ATOM 2794 C C . ILE A 1 359 ? 2.299 9.023 -18.218 1.00 96.44 359 ILE A C 1
ATOM 2796 O O . ILE A 1 359 ? 1.826 9.321 -17.121 1.00 96.44 359 ILE A O 1
ATOM 2800 N N . LEU A 1 360 ? 1.614 8.299 -19.108 1.00 97.38 360 LEU A N 1
ATOM 2801 C CA . LEU A 1 360 ? 0.249 7.828 -18.861 1.00 97.38 360 LEU A CA 1
ATOM 2802 C C . LEU A 1 360 ? 0.178 6.896 -17.640 1.00 97.38 360 LEU A C 1
ATOM 2804 O O . LEU A 1 360 ? -0.726 7.012 -16.807 1.00 97.38 360 LEU A O 1
ATOM 2808 N N . SER A 1 361 ? 1.158 6.003 -17.487 1.00 97.62 361 SER A N 1
ATOM 2809 C CA . SER A 1 361 ? 1.295 5.154 -16.305 1.00 97.62 361 SER A CA 1
ATOM 2810 C C . SER A 1 361 ? 1.418 5.992 -15.032 1.00 97.62 361 SER A C 1
ATOM 2812 O O . SER A 1 361 ? 0.727 5.724 -14.053 1.00 97.62 361 SER A O 1
ATOM 2814 N N . PHE A 1 362 ? 2.252 7.031 -15.028 1.00 97.56 362 PHE A N 1
ATOM 2815 C CA . PHE A 1 362 ? 2.434 7.882 -13.854 1.00 97.56 362 PHE A CA 1
ATOM 2816 C C . PHE A 1 362 ? 1.190 8.723 -13.521 1.00 97.56 362 PHE A C 1
ATOM 2818 O O . PHE A 1 362 ? 0.842 8.868 -12.347 1.00 97.56 362 PHE A O 1
ATOM 2825 N N . ILE A 1 363 ? 0.466 9.218 -14.530 1.00 97.69 363 ILE A N 1
ATOM 2826 C CA . ILE A 1 363 ? -0.806 9.935 -14.339 1.00 97.69 363 ILE A CA 1
ATOM 2827 C C . ILE A 1 363 ? -1.836 9.017 -13.675 1.00 97.69 363 ILE A C 1
ATOM 2829 O O . ILE A 1 363 ? -2.417 9.369 -12.648 1.00 97.69 363 ILE A O 1
ATOM 2833 N N . THR A 1 364 ? -2.037 7.815 -14.221 1.00 97.31 364 THR A N 1
ATOM 2834 C CA . THR A 1 364 ? -2.995 6.856 -13.649 1.00 97.31 364 THR A CA 1
ATOM 2835 C C . THR A 1 364 ? -2.588 6.424 -12.238 1.00 97.31 364 THR A C 1
ATOM 2837 O O . THR A 1 364 ? -3.435 6.374 -11.346 1.00 97.31 364 THR A O 1
ATOM 2840 N N . LEU A 1 365 ? -1.290 6.218 -11.997 1.00 96.62 365 LEU A N 1
ATOM 2841 C CA . LEU A 1 365 ? -0.742 5.924 -10.674 1.00 96.62 365 LEU A CA 1
ATOM 2842 C C . LEU A 1 365 ? -1.006 7.058 -9.669 1.00 96.62 365 LEU A C 1
ATOM 2844 O O . LEU A 1 365 ? -1.378 6.799 -8.523 1.00 96.62 365 LEU A O 1
ATOM 2848 N N . SER A 1 366 ? -0.869 8.311 -10.104 1.00 96.62 366 SER A N 1
ATOM 2849 C CA . SER A 1 366 ? -1.142 9.496 -9.285 1.00 96.62 366 SER A CA 1
ATOM 2850 C C . SER A 1 366 ? -2.617 9.575 -8.888 1.00 96.62 366 SER A C 1
ATOM 2852 O O . SER A 1 366 ? -2.923 9.830 -7.725 1.00 96.62 366 SER A O 1
ATOM 2854 N N . VAL A 1 367 ? -3.538 9.267 -9.810 1.00 96.44 367 VAL A N 1
ATOM 2855 C CA . VAL A 1 367 ? -4.980 9.183 -9.512 1.00 96.44 367 VAL A CA 1
ATOM 2856 C C . VAL A 1 367 ? -5.261 8.100 -8.467 1.00 96.44 367 VAL A C 1
ATOM 2858 O O . VAL A 1 367 ? -5.957 8.364 -7.484 1.00 96.44 367 VAL A O 1
ATOM 2861 N N . VAL A 1 368 ? -4.682 6.903 -8.626 1.00 95.31 368 VAL A N 1
ATOM 2862 C CA . VAL A 1 368 ? -4.800 5.825 -7.627 1.00 95.31 368 VAL A CA 1
ATOM 2863 C C . VAL A 1 368 ? -4.297 6.300 -6.261 1.00 95.31 368 VAL A C 1
ATOM 2865 O O . VAL A 1 368 ? -4.966 6.057 -5.256 1.00 95.31 368 VAL A O 1
ATOM 2868 N N . GLY A 1 369 ? -3.174 7.024 -6.224 1.00 94.56 369 GLY A N 1
ATOM 2869 C CA . GLY A 1 369 ? -2.607 7.629 -5.017 1.00 94.56 369 GLY A CA 1
ATOM 2870 C C . GLY A 1 369 ? -3.532 8.638 -4.343 1.00 94.56 369 GLY A C 1
ATOM 2871 O O . GLY A 1 369 ? -3.803 8.509 -3.151 1.00 94.56 369 GLY A O 1
ATOM 2872 N N . ILE A 1 370 ? -4.083 9.593 -5.093 1.00 94.94 370 ILE A N 1
ATOM 2873 C CA . ILE A 1 370 ? -5.010 10.610 -4.569 1.00 94.94 370 ILE A CA 1
ATOM 2874 C C . ILE A 1 370 ? -6.238 9.949 -3.932 1.00 94.94 370 ILE A C 1
ATOM 2876 O O . ILE A 1 370 ? -6.652 10.325 -2.836 1.00 94.94 370 ILE A O 1
ATOM 2880 N N . VAL A 1 371 ? -6.775 8.899 -4.559 1.00 94.81 371 VAL A N 1
ATOM 2881 C CA . VAL A 1 371 ? -7.922 8.144 -4.029 1.00 94.81 371 VAL A CA 1
ATOM 2882 C C . VAL A 1 371 ? -7.600 7.424 -2.707 1.00 94.81 371 VAL A C 1
ATOM 2884 O O . VAL A 1 371 ? -8.508 7.129 -1.929 1.00 94.81 371 VAL A O 1
ATOM 2887 N N . THR A 1 372 ? -6.325 7.161 -2.390 1.00 92.44 372 THR A N 1
ATOM 2888 C CA . THR A 1 372 ? -5.945 6.559 -1.095 1.00 92.44 372 THR A CA 1
ATOM 2889 C C . THR A 1 372 ? -5.997 7.531 0.093 1.00 92.44 372 THR A C 1
ATOM 2891 O O . THR A 1 372 ? -5.942 7.077 1.250 1.00 92.44 372 THR A O 1
ATOM 2894 N N . LEU A 1 373 ? -6.101 8.842 -0.163 1.00 91.69 373 LEU A N 1
ATOM 2895 C CA . LEU A 1 373 ? -6.201 9.863 0.879 1.00 91.69 373 LEU A CA 1
ATOM 2896 C C . LEU A 1 373 ? -7.520 9.699 1.647 1.00 91.69 373 LEU A C 1
ATOM 2898 O O . LEU A 1 373 ? -8.572 9.601 1.016 1.00 91.69 373 LEU A O 1
ATOM 2902 N N . PRO A 1 374 ? -7.516 9.704 2.995 1.00 88.94 374 PRO A N 1
ATOM 2903 C CA . PRO A 1 374 ? -8.741 9.529 3.780 1.00 88.94 374 PRO A CA 1
ATOM 2904 C C . PRO A 1 374 ? -9.847 10.544 3.447 1.00 88.94 374 PRO A C 1
ATOM 2906 O O . PRO A 1 374 ? -11.021 10.186 3.449 1.00 88.94 374 PRO A O 1
ATOM 2909 N N . SER A 1 375 ? -9.485 11.787 3.111 1.00 89.00 375 SER A N 1
ATOM 2910 C CA . SER A 1 375 ? -10.421 12.860 2.741 1.00 89.00 375 SER A CA 1
ATOM 2911 C C . SER A 1 375 ? -11.144 12.622 1.411 1.00 89.00 375 SER A C 1
ATOM 2913 O O . SER A 1 375 ? -12.268 13.085 1.237 1.00 89.00 375 SER A O 1
ATOM 2915 N N . VAL A 1 376 ? -10.511 11.900 0.484 1.00 92.38 376 VAL A N 1
ATOM 2916 C CA . VAL A 1 376 ? -11.074 11.557 -0.830 1.00 92.38 376 VAL A CA 1
ATOM 2917 C C . VAL A 1 376 ? -11.767 10.201 -0.755 1.00 92.38 376 VAL A C 1
ATOM 2919 O O . VAL A 1 376 ? -12.929 10.076 -1.124 1.00 92.38 376 VAL A O 1
ATOM 2922 N N . GLY A 1 377 ? -11.089 9.191 -0.207 1.00 89.94 377 GLY A N 1
ATOM 2923 C CA . GLY A 1 377 ? -11.602 7.826 -0.120 1.00 89.94 377 GLY A CA 1
ATOM 2924 C C . GLY A 1 377 ? -12.879 7.694 0.713 1.00 89.94 377 GLY A C 1
ATOM 2925 O O . GLY A 1 377 ? -13.700 6.842 0.402 1.00 89.94 377 GLY A O 1
ATOM 2926 N N . SER A 1 378 ? -13.082 8.549 1.723 1.00 90.31 378 SER A N 1
ATOM 2927 C CA . SER A 1 378 ? -14.324 8.577 2.516 1.00 90.31 378 SER A CA 1
ATOM 2928 C C . SER A 1 378 ? -15.527 9.166 1.775 1.00 90.31 378 SER A C 1
ATOM 2930 O O . SER A 1 378 ? -16.656 8.963 2.212 1.00 90.31 378 SER A O 1
ATOM 2932 N N . ARG A 1 379 ? -15.304 9.875 0.660 1.00 93.62 379 ARG A N 1
ATOM 2933 C CA . ARG A 1 379 ? -16.367 10.452 -0.179 1.00 93.62 379 ARG A CA 1
ATOM 2934 C C . ARG A 1 379 ? -16.814 9.527 -1.309 1.00 93.62 379 ARG A C 1
ATOM 2936 O O . ARG A 1 379 ? -17.841 9.790 -1.921 1.00 93.62 379 ARG A O 1
ATOM 2943 N N . LEU A 1 380 ? -16.044 8.478 -1.597 1.00 92.31 380 LEU A N 1
ATOM 2944 C CA . LEU A 1 380 ? -16.340 7.528 -2.666 1.00 92.31 380 LEU A CA 1
ATOM 2945 C C . LEU A 1 380 ? -17.169 6.365 -2.136 1.00 92.31 380 LEU A C 1
ATOM 2947 O O . LEU A 1 380 ? -16.915 5.843 -1.048 1.00 92.31 380 LEU A O 1
ATOM 2951 N N . ASN A 1 381 ? -18.115 5.893 -2.942 1.00 95.25 381 ASN A N 1
ATOM 2952 C CA . ASN A 1 381 ? -18.801 4.647 -2.623 1.00 95.25 381 ASN A CA 1
ATOM 2953 C C . ASN A 1 381 ? -17.893 3.426 -2.892 1.00 95.25 381 ASN A C 1
ATOM 2955 O O . ASN A 1 381 ? -16.849 3.503 -3.545 1.00 95.25 381 ASN A O 1
ATOM 2959 N N . TRP A 1 382 ? -18.312 2.249 -2.419 1.00 89.88 382 TRP A N 1
ATOM 2960 C CA . TRP A 1 382 ? -17.539 1.012 -2.581 1.00 89.88 382 TRP A CA 1
ATOM 2961 C C . TRP A 1 382 ? -17.279 0.611 -4.043 1.00 89.88 382 TRP A C 1
ATOM 2963 O O . TRP A 1 382 ? -16.259 -0.025 -4.321 1.00 89.88 382 TRP A O 1
ATOM 2973 N N . ARG A 1 383 ? -18.177 0.950 -4.980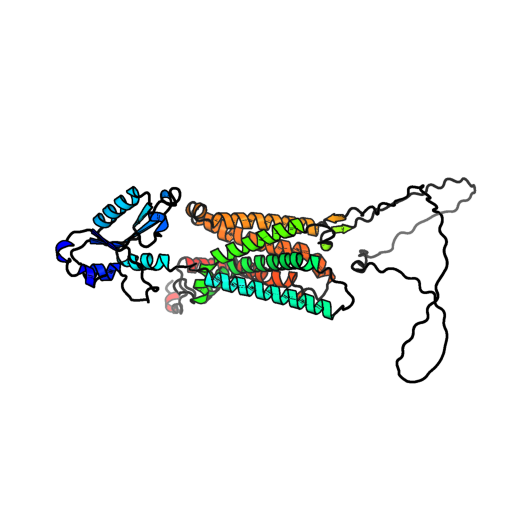 1.00 93.38 383 ARG A N 1
ATOM 2974 C CA . ARG A 1 383 ? -18.021 0.621 -6.408 1.00 93.38 383 ARG A CA 1
ATOM 2975 C C . ARG A 1 383 ? -16.970 1.516 -7.061 1.00 93.38 383 ARG A C 1
ATOM 2977 O O . ARG A 1 383 ? -16.068 0.998 -7.714 1.00 93.38 383 ARG A O 1
ATOM 2984 N N . GLU A 1 384 ? -17.044 2.820 -6.822 1.00 95.00 384 GLU A N 1
ATOM 2985 C CA . GLU A 1 384 ? -16.071 3.818 -7.281 1.00 95.00 384 GLU A CA 1
ATOM 2986 C C . GLU A 1 384 ? -14.685 3.538 -6.707 1.00 95.00 384 GLU A C 1
ATOM 2988 O O . GLU A 1 384 ? -13.708 3.424 -7.447 1.00 95.00 384 GLU A O 1
ATOM 2993 N N . TRP A 1 385 ? -14.596 3.326 -5.392 1.00 92.75 385 TRP A N 1
ATOM 2994 C CA . TRP A 1 385 ? -13.332 3.002 -4.737 1.00 92.75 385 TRP A CA 1
ATOM 2995 C C . TRP A 1 385 ? -12.691 1.745 -5.342 1.00 92.75 385 TRP A C 1
ATOM 2997 O O . TRP A 1 385 ? -11.493 1.725 -5.632 1.00 92.75 385 TRP A O 1
ATOM 3007 N N . ARG A 1 386 ? -13.493 0.704 -5.612 1.00 93.06 386 ARG A N 1
ATOM 3008 C CA . ARG A 1 386 ? -13.028 -0.532 -6.260 1.00 93.06 386 ARG A CA 1
ATOM 3009 C C . ARG A 1 386 ? -12.611 -0.310 -7.714 1.00 93.06 386 ARG A C 1
ATOM 3011 O O . ARG A 1 386 ? -11.693 -0.987 -8.179 1.00 93.06 386 ARG A O 1
ATOM 3018 N N . PHE A 1 387 ? -13.263 0.588 -8.446 1.00 95.25 387 PHE A N 1
ATOM 3019 C CA . PHE A 1 387 ? -12.851 0.942 -9.802 1.00 95.25 387 PHE A CA 1
ATOM 3020 C C . PHE A 1 387 ? -11.428 1.514 -9.802 1.00 95.25 387 PHE A C 1
ATOM 3022 O O . PHE A 1 387 ? -10.553 0.948 -10.460 1.00 95.25 387 PHE A O 1
ATOM 3029 N N . PHE A 1 388 ? -11.163 2.533 -8.982 1.00 94.00 388 PHE A N 1
ATOM 3030 C CA . PHE A 1 388 ? -9.839 3.156 -8.897 1.00 94.00 388 PHE A CA 1
ATOM 3031 C C . PHE A 1 388 ? -8.774 2.205 -8.332 1.00 94.00 388 PHE A C 1
ATOM 3033 O O . PHE A 1 388 ? -7.732 1.997 -8.945 1.00 94.00 388 PHE A O 1
ATOM 3040 N N . GLN A 1 389 ? -9.035 1.564 -7.192 1.00 92.31 389 GLN A N 1
ATOM 3041 C CA . GLN A 1 389 ? -8.030 0.739 -6.506 1.00 92.31 389 GLN A CA 1
ATOM 3042 C C . GLN A 1 389 ? -7.828 -0.650 -7.129 1.00 92.31 389 GLN A C 1
ATOM 3044 O O . GLN A 1 389 ? -6.871 -1.341 -6.788 1.00 92.31 389 GLN A O 1
ATOM 3049 N N . SER A 1 390 ? -8.723 -1.098 -8.018 1.00 92.50 390 SER A N 1
ATOM 3050 C CA . SER A 1 390 ? -8.578 -2.384 -8.706 1.00 92.50 390 SER A CA 1
ATOM 3051 C C . SER A 1 390 ? -8.427 -2.230 -10.213 1.00 92.50 390 SER A C 1
ATOM 3053 O O . SER A 1 390 ? -7.390 -2.622 -10.730 1.00 92.50 390 SER A O 1
ATOM 3055 N N . HIS A 1 391 ? -9.421 -1.705 -10.931 1.00 94.31 391 HIS A N 1
ATOM 3056 C CA . HIS A 1 391 ? -9.389 -1.686 -12.400 1.00 94.31 391 HIS A CA 1
ATOM 3057 C C . HIS A 1 391 ? -8.311 -0.735 -12.913 1.00 94.31 391 HIS A C 1
ATOM 3059 O O . HIS A 1 391 ? -7.413 -1.167 -13.635 1.00 94.31 391 HIS A O 1
ATOM 3065 N N . LEU A 1 392 ? -8.352 0.524 -12.464 1.00 95.88 392 LEU A N 1
ATOM 3066 C CA . LEU A 1 392 ? -7.325 1.503 -12.811 1.00 95.88 392 LEU A CA 1
ATOM 3067 C C . LEU A 1 392 ? -5.954 1.066 -12.278 1.00 95.88 392 LEU A C 1
ATOM 3069 O O . LEU A 1 392 ? -4.966 1.161 -12.990 1.00 95.88 392 LEU A O 1
ATOM 3073 N N . GLY A 1 393 ? -5.911 0.478 -11.082 1.00 95.38 393 GLY A N 1
ATOM 3074 C CA . GLY A 1 393 ? -4.696 -0.084 -10.503 1.00 95.38 393 GLY A CA 1
ATOM 3075 C C . GLY A 1 393 ? -3.982 -1.146 -11.356 1.00 95.38 393 GLY A C 1
ATOM 3076 O O . GLY A 1 393 ? -2.773 -1.051 -11.581 1.00 95.38 393 GLY A O 1
ATOM 3077 N N . TYR A 1 394 ? -4.711 -2.145 -11.871 1.00 96.62 394 TYR A N 1
ATOM 3078 C CA . TYR A 1 394 ? -4.142 -3.137 -12.796 1.00 96.62 394 TYR A CA 1
ATOM 3079 C C . TYR A 1 394 ? -3.786 -2.521 -14.156 1.00 96.62 394 TYR A C 1
ATOM 3081 O O . TYR A 1 394 ? -2.786 -2.925 -14.749 1.00 96.62 394 TYR A O 1
ATOM 3089 N N . ALA A 1 395 ? -4.556 -1.535 -14.633 1.00 97.12 395 ALA A N 1
ATOM 3090 C CA . ALA A 1 395 ? -4.222 -0.798 -15.851 1.00 97.12 395 ALA A CA 1
ATOM 3091 C C . ALA A 1 395 ? -2.895 -0.036 -15.699 1.00 97.12 395 ALA A C 1
ATOM 3093 O O . ALA A 1 395 ? -2.045 -0.112 -16.580 1.00 97.12 395 ALA A O 1
ATOM 3094 N N . THR A 1 396 ? -2.661 0.609 -14.554 1.00 97.50 396 THR A N 1
ATOM 3095 C CA . THR A 1 396 ? -1.380 1.245 -14.225 1.00 97.50 396 THR A CA 1
ATOM 3096 C C . THR A 1 396 ? -0.229 0.240 -14.208 1.00 97.50 396 THR A C 1
ATOM 3098 O O . THR A 1 396 ? 0.823 0.518 -14.772 1.00 97.50 396 THR A O 1
ATOM 3101 N N . LEU A 1 397 ? -0.412 -0.946 -13.613 1.00 97.62 397 LEU A N 1
ATOM 3102 C CA . LEU A 1 397 ? 0.620 -1.992 -13.621 1.00 97.62 397 LEU A CA 1
ATOM 3103 C C . LEU A 1 397 ? 0.960 -2.453 -15.049 1.00 97.62 397 LEU A C 1
ATOM 3105 O O . LEU A 1 397 ? 2.132 -2.642 -15.372 1.00 97.62 397 LEU A O 1
ATOM 3109 N N . PHE A 1 398 ? -0.056 -2.609 -15.904 1.00 97.69 398 PHE A N 1
ATOM 3110 C CA . PHE A 1 398 ? 0.124 -2.945 -17.316 1.00 97.69 398 PHE A CA 1
ATOM 3111 C C . PHE A 1 398 ? 0.868 -1.843 -18.076 1.00 97.69 398 PHE A C 1
ATOM 3113 O O . PHE A 1 398 ? 1.845 -2.138 -18.760 1.00 97.69 398 PHE A O 1
ATOM 3120 N N . LEU A 1 399 ? 0.462 -0.580 -17.917 1.00 97.75 399 LEU A N 1
ATOM 3121 C CA . LEU A 1 399 ? 1.128 0.561 -18.549 1.00 97.75 399 LEU A CA 1
ATOM 3122 C C . LEU A 1 399 ? 2.585 0.694 -18.083 1.00 97.75 399 LEU A C 1
ATOM 3124 O O . LEU A 1 399 ? 3.461 0.925 -18.909 1.00 97.75 399 LEU A O 1
ATOM 3128 N N . ALA A 1 400 ? 2.873 0.474 -16.798 1.00 97.06 400 ALA A N 1
ATOM 3129 C CA . ALA A 1 400 ? 4.238 0.485 -16.273 1.00 97.06 400 ALA A CA 1
ATOM 3130 C C . ALA A 1 400 ? 5.107 -0.625 -16.893 1.00 97.06 400 ALA A C 1
ATOM 3132 O O . ALA A 1 400 ? 6.243 -0.374 -17.295 1.00 97.06 400 ALA A O 1
ATOM 3133 N N . ALA A 1 401 ? 4.578 -1.847 -17.014 1.00 96.50 401 ALA A N 1
ATOM 3134 C CA . ALA A 1 401 ? 5.285 -2.953 -17.663 1.00 96.50 401 ALA A CA 1
ATOM 3135 C C . ALA A 1 401 ? 5.484 -2.705 -19.169 1.00 96.50 401 ALA A C 1
ATOM 3137 O O . ALA A 1 401 ? 6.562 -2.964 -19.710 1.00 96.50 401 ALA A O 1
ATOM 3138 N N . ALA A 1 402 ? 4.471 -2.150 -19.840 1.00 96.12 402 ALA A N 1
ATOM 3139 C CA . ALA A 1 402 ? 4.538 -1.772 -21.246 1.00 96.12 402 ALA A CA 1
ATOM 3140 C C . ALA A 1 402 ? 5.568 -0.658 -21.488 1.00 96.12 402 ALA A C 1
ATOM 3142 O O . ALA A 1 402 ? 6.339 -0.756 -22.436 1.00 96.12 402 ALA A O 1
ATOM 3143 N N . HIS A 1 403 ? 5.646 0.347 -20.612 1.00 95.31 403 HIS A N 1
ATOM 3144 C CA . HIS A 1 403 ? 6.652 1.411 -20.664 1.00 95.31 403 HIS A CA 1
ATOM 3145 C C . HIS A 1 403 ? 8.080 0.846 -20.701 1.00 95.31 403 HIS A C 1
ATOM 3147 O O . HIS A 1 403 ? 8.849 1.176 -21.603 1.00 95.31 403 HIS A O 1
ATOM 3153 N N . VAL A 1 404 ? 8.418 -0.054 -19.770 1.00 93.75 404 VAL A N 1
ATOM 3154 C CA . VAL A 1 404 ? 9.750 -0.683 -19.728 1.00 93.75 404 VAL A CA 1
ATOM 3155 C C . VAL A 1 404 ? 9.972 -1.551 -20.966 1.00 93.75 404 VAL A C 1
ATOM 3157 O O . VAL A 1 404 ? 11.007 -1.451 -21.619 1.00 93.75 404 VAL A O 1
ATOM 3160 N N . THR A 1 405 ? 8.984 -2.362 -21.336 1.00 92.69 405 THR A N 1
ATOM 3161 C CA . THR A 1 405 ? 9.084 -3.252 -22.499 1.00 92.69 405 THR A CA 1
ATOM 3162 C C . THR A 1 405 ? 9.350 -2.460 -23.780 1.00 92.69 405 THR A C 1
ATOM 3164 O O . THR A 1 405 ? 10.303 -2.746 -24.493 1.00 92.69 405 THR A O 1
ATOM 3167 N N . LEU A 1 406 ? 8.581 -1.405 -24.049 1.00 92.69 406 LEU A N 1
ATOM 3168 C CA . LEU A 1 406 ? 8.728 -0.592 -25.258 1.00 92.69 406 LEU A CA 1
ATOM 3169 C C . LEU A 1 406 ? 10.076 0.135 -25.332 1.00 92.69 406 LEU A C 1
ATOM 3171 O O . LEU A 1 406 ? 10.633 0.266 -26.420 1.00 92.69 406 LEU A O 1
ATOM 3175 N N . LEU A 1 407 ? 10.624 0.570 -24.191 1.00 89.06 407 LEU A N 1
ATOM 3176 C CA . LEU A 1 407 ? 11.942 1.206 -24.146 1.00 89.06 407 LEU A CA 1
ATOM 3177 C C . LEU A 1 407 ? 13.093 0.227 -24.406 1.00 89.06 407 LEU A C 1
ATOM 3179 O O . LEU A 1 407 ? 14.096 0.622 -24.998 1.00 89.06 407 LEU A O 1
ATOM 3183 N N . PHE A 1 408 ? 12.971 -1.027 -23.962 1.00 88.75 408 PHE A N 1
ATOM 3184 C CA . PHE A 1 408 ? 14.080 -1.985 -23.974 1.00 88.75 408 PHE A CA 1
ATOM 3185 C C . PHE A 1 408 ? 13.943 -3.117 -25.001 1.00 88.75 408 PHE A C 1
ATOM 3187 O O . PHE A 1 408 ? 14.920 -3.824 -25.221 1.00 88.75 408 PHE A O 1
ATOM 3194 N N . VAL A 1 409 ? 12.812 -3.269 -25.695 1.00 88.94 409 VAL A N 1
ATOM 3195 C CA . VAL A 1 409 ? 12.648 -4.274 -26.765 1.00 88.94 409 VAL A CA 1
ATOM 3196 C C . VAL A 1 409 ? 13.727 -4.174 -27.854 1.00 88.94 409 VAL A C 1
ATOM 3198 O O . VAL A 1 409 ? 14.333 -5.208 -28.143 1.00 88.94 409 VAL A O 1
ATOM 3201 N N . PRO A 1 410 ? 14.058 -2.988 -28.411 1.00 86.62 410 PRO A N 1
ATOM 3202 C CA . PRO A 1 410 ? 15.135 -2.884 -29.402 1.00 86.62 410 PRO A CA 1
ATOM 3203 C C . PRO A 1 410 ? 16.491 -3.335 -28.840 1.00 86.62 410 PRO A C 1
ATOM 3205 O O . PRO A 1 410 ? 17.295 -3.957 -29.530 1.00 86.62 410 PRO A O 1
ATOM 3208 N N . TYR A 1 411 ? 16.726 -3.069 -27.553 1.00 83.88 411 TYR A N 1
ATOM 3209 C CA . TYR A 1 411 ? 17.938 -3.479 -26.851 1.00 83.88 411 TYR A CA 1
ATOM 3210 C C . TYR A 1 411 ? 17.992 -4.997 -26.622 1.00 83.88 411 TYR A C 1
ATOM 3212 O O . TYR A 1 411 ? 19.034 -5.616 -26.819 1.00 83.88 411 TYR A O 1
ATOM 3220 N N . TRP A 1 412 ? 16.871 -5.622 -26.259 1.00 87.06 412 TRP A N 1
ATOM 3221 C CA . TRP A 1 412 ? 16.784 -7.073 -26.086 1.00 87.06 412 TRP A CA 1
ATOM 3222 C C . TRP A 1 412 ? 16.985 -7.823 -27.402 1.00 87.06 412 TRP A C 1
ATOM 3224 O O . TRP A 1 412 ? 17.686 -8.829 -27.420 1.00 87.06 412 TRP A O 1
ATOM 3234 N N . GLN A 1 413 ? 16.436 -7.307 -28.505 1.00 88.31 413 GLN A N 1
ATOM 3235 C CA . GLN A 1 413 ? 16.645 -7.875 -29.839 1.00 88.31 413 GLN A CA 1
ATOM 3236 C C . GLN A 1 413 ? 18.125 -7.850 -30.238 1.00 88.31 413 GLN A C 1
ATOM 3238 O O . GLN A 1 413 ? 18.639 -8.843 -30.746 1.00 88.31 413 GLN A O 1
ATOM 3243 N N . ALA A 1 414 ? 18.830 -6.754 -29.942 1.00 84.44 414 ALA A N 1
ATOM 3244 C CA . ALA A 1 414 ? 20.259 -6.629 -30.223 1.00 84.44 414 ALA A CA 1
ATOM 3245 C C . ALA A 1 414 ? 21.135 -7.589 -29.394 1.00 84.44 414 ALA A C 1
ATOM 3247 O O . ALA A 1 414 ? 22.193 -8.011 -29.854 1.00 84.44 414 ALA A O 1
ATOM 3248 N N . LEU A 1 415 ? 20.706 -7.958 -28.182 1.00 82.75 415 LEU A N 1
ATOM 3249 C CA . LEU A 1 415 ? 21.429 -8.898 -27.313 1.00 82.75 415 LEU A CA 1
ATOM 3250 C C . LEU A 1 415 ? 21.257 -10.373 -27.709 1.00 82.75 415 LEU A C 1
ATOM 3252 O O . LEU A 1 415 ? 21.943 -11.236 -27.147 1.00 82.75 415 LEU A O 1
ATOM 3256 N N . GLY A 1 416 ? 20.354 -10.678 -28.647 1.00 85.38 416 GLY A N 1
ATOM 3257 C CA . GLY A 1 416 ? 20.048 -12.047 -29.050 1.00 85.38 416 GLY A CA 1
ATOM 3258 C C . GLY A 1 416 ? 19.655 -12.893 -27.841 1.00 85.38 416 GLY A C 1
ATOM 3259 O O . GLY A 1 416 ? 18.857 -12.463 -27.019 1.00 85.38 416 GLY A O 1
ATOM 3260 N N . MET A 1 417 ? 20.252 -14.076 -27.683 1.00 78.62 417 MET A N 1
ATOM 3261 C CA . MET A 1 417 ? 19.892 -15.018 -26.616 1.00 78.62 417 MET A CA 1
ATOM 3262 C C . MET A 1 417 ? 20.186 -14.524 -25.194 1.00 78.62 417 MET A C 1
ATOM 3264 O O . MET A 1 417 ? 19.571 -15.028 -24.270 1.00 78.62 417 MET A O 1
ATOM 3268 N N . ASN A 1 418 ? 21.061 -13.538 -24.978 1.00 81.75 418 ASN A N 1
ATOM 3269 C CA . ASN A 1 418 ? 21.482 -13.135 -23.626 1.00 81.75 418 ASN A CA 1
ATOM 3270 C C . ASN A 1 418 ? 20.521 -12.157 -22.922 1.00 81.75 418 ASN A C 1
ATOM 3272 O O . ASN A 1 418 ? 20.788 -11.739 -21.793 1.00 81.75 418 ASN A O 1
ATOM 3276 N N . PHE A 1 419 ? 19.402 -11.786 -23.556 1.00 82.75 419 PHE A N 1
ATOM 3277 C CA . PHE A 1 419 ? 18.461 -10.796 -23.017 1.00 82.75 419 PHE A CA 1
ATOM 3278 C C . PHE A 1 419 ? 17.879 -11.183 -21.646 1.00 82.75 419 PHE A C 1
ATOM 3280 O O . PHE A 1 419 ? 17.567 -10.306 -20.842 1.00 82.75 419 PHE A O 1
ATOM 3287 N N . TYR A 1 420 ? 17.752 -12.483 -21.350 1.00 82.00 420 TYR A N 1
ATOM 3288 C CA . TYR A 1 420 ? 17.150 -12.969 -20.103 1.00 82.00 420 TYR A CA 1
ATOM 3289 C C . TYR A 1 420 ? 17.947 -12.578 -18.852 1.00 82.00 420 TYR A C 1
ATOM 3291 O O . TYR A 1 420 ? 17.386 -12.518 -17.760 1.00 82.00 420 TYR A O 1
ATOM 3299 N N . ALA A 1 421 ? 19.248 -12.314 -18.998 1.00 81.44 421 ALA A N 1
ATOM 3300 C CA . ALA A 1 421 ? 20.117 -11.907 -17.899 1.00 81.44 421 ALA A CA 1
ATOM 3301 C C . ALA A 1 421 ? 20.040 -10.396 -17.612 1.00 81.44 421 ALA A C 1
ATOM 3303 O O . ALA A 1 421 ? 20.584 -9.927 -16.610 1.00 81.44 421 ALA A O 1
ATOM 3304 N N . GLU A 1 422 ? 19.373 -9.617 -18.469 1.00 85.50 422 GLU A N 1
ATOM 3305 C CA . GLU A 1 422 ? 19.282 -8.174 -18.294 1.00 85.50 422 GLU A CA 1
ATOM 3306 C C . GLU A 1 422 ? 18.261 -7.779 -17.230 1.00 85.50 422 GLU A C 1
ATOM 3308 O O . GLU A 1 422 ? 17.108 -8.212 -17.211 1.00 85.50 422 GLU A O 1
ATOM 3313 N N . LYS A 1 423 ? 18.675 -6.842 -16.376 1.00 87.06 423 LYS A N 1
ATOM 3314 C CA . LYS A 1 423 ? 17.850 -6.268 -15.301 1.00 87.06 423 LYS A CA 1
ATOM 3315 C C . LYS A 1 423 ? 16.498 -5.728 -15.783 1.00 87.06 423 LYS A C 1
ATOM 3317 O O . LYS A 1 423 ? 15.517 -5.844 -15.054 1.00 87.06 423 LYS A O 1
ATOM 3322 N N . SER A 1 424 ? 16.441 -5.151 -16.990 1.00 85.81 424 SER A N 1
ATOM 3323 C CA . SER A 1 424 ? 15.209 -4.596 -17.568 1.00 85.81 424 SER A CA 1
ATOM 3324 C C . SER A 1 424 ? 14.210 -5.684 -17.952 1.00 85.81 424 SER A C 1
ATOM 3326 O O . SER A 1 424 ? 13.007 -5.458 -17.868 1.00 85.81 424 SER A O 1
ATOM 3328 N N . PHE A 1 425 ? 14.687 -6.874 -18.324 1.00 88.31 425 PHE A N 1
ATOM 3329 C CA . PHE A 1 425 ? 13.827 -8.025 -18.573 1.00 88.31 425 PHE A CA 1
ATOM 3330 C C . PHE A 1 425 ? 13.380 -8.667 -17.254 1.00 88.31 425 PHE A C 1
ATOM 3332 O O . PHE A 1 425 ? 12.186 -8.873 -17.032 1.00 88.31 425 PHE A O 1
ATOM 3339 N N . LEU A 1 426 ? 14.323 -8.902 -16.334 1.00 90.62 426 LEU A N 1
ATOM 3340 C CA . LEU A 1 426 ? 14.048 -9.525 -15.035 1.00 90.62 426 LEU A CA 1
ATOM 3341 C C . LEU A 1 426 ? 12.999 -8.759 -14.219 1.00 90.62 426 LEU A C 1
ATOM 3343 O O . LEU A 1 426 ? 12.142 -9.376 -13.587 1.00 90.62 426 LEU A O 1
ATOM 3347 N N . CYS A 1 427 ? 13.015 -7.422 -14.248 1.00 92.69 427 CYS A N 1
ATOM 3348 C CA . CYS A 1 427 ? 12.036 -6.629 -13.505 1.00 92.69 427 CYS A CA 1
ATOM 3349 C C . CYS A 1 427 ? 10.620 -6.710 -14.079 1.00 92.69 427 CYS A C 1
ATOM 3351 O O . CYS A 1 427 ? 9.663 -6.491 -13.338 1.00 92.69 427 CYS A O 1
ATOM 3353 N N . CYS A 1 428 ? 10.477 -7.062 -15.360 1.00 92.38 428 CYS A N 1
ATOM 3354 C CA . CYS A 1 428 ? 9.186 -7.246 -16.009 1.00 92.38 428 CYS A CA 1
ATOM 3355 C C . CYS A 1 428 ? 8.552 -8.611 -15.687 1.00 92.38 428 CYS A C 1
ATOM 3357 O O . CYS A 1 428 ? 7.338 -8.762 -15.814 1.00 92.38 428 CYS A O 1
ATOM 3359 N N . LEU A 1 429 ? 9.323 -9.595 -15.208 1.00 93.38 429 LEU A N 1
ATOM 3360 C CA . LEU A 1 429 ? 8.798 -10.927 -14.883 1.00 93.38 429 LEU A CA 1
ATOM 3361 C C . LEU A 1 429 ? 7.719 -10.879 -13.796 1.00 93.38 429 LEU A C 1
ATOM 3363 O O . LEU A 1 429 ? 6.638 -11.434 -13.972 1.00 93.38 429 LEU A O 1
ATOM 3367 N N . THR A 1 430 ? 7.977 -10.177 -12.691 1.00 94.50 430 THR A N 1
ATOM 3368 C CA . THR A 1 430 ? 7.023 -10.039 -11.580 1.00 94.50 430 THR A CA 1
ATOM 3369 C C . THR A 1 430 ? 5.701 -9.375 -11.999 1.00 94.50 430 THR A C 1
ATOM 3371 O O . THR A 1 430 ? 4.647 -9.967 -11.749 1.00 94.50 430 THR A O 1
ATOM 3374 N N . PRO A 1 431 ? 5.680 -8.186 -12.639 1.00 96.44 431 PRO A N 1
ATOM 3375 C CA . PRO A 1 431 ? 4.434 -7.572 -13.089 1.00 96.44 431 PRO A CA 1
ATOM 3376 C C . PRO A 1 431 ? 3.725 -8.416 -14.155 1.00 96.44 431 PRO A C 1
ATOM 3378 O O . PRO A 1 431 ? 2.508 -8.574 -14.058 1.00 96.44 431 PRO A O 1
ATOM 3381 N N . PHE A 1 432 ? 4.438 -9.030 -15.108 1.00 96.25 432 PHE A N 1
ATOM 3382 C CA . PHE A 1 432 ? 3.802 -9.916 -16.089 1.00 96.25 432 PHE A CA 1
ATOM 3383 C C . PHE A 1 432 ? 3.194 -11.158 -15.452 1.00 96.25 432 PHE A C 1
ATOM 3385 O O . PHE A 1 432 ? 2.079 -11.530 -15.808 1.00 96.25 432 PHE A O 1
ATOM 3392 N N . PHE A 1 433 ? 3.858 -11.760 -14.468 1.00 96.75 433 PHE A N 1
ATOM 3393 C CA . PHE A 1 433 ? 3.304 -12.884 -13.725 1.00 96.75 433 PHE A CA 1
ATOM 3394 C C . PHE A 1 433 ? 2.012 -12.496 -12.993 1.00 96.75 433 PHE A C 1
ATOM 3396 O O . PHE A 1 433 ? 1.013 -13.208 -13.071 1.00 96.75 433 PHE A O 1
ATOM 3403 N N . VAL A 1 434 ? 1.983 -11.330 -12.339 1.00 97.50 434 VAL A N 1
ATOM 3404 C CA . VAL A 1 434 ? 0.775 -10.823 -11.667 1.00 97.50 434 VAL A CA 1
ATOM 3405 C C . VAL A 1 434 ? -0.355 -10.550 -12.663 1.00 97.50 434 VAL A C 1
ATOM 3407 O O . VAL A 1 434 ? -1.505 -10.906 -12.397 1.00 97.50 434 VAL A O 1
ATOM 3410 N N . LEU A 1 435 ? -0.046 -9.949 -13.814 1.00 96.94 435 LEU A N 1
ATOM 3411 C CA . LEU A 1 435 ? -1.017 -9.693 -14.880 1.00 96.94 435 LEU A CA 1
ATOM 3412 C C . LEU A 1 435 ? -1.543 -10.996 -15.490 1.00 96.94 435 LEU A C 1
ATOM 3414 O O . LEU A 1 435 ? -2.746 -11.122 -15.707 1.00 96.94 435 LEU A O 1
ATOM 3418 N N . PHE A 1 436 ? -0.678 -11.989 -15.689 1.00 96.56 436 PHE A N 1
ATOM 3419 C CA . PHE A 1 436 ? -1.050 -13.319 -16.160 1.00 96.56 436 PHE A CA 1
ATOM 3420 C C . PHE A 1 436 ? -1.985 -14.025 -15.173 1.00 96.56 436 PHE A C 1
ATOM 3422 O O . PHE A 1 436 ? -3.058 -14.486 -15.559 1.00 96.56 436 PHE A O 1
ATOM 3429 N N . LEU A 1 437 ? -1.647 -14.036 -13.879 1.00 95.75 437 LEU A N 1
ATOM 3430 C CA . LEU A 1 437 ? -2.536 -14.571 -12.846 1.00 95.75 437 LEU A CA 1
ATOM 3431 C C . LEU A 1 437 ? -3.884 -13.849 -12.843 1.00 95.75 437 LEU A C 1
ATOM 3433 O O . LEU A 1 437 ? -4.932 -14.484 -12.738 1.00 95.75 437 LEU A O 1
ATOM 3437 N N . LYS A 1 438 ? -3.877 -12.522 -12.980 1.00 95.19 438 LYS A N 1
ATOM 3438 C CA . LYS A 1 438 ? -5.108 -11.738 -13.053 1.00 95.19 438 LYS A CA 1
ATOM 3439 C C . LYS A 1 438 ? -5.943 -12.111 -14.280 1.00 95.19 438 LYS A C 1
ATOM 3441 O O . LYS A 1 438 ? -7.153 -12.264 -14.132 1.00 95.19 438 LYS A O 1
ATOM 3446 N N . LEU A 1 439 ? -5.318 -12.298 -15.441 1.00 94.69 439 LEU A N 1
ATOM 3447 C CA . LEU A 1 439 ? -5.978 -12.738 -16.670 1.00 94.69 439 LEU A CA 1
ATOM 3448 C C . LEU A 1 439 ? -6.637 -14.110 -16.484 1.00 94.69 439 LEU A C 1
ATOM 3450 O O . LEU A 1 439 ? -7.824 -14.252 -16.770 1.00 94.69 439 LEU A O 1
ATOM 3454 N N . LEU A 1 440 ? -5.917 -15.081 -15.909 1.00 94.75 440 LEU A N 1
ATOM 3455 C CA . LEU A 1 440 ? -6.472 -16.398 -15.583 1.00 94.75 440 LEU A CA 1
ATOM 3456 C C . LEU A 1 440 ? -7.690 -16.294 -14.654 1.00 94.75 440 LEU A C 1
ATOM 3458 O O . LEU A 1 440 ? -8.698 -16.958 -14.870 1.00 94.75 440 LEU A O 1
ATOM 3462 N N . LEU A 1 441 ? -7.627 -15.432 -13.637 1.00 92.75 441 LEU A N 1
ATOM 3463 C CA . LEU A 1 441 ? -8.717 -15.247 -12.673 1.00 92.75 441 LEU A CA 1
ATOM 3464 C C . LEU A 1 441 ? -9.945 -14.523 -13.255 1.00 92.75 441 LEU A C 1
ATOM 3466 O O . LEU A 1 441 ? -11.019 -14.603 -12.659 1.00 92.75 441 LEU A O 1
ATOM 3470 N N . ILE A 1 442 ? -9.800 -13.810 -14.377 1.00 92.81 442 ILE A N 1
ATOM 3471 C CA . ILE A 1 442 ? -10.903 -13.139 -15.088 1.00 92.81 442 ILE A CA 1
ATOM 3472 C C . ILE A 1 442 ? -11.639 -14.107 -16.026 1.00 92.81 442 ILE A C 1
ATOM 3474 O O . ILE A 1 442 ? -12.801 -13.862 -16.349 1.00 92.81 442 ILE A O 1
ATOM 3478 N N . LEU A 1 443 ? -11.010 -15.218 -16.435 1.00 93.38 443 LEU A N 1
ATOM 3479 C CA . LEU A 1 443 ? -11.636 -16.184 -17.340 1.00 93.38 443 LEU A CA 1
ATOM 3480 C C . LEU A 1 443 ? -13.011 -16.628 -16.800 1.00 93.38 443 LEU A C 1
ATOM 3482 O O . LEU A 1 443 ? -13.097 -17.026 -15.632 1.00 93.38 443 LEU A O 1
ATOM 3486 N N . PRO A 1 444 ? -14.078 -16.629 -17.629 1.00 91.25 444 PRO A N 1
ATOM 3487 C CA . PRO A 1 444 ? -15.447 -16.893 -17.187 1.00 91.25 444 PRO A CA 1
ATOM 3488 C C . PRO A 1 444 ? -15.641 -18.109 -16.262 1.00 91.25 444 PRO A C 1
ATOM 3490 O O . PRO A 1 444 ? -16.330 -17.956 -15.249 1.00 91.25 444 PRO A O 1
ATOM 3493 N N . PRO A 1 445 ? -15.051 -19.301 -16.516 1.00 90.56 445 PRO A N 1
ATOM 3494 C CA . PRO A 1 445 ? -15.255 -20.455 -15.636 1.00 90.56 445 PRO A CA 1
ATOM 3495 C C . PRO A 1 445 ? -14.659 -20.255 -14.238 1.00 90.56 445 PRO A C 1
ATOM 3497 O O . PRO A 1 445 ? -15.228 -20.717 -13.247 1.00 90.56 445 PRO A O 1
ATOM 3500 N N . ILE A 1 446 ? -13.529 -19.555 -14.142 1.00 90.12 446 ILE A N 1
ATOM 3501 C CA . ILE A 1 446 ? -12.834 -19.299 -12.880 1.00 90.12 446 ILE A CA 1
ATOM 3502 C C . ILE A 1 446 ? -13.515 -18.143 -12.148 1.00 90.12 446 ILE A C 1
ATOM 3504 O O . ILE A 1 446 ? -13.831 -18.262 -10.962 1.00 90.12 446 ILE A O 1
ATOM 3508 N N . HIS A 1 447 ? -13.818 -17.060 -12.863 1.00 90.69 447 HIS A N 1
ATOM 3509 C CA . HIS A 1 447 ? -14.457 -15.877 -12.304 1.00 90.69 447 HIS A CA 1
ATOM 3510 C C . HIS A 1 447 ? -15.825 -16.199 -11.689 1.00 90.69 447 HIS A C 1
ATOM 3512 O O . HIS A 1 447 ? -16.060 -15.845 -10.533 1.00 90.69 447 HIS A O 1
ATOM 3518 N N . ARG A 1 448 ? -16.675 -16.963 -12.394 1.00 90.50 448 ARG A N 1
ATOM 3519 C CA . ARG A 1 448 ? -17.987 -17.402 -11.881 1.00 90.50 448 ARG A CA 1
ATOM 3520 C C . ARG A 1 448 ? -17.865 -18.214 -10.592 1.00 90.50 448 ARG A C 1
ATOM 3522 O O . ARG A 1 448 ? -18.657 -18.027 -9.673 1.00 90.50 448 ARG A O 1
ATOM 3529 N N . ARG A 1 449 ? -16.857 -19.090 -10.489 1.00 89.12 449 ARG A N 1
ATOM 3530 C CA . ARG A 1 449 ? -16.605 -19.870 -9.264 1.00 89.12 449 ARG A CA 1
ATOM 3531 C C . ARG A 1 449 ? -16.147 -18.991 -8.105 1.00 89.12 449 ARG A C 1
ATOM 3533 O O . ARG A 1 449 ? -16.623 -19.172 -6.988 1.00 89.12 449 ARG A O 1
ATOM 3540 N N . ILE A 1 450 ? -15.246 -18.040 -8.353 1.00 90.44 450 ILE A N 1
ATOM 3541 C CA . ILE A 1 450 ? -14.802 -17.084 -7.328 1.00 90.44 450 ILE A CA 1
ATOM 3542 C C . ILE A 1 450 ? -15.988 -16.260 -6.826 1.00 90.44 450 ILE A C 1
ATOM 3544 O O . ILE A 1 450 ? -16.138 -16.077 -5.618 1.00 90.44 450 ILE A O 1
ATOM 3548 N N . ASP A 1 451 ? -16.834 -15.778 -7.733 1.00 89.62 451 ASP A N 1
ATOM 3549 C CA . ASP A 1 451 ? -17.994 -14.968 -7.375 1.00 89.62 451 ASP A CA 1
ATOM 3550 C C . ASP A 1 451 ? -19.043 -15.781 -6.623 1.00 89.62 451 ASP A C 1
ATOM 3552 O O . ASP A 1 451 ? -19.570 -15.289 -5.630 1.00 89.62 451 ASP A O 1
ATOM 3556 N N . ALA A 1 452 ? -19.256 -17.049 -6.983 1.00 89.50 452 ALA A N 1
ATOM 3557 C CA . ALA A 1 452 ? -20.079 -17.959 -6.193 1.00 89.50 452 ALA A CA 1
ATOM 3558 C C . ALA A 1 452 ? -19.526 -18.111 -4.763 1.00 89.50 452 ALA A C 1
ATOM 3560 O O . ALA A 1 452 ? -20.263 -17.927 -3.794 1.00 89.50 452 ALA A O 1
ATOM 3561 N N . ILE A 1 453 ? -18.220 -18.372 -4.606 1.00 89.75 453 ILE A N 1
ATOM 3562 C CA . ILE A 1 453 ? -17.570 -18.491 -3.285 1.00 89.75 453 ILE A CA 1
ATOM 3563 C C . ILE A 1 453 ? -17.727 -17.193 -2.479 1.00 89.75 453 ILE A C 1
ATOM 3565 O O . ILE A 1 453 ? -18.042 -17.220 -1.287 1.00 89.75 453 ILE A O 1
ATOM 3569 N N . ARG A 1 454 ? -17.548 -16.034 -3.121 1.00 88.69 454 ARG A N 1
ATOM 3570 C CA . ARG A 1 454 ? -17.734 -14.717 -2.490 1.00 88.69 454 ARG A CA 1
ATOM 3571 C C . ARG A 1 454 ? -19.196 -14.446 -2.139 1.00 88.69 454 ARG A C 1
ATOM 3573 O O . ARG A 1 454 ? -19.457 -13.875 -1.078 1.00 88.69 454 ARG A O 1
ATOM 3580 N N . GLY A 1 455 ? -20.125 -14.939 -2.954 1.00 85.81 455 GLY A N 1
ATOM 3581 C CA . GLY A 1 455 ? -21.565 -14.970 -2.706 1.00 85.81 455 GLY A CA 1
ATOM 3582 C C . GLY A 1 455 ? -21.980 -15.888 -1.553 1.00 85.81 455 GLY A C 1
ATOM 3583 O O . GLY A 1 455 ? -23.086 -15.755 -1.051 1.00 85.81 455 GLY A O 1
ATOM 3584 N N . GLY A 1 456 ? -21.078 -16.744 -1.056 1.00 87.19 456 GLY A N 1
ATOM 3585 C CA . GLY A 1 456 ? -21.328 -17.642 0.078 1.00 87.19 456 GLY A CA 1
ATOM 3586 C C . GLY A 1 456 ? -21.411 -19.122 -0.290 1.00 87.19 456 GLY A C 1
ATOM 3587 O O . GLY A 1 456 ? -21.664 -19.942 0.586 1.00 87.19 456 GLY A O 1
ATOM 3588 N N . TRP A 1 457 ? -21.158 -19.486 -1.548 1.00 87.12 457 TRP A N 1
ATOM 3589 C CA . TRP A 1 457 ? -21.073 -20.882 -1.959 1.00 87.12 457 TRP A CA 1
ATOM 3590 C C . TRP A 1 457 ? -19.921 -21.600 -1.243 1.00 87.12 457 TRP A C 1
ATOM 3592 O O . TRP A 1 457 ? -18.801 -21.088 -1.149 1.00 87.12 457 TRP A O 1
ATOM 3602 N N . VAL A 1 458 ? -20.203 -22.811 -0.763 1.00 85.88 458 VAL A N 1
ATOM 3603 C CA . VAL A 1 458 ? -19.236 -23.694 -0.109 1.00 85.88 458 VAL A CA 1
ATOM 3604 C C . VAL A 1 458 ? -19.156 -24.994 -0.899 1.00 85.88 458 VAL A C 1
ATOM 3606 O O . VAL A 1 458 ? -20.172 -25.649 -1.141 1.00 85.88 458 VAL A O 1
ATOM 3609 N N . ARG A 1 459 ? -17.941 -25.396 -1.281 1.00 80.88 459 ARG A N 1
ATOM 3610 C CA . ARG A 1 459 ? -17.698 -26.684 -1.933 1.00 80.88 459 ARG A CA 1
ATOM 3611 C C . ARG A 1 459 ? -18.066 -27.810 -0.968 1.00 80.88 459 ARG A C 1
ATOM 3613 O O . ARG A 1 459 ? -17.393 -28.009 0.043 1.00 80.88 459 ARG A O 1
ATOM 3620 N N . LYS A 1 460 ? -19.114 -28.571 -1.292 1.00 73.94 460 LYS A N 1
ATOM 3621 C CA . LYS A 1 460 ? -19.469 -29.790 -0.556 1.00 73.94 460 LYS A CA 1
ATOM 3622 C C . LYS A 1 460 ? -18.326 -30.797 -0.703 1.00 73.94 460 LYS A C 1
ATOM 3624 O O . LYS A 1 460 ? -17.893 -31.079 -1.819 1.00 73.94 460 LYS A O 1
ATOM 3629 N N . LYS A 1 461 ? -17.807 -31.303 0.422 1.00 58.47 461 LYS A N 1
ATOM 3630 C CA . LYS A 1 461 ? -16.673 -32.244 0.433 1.00 58.47 461 LYS A CA 1
ATOM 3631 C C . LYS A 1 461 ? -17.042 -33.629 -0.115 1.00 58.47 461 LYS A C 1
ATOM 3633 O O . LYS A 1 461 ? -16.143 -34.321 -0.559 1.00 58.47 461 LYS A O 1
ATOM 3638 N N . ASN A 1 462 ? -18.338 -33.950 -0.166 1.00 50.53 462 ASN A N 1
ATOM 3639 C CA . ASN A 1 462 ? -18.943 -35.072 -0.880 1.00 50.53 462 ASN A CA 1
ATOM 3640 C C . ASN A 1 462 ? -20.297 -34.583 -1.433 1.00 50.53 462 ASN A C 1
ATOM 3642 O O . ASN A 1 462 ? -21.098 -34.081 -0.636 1.00 50.53 462 ASN A O 1
ATOM 3646 N N . PRO A 1 463 ? -20.587 -34.647 -2.746 1.00 50.00 463 PRO A N 1
ATOM 3647 C CA . PRO A 1 463 ? -21.979 -34.581 -3.179 1.00 50.00 463 PRO A CA 1
ATOM 3648 C C . PRO A 1 463 ? -22.728 -35.763 -2.533 1.00 50.00 463 PRO A C 1
ATOM 3650 O O . PRO A 1 463 ? -22.117 -36.825 -2.372 1.00 50.00 463 PRO 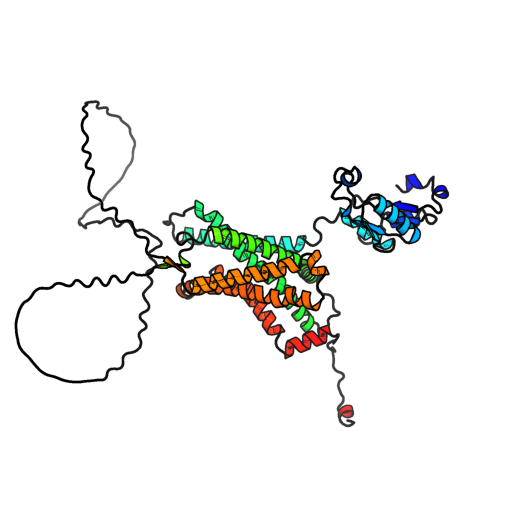A O 1
ATOM 3653 N N . PRO A 1 464 ? -24.001 -35.617 -2.117 1.00 47.53 464 PRO A N 1
ATOM 3654 C CA . PRO A 1 464 ? -24.802 -36.798 -1.818 1.00 47.53 464 PRO A CA 1
ATOM 3655 C C . PRO A 1 464 ? -24.713 -37.722 -3.037 1.00 47.53 464 PRO A C 1
ATOM 3657 O O . PRO A 1 464 ? -24.817 -37.252 -4.174 1.00 47.53 464 PRO A O 1
ATOM 3660 N N . LYS A 1 465 ? -24.413 -39.005 -2.811 1.00 47.16 465 LYS A N 1
ATOM 3661 C CA . LYS A 1 465 ? -24.596 -40.012 -3.854 1.00 47.16 465 LYS A CA 1
ATOM 3662 C C . LYS A 1 465 ? -26.089 -39.986 -4.149 1.00 47.16 465 LYS A C 1
ATOM 3664 O O . LYS A 1 465 ? -26.851 -40.470 -3.325 1.00 47.16 465 LYS A O 1
ATOM 3669 N N . VAL A 1 466 ? -26.478 -39.371 -5.260 1.00 57.28 466 VAL A N 1
ATOM 3670 C CA . VAL A 1 466 ? -27.806 -39.589 -5.824 1.00 57.28 466 VAL A CA 1
ATOM 3671 C C . VAL A 1 466 ? -27.821 -41.076 -6.151 1.00 57.28 466 VAL A C 1
ATOM 3673 O O . VAL A 1 466 ? -27.050 -41.533 -7.000 1.00 57.28 466 VAL A O 1
ATOM 3676 N N . THR A 1 467 ? -28.544 -41.858 -5.355 1.00 58.06 467 THR A N 1
ATOM 3677 C CA . THR A 1 467 ? -28.796 -43.263 -5.665 1.00 58.06 467 THR A CA 1
ATOM 3678 C C . THR A 1 467 ? -29.594 -43.306 -6.963 1.00 58.06 467 THR A C 1
ATOM 3680 O O . THR A 1 467 ? -30.373 -42.400 -7.242 1.00 58.06 467 THR A O 1
ATOM 3683 N N . LEU A 1 468 ? -29.386 -44.334 -7.790 1.00 56.91 468 LEU A N 1
ATOM 3684 C CA . LEU A 1 468 ? -30.136 -44.505 -9.044 1.00 56.91 468 LEU A CA 1
ATOM 3685 C C . LEU A 1 468 ? -31.663 -44.462 -8.814 1.00 56.91 468 LEU A C 1
ATOM 3687 O O . LEU A 1 468 ? -32.387 -43.969 -9.668 1.00 56.91 468 LEU A O 1
ATOM 3691 N N . GLU A 1 469 ? -32.119 -44.842 -7.618 1.00 55.16 469 GLU A N 1
ATOM 3692 C CA . GLU A 1 469 ? -33.512 -44.730 -7.165 1.00 55.16 469 GLU A CA 1
ATOM 3693 C C . GLU A 1 469 ? -34.043 -43.280 -7.110 1.00 55.16 469 GLU A C 1
ATOM 3695 O O . GLU A 1 469 ? -35.218 -43.051 -7.375 1.00 55.16 469 GLU A O 1
ATOM 3700 N N . GLU A 1 470 ? -33.203 -42.276 -6.821 1.00 54.16 470 GLU A N 1
ATOM 3701 C CA . GLU A 1 470 ? -33.603 -40.855 -6.846 1.00 54.16 470 GLU A CA 1
ATOM 3702 C C . GLU A 1 470 ? -33.638 -40.274 -8.272 1.00 54.16 470 GLU A C 1
ATOM 3704 O O . GLU A 1 470 ? -34.241 -39.224 -8.487 1.00 54.16 470 GLU A O 1
ATOM 3709 N N . MET A 1 471 ? -33.007 -40.937 -9.251 1.00 51.53 471 MET A N 1
ATOM 3710 C CA . MET A 1 471 ? -33.084 -40.555 -10.669 1.00 51.53 471 MET A CA 1
ATOM 3711 C C . MET A 1 471 ? -34.281 -41.175 -11.399 1.00 51.53 471 MET A C 1
ATOM 3713 O O . MET A 1 471 ? -34.679 -40.630 -12.419 1.00 51.53 471 MET A O 1
ATOM 3717 N N . GLU A 1 472 ? -34.861 -42.270 -10.898 1.00 53.53 472 GLU A N 1
ATOM 3718 C CA . GLU A 1 472 ? -36.076 -42.882 -11.471 1.00 53.53 472 GLU A CA 1
ATOM 3719 C C . GLU A 1 472 ? -37.385 -42.217 -10.999 1.00 53.53 472 GLU A C 1
ATOM 3721 O O . GLU A 1 472 ? -38.452 -42.509 -11.536 1.00 53.53 472 GLU A O 1
ATOM 3726 N N . LEU A 1 473 ? -37.320 -41.315 -10.011 1.00 53.09 473 LEU A N 1
ATOM 3727 C CA . LEU A 1 473 ? -38.475 -40.589 -9.457 1.00 53.09 473 LEU A CA 1
ATOM 3728 C C . LEU A 1 473 ? -38.575 -39.114 -9.901 1.00 53.09 473 LEU A C 1
ATOM 3730 O O . LEU A 1 473 ? -39.457 -38.395 -9.424 1.00 53.09 473 LEU A O 1
ATOM 3734 N N . LEU A 1 474 ? -37.704 -38.668 -10.810 1.00 41.50 474 LEU A N 1
ATOM 3735 C CA . LEU A 1 474 ? -37.786 -37.388 -11.531 1.00 41.50 474 LEU A CA 1
ATOM 3736 C C . LEU A 1 474 ? -38.014 -37.658 -13.016 1.00 41.50 474 LEU A C 1
ATOM 3738 O O . LEU A 1 474 ? -38.768 -36.869 -13.630 1.00 41.50 474 LEU A O 1
#